Protein AF-0000000075540218 (afdb_homodimer)

Radius of gyration: 28.13 Å; Cα contacts (8 Å, |Δi|>4): 1608; chains: 2; bounding box: 75×84×63 Å

InterPro domains:
  IPR000183 Ornithine/DAP/Arg decarboxylase [PR01179] (11-29)
  IPR000183 Ornithine/DAP/Arg decarboxylase [PR01179] (31-43)
  IPR000183 Ornithine/DAP/Arg decarboxylase [PR01179] (133-146)
  IPR000183 Ornithine/DAP/Arg decarboxylase [PR01179] (216-235)
  IPR000183 Ornithine/DAP/Arg decarboxylase [PR01179] (329-342)
  IPR002433 Ornithine decarboxylase [PR01182] (9-36)
  IPR002433 Ornithine decarboxylase [PR01182] (53-77)
  IPR002433 Ornithine decarboxylase [PR01182] (83-105)
  IPR002433 Ornithine decarboxylase [PR01182] (260-273)
  IPR002433 Ornithine decarboxylase [PR01182] (296-306)
  IPR002433 Ornithine decarboxylase [PR01182] (316-329)
  IPR002433 Ornithine decarboxylase [PTHR11482] (2-351)
  IPR009006 Alanine racemase/group IV decarboxylase, C-terminal [G3DSA:2.40.37.10] (225-353)
  IPR009006 Alanine racemase/group IV decarboxylase, C-terminal [SSF50621] (193-355)
  IPR022644 Orn/DAP/Arg decarboxylase 2, N-terminal [PF02784] (2-225)
  IPR022653 Orn/DAP/Arg decarboxylase 2, pyridoxal-phosphate binding site [PS00878] (11-29)
  IPR029066 PLP-binding barrel [G3DSA:3.20.20.10] (2-224)
  IPR029066 PLP-binding barrel [SSF51419] (4-227)

Structure (mmCIF, N/CA/C/O backbone):
data_AF-0000000075540218-model_v1
#
loop_
_entity.id
_entity.type
_entity.pdbx_description
1 polymer 'Ornithine decarboxylase-like isoform X3'
#
loop_
_atom_site.group_PDB
_atom_site.id
_atom_site.type_symbol
_atom_site.label_atom_id
_atom_site.label_alt_id
_atom_site.label_comp_id
_atom_site.label_asym_id
_atom_site.label_entity_id
_atom_site.label_seq_id
_atom_site.pdbx_PDB_ins_code
_atom_site.Cartn_x
_atom_site.Cartn_y
_atom_site.Cartn_z
_atom_site.occupancy
_atom_site.B_iso_or_equiv
_atom_site.auth_seq_id
_atom_site.auth_comp_id
_atom_site.auth_asym_id
_atom_site.auth_atom_id
_atom_site.pdbx_PDB_model_num
ATOM 1 N N . MET A 1 1 ? 21.609 -19.453 -16.047 1 77.31 1 MET A N 1
ATOM 2 C CA . MET A 1 1 ? 21.828 -20.391 -17.141 1 77.31 1 MET A CA 1
ATOM 3 C C . MET A 1 1 ? 22.984 -21.344 -16.828 1 77.31 1 MET A C 1
ATOM 5 O O . MET A 1 1 ? 22.922 -22.531 -17.141 1 77.31 1 MET A O 1
ATOM 9 N N . LYS A 1 2 ? 23.953 -20.781 -16.156 1 86.94 2 LYS A N 1
ATOM 10 C CA . LYS A 1 2 ? 25.094 -21.625 -15.797 1 86.94 2 LYS A CA 1
ATOM 11 C C . LYS A 1 2 ? 24.734 -22.594 -14.68 1 86.94 2 LYS A C 1
ATOM 13 O O . LYS A 1 2 ? 25.031 -23.797 -14.773 1 86.94 2 LYS A O 1
ATOM 18 N N . GLU A 1 3 ? 24 -22.094 -13.688 1 93 3 GLU A N 1
ATOM 19 C CA . GLU A 1 3 ? 23.719 -22.891 -12.492 1 93 3 GLU A CA 1
ATOM 20 C C . GLU A 1 3 ? 22.562 -23.844 -12.727 1 93 3 GLU A C 1
ATOM 22 O O . GLU A 1 3 ? 22.484 -24.906 -12.109 1 93 3 GLU A O 1
ATOM 27 N N . LEU A 1 4 ? 21.672 -23.422 -13.609 1 94.94 4 LEU A N 1
ATOM 28 C CA . LEU A 1 4 ? 20.516 -24.234 -13.922 1 94.94 4 LEU A CA 1
ATOM 29 C C . LEU A 1 4 ? 20.328 -24.375 -15.43 1 94.94 4 LEU A C 1
ATOM 31 O O . LEU A 1 4 ? 19.359 -23.859 -15.992 1 94.94 4 LEU A O 1
ATOM 35 N N . PRO A 1 5 ? 21.109 -25.156 -16.062 1 93.38 5 PRO A N 1
ATOM 36 C CA . PRO A 1 5 ? 21.125 -25.188 -17.516 1 93.38 5 PRO A CA 1
ATOM 37 C C . PRO A 1 5 ? 19.859 -25.812 -18.109 1 93.38 5 PRO A C 1
ATOM 39 O O . PRO A 1 5 ? 19.516 -25.547 -19.266 1 93.38 5 PRO A O 1
ATOM 42 N N . ARG A 1 6 ? 19.141 -26.547 -17.312 1 94.75 6 ARG A N 1
ATOM 43 C CA . ARG A 1 6 ? 17.953 -27.234 -17.812 1 94.75 6 ARG A CA 1
ATOM 44 C C . ARG A 1 6 ? 16.719 -26.375 -17.625 1 94.75 6 ARG A C 1
ATOM 46 O O . ARG A 1 6 ? 15.625 -26.75 -18.062 1 94.75 6 ARG A O 1
ATOM 53 N N . VAL A 1 7 ? 16.891 -25.281 -16.969 1 96.56 7 VAL A N 1
ATOM 54 C CA . VAL A 1 7 ? 15.727 -24.516 -16.531 1 96.56 7 VAL A CA 1
ATOM 55 C C . VAL A 1 7 ? 15.625 -23.219 -17.344 1 96.56 7 VAL A C 1
ATOM 57 O O . VAL A 1 7 ? 16.562 -22.422 -17.359 1 96.56 7 VAL A O 1
ATOM 60 N N . LYS A 1 8 ? 14.555 -23.031 -18.031 1 96.69 8 LYS A N 1
ATOM 61 C CA . LYS A 1 8 ? 14.297 -21.781 -18.719 1 96.69 8 LYS A CA 1
ATOM 62 C C . LYS A 1 8 ? 13.578 -20.781 -17.812 1 96.69 8 LYS A C 1
ATOM 64 O O . LYS A 1 8 ? 12.539 -21.109 -17.219 1 96.69 8 LYS A O 1
ATOM 69 N N . PRO A 1 9 ? 14.047 -19.562 -17.688 1 97.62 9 PRO A N 1
ATOM 70 C CA . PRO A 1 9 ? 13.391 -18.594 -16.812 1 97.62 9 PRO A CA 1
ATOM 71 C C . PRO A 1 9 ? 12.172 -17.938 -17.453 1 97.62 9 PRO A C 1
ATOM 73 O O . PRO A 1 9 ? 12.211 -17.594 -18.641 1 97.62 9 PRO A O 1
ATOM 76 N N . PHE A 1 10 ? 11.164 -17.844 -16.766 1 98.56 10 PHE A N 1
ATOM 77 C CA . PHE A 1 10 ? 9.992 -17.016 -17.016 1 98.56 10 PHE A CA 1
ATOM 78 C C . PHE A 1 10 ? 9.867 -15.922 -15.953 1 98.56 10 PHE A C 1
ATOM 80 O O . PHE A 1 10 ? 9.422 -16.203 -14.836 1 98.56 10 PHE A O 1
ATOM 87 N N . TYR A 1 11 ? 10.117 -14.727 -16.312 1 98.25 11 TYR A N 1
ATOM 88 C CA . TYR A 1 11 ? 10.195 -13.617 -15.367 1 98.25 11 TYR A CA 1
ATOM 89 C C . TYR A 1 11 ? 8.812 -13.258 -14.828 1 98.25 11 TYR A C 1
ATOM 91 O O . TYR A 1 11 ? 7.863 -13.102 -15.602 1 98.25 11 TYR A O 1
ATOM 99 N N . ALA A 1 12 ? 8.742 -13.18 -13.477 1 97.62 12 ALA A N 1
ATOM 100 C CA . ALA A 1 12 ? 7.504 -12.742 -12.836 1 97.62 12 ALA A CA 1
ATOM 101 C C . ALA A 1 12 ? 7.301 -11.234 -13.016 1 97.62 12 ALA A C 1
ATOM 103 O O . ALA A 1 12 ? 7.891 -10.438 -12.289 1 97.62 12 ALA A O 1
ATOM 104 N N . VAL A 1 13 ? 6.332 -10.844 -13.797 1 98.12 13 VAL A N 1
ATOM 105 C CA . VAL A 1 13 ? 6.148 -9.461 -14.219 1 98.12 13 VAL A CA 1
ATOM 106 C C . VAL A 1 13 ? 5.809 -8.594 -13.008 1 98.12 13 VAL A C 1
ATOM 108 O O . VAL A 1 13 ? 6.223 -7.434 -12.922 1 98.12 13 VAL A O 1
ATOM 111 N N . LYS A 1 14 ? 5.113 -9.164 -12.062 1 96.19 14 LYS A N 1
ATOM 112 C CA . LYS A 1 14 ? 4.633 -8.414 -10.906 1 96.19 14 LYS A CA 1
ATOM 113 C C . LYS A 1 14 ? 5.797 -7.883 -10.07 1 96.19 14 LYS A C 1
ATOM 115 O O . LYS A 1 14 ? 5.633 -6.938 -9.305 1 96.19 14 LYS A O 1
ATOM 120 N N . CYS A 1 15 ? 6.953 -8.5 -10.172 1 96.81 15 CYS A N 1
ATOM 121 C CA . CYS A 1 15 ? 8.109 -8.133 -9.359 1 96.81 15 CYS A CA 1
ATOM 122 C C . CYS A 1 15 ? 8.594 -6.727 -9.695 1 96.81 15 CYS A C 1
ATOM 124 O O . CYS A 1 15 ? 8.852 -5.926 -8.805 1 96.81 15 CYS A O 1
ATOM 126 N N . ASN A 1 16 ? 8.711 -6.418 -10.852 1 97.69 16 ASN A N 1
ATOM 127 C CA . ASN A 1 16 ? 9.078 -5.141 -11.445 1 97.69 16 ASN A CA 1
ATOM 128 C C . ASN A 1 16 ? 8.641 -5.055 -12.906 1 97.69 16 ASN A C 1
ATOM 130 O O . ASN A 1 16 ? 9.227 -5.707 -13.773 1 97.69 16 ASN A O 1
ATOM 134 N N . SER A 1 17 ? 7.672 -4.262 -13.211 1 97.12 17 SER A N 1
ATOM 135 C CA . SER A 1 17 ? 7.055 -4.234 -14.539 1 97.12 17 SER A CA 1
ATOM 136 C C . SER A 1 17 ? 7.512 -3.016 -15.328 1 97.12 17 SER A C 1
ATOM 138 O O . SER A 1 17 ? 6.824 -2.576 -16.25 1 97.12 17 SER A O 1
ATOM 140 N N . THR A 1 18 ? 8.633 -2.414 -14.867 1 95.69 18 THR A N 1
ATOM 141 C CA . THR A 1 18 ? 9.18 -1.307 -15.641 1 95.69 18 THR A CA 1
ATOM 142 C C . THR A 1 18 ? 9.453 -1.737 -17.078 1 95.69 18 THR A C 1
ATOM 144 O O . THR A 1 18 ? 9.984 -2.826 -17.312 1 95.69 18 THR A O 1
ATOM 147 N N . ASN A 1 19 ? 9.148 -0.861 -17.969 1 95.56 19 ASN A N 1
ATOM 148 C CA . ASN A 1 19 ? 9.25 -1.179 -19.375 1 95.56 19 ASN A CA 1
ATOM 149 C C . ASN A 1 19 ? 10.664 -1.607 -19.766 1 95.56 19 ASN A C 1
ATOM 151 O O . ASN A 1 19 ? 10.844 -2.574 -20.5 1 95.56 19 ASN A O 1
ATOM 155 N N . GLU A 1 20 ? 11.648 -0.915 -19.297 1 95.5 20 GLU A N 1
ATOM 156 C CA . GLU A 1 20 ? 13.047 -1.181 -19.641 1 95.5 20 GLU A CA 1
ATOM 157 C C . GLU A 1 20 ? 13.477 -2.562 -19.156 1 95.5 20 GLU A C 1
ATOM 159 O O . GLU A 1 20 ? 14.234 -3.258 -19.828 1 95.5 20 GLU A O 1
ATOM 164 N N . VAL A 1 21 ? 12.984 -2.955 -18.016 1 96.81 21 VAL A N 1
ATOM 165 C CA . VAL A 1 21 ? 13.289 -4.273 -17.469 1 96.81 21 VAL A CA 1
ATOM 166 C C . VAL A 1 21 ? 12.68 -5.355 -18.359 1 96.81 21 VAL A C 1
ATOM 168 O O . VAL A 1 21 ? 13.375 -6.281 -18.781 1 96.81 21 VAL A O 1
ATOM 171 N N . LEU A 1 22 ? 11.406 -5.227 -18.703 1 97.75 22 LEU A N 1
ATOM 172 C CA . LEU A 1 22 ? 10.695 -6.234 -19.469 1 97.75 22 LEU A CA 1
ATOM 173 C C . LEU A 1 22 ? 11.281 -6.348 -20.875 1 97.75 22 LEU A C 1
ATOM 175 O O . LEU A 1 22 ? 11.484 -7.457 -21.375 1 97.75 22 LEU A O 1
ATOM 179 N N . GLN A 1 23 ? 11.578 -5.203 -21.438 1 96.75 23 GLN A N 1
ATOM 180 C CA . GLN A 1 23 ? 12.148 -5.203 -22.781 1 96.75 23 GLN A CA 1
ATOM 181 C C . GLN A 1 23 ? 13.516 -5.887 -22.797 1 96.75 23 GLN A C 1
ATOM 183 O O . GLN A 1 23 ? 13.82 -6.652 -23.719 1 96.75 23 GLN A O 1
ATOM 188 N N . MET A 1 24 ? 14.305 -5.574 -21.828 1 95.62 24 MET A N 1
ATOM 189 C CA . MET A 1 24 ? 15.625 -6.188 -21.75 1 95.62 24 MET A CA 1
ATOM 190 C C . MET A 1 24 ? 15.516 -7.703 -21.609 1 95.62 24 MET A C 1
ATOM 192 O O . MET A 1 24 ? 16.188 -8.445 -22.328 1 95.62 24 MET A O 1
ATOM 196 N N . LEU A 1 25 ? 14.703 -8.141 -20.766 1 96.94 25 LEU A N 1
ATOM 197 C CA . LEU A 1 25 ? 14.547 -9.578 -20.531 1 96.94 25 LEU A CA 1
ATOM 198 C C . LEU A 1 25 ? 13.945 -10.266 -21.75 1 96.94 25 LEU A C 1
ATOM 200 O O . LEU A 1 25 ? 14.352 -11.375 -22.094 1 96.94 25 LEU A O 1
ATOM 204 N N . ALA A 1 26 ? 13.008 -9.586 -22.375 1 97.25 26 ALA A N 1
ATOM 205 C CA . ALA A 1 26 ? 12.43 -10.125 -23.609 1 97.25 26 ALA A CA 1
ATOM 206 C C . ALA A 1 26 ? 13.5 -10.297 -24.688 1 97.25 26 ALA A C 1
ATOM 208 O O . ALA A 1 26 ? 13.555 -11.328 -25.359 1 97.25 26 ALA A O 1
ATOM 209 N N . THR A 1 27 ? 14.344 -9.328 -24.797 1 95.94 27 THR A N 1
ATOM 210 C CA . THR A 1 27 ? 15.406 -9.352 -25.797 1 95.94 27 THR A CA 1
ATOM 211 C C . THR A 1 27 ? 16.391 -10.492 -25.516 1 95.94 27 THR A C 1
ATOM 213 O O . THR A 1 27 ? 16.938 -11.078 -26.453 1 95.94 27 THR A O 1
ATOM 216 N N . LEU A 1 28 ? 16.5 -10.828 -24.297 1 94.81 28 LEU A N 1
ATOM 217 C CA . LEU A 1 28 ? 17.438 -11.875 -23.891 1 94.81 28 LEU A CA 1
ATOM 218 C C . LEU A 1 28 ? 16.781 -13.25 -24 1 94.81 28 LEU A C 1
ATOM 220 O O . LEU A 1 28 ? 17.406 -14.258 -23.656 1 94.81 28 LEU A O 1
ATOM 224 N N . GLY A 1 29 ? 15.508 -13.297 -24.344 1 94.69 29 GLY A N 1
ATOM 225 C CA . GLY A 1 29 ? 14.852 -14.562 -24.625 1 94.69 29 GLY A CA 1
ATOM 226 C C . GLY A 1 29 ? 14.148 -15.156 -23.422 1 94.69 29 GLY A C 1
ATOM 227 O O . GLY A 1 29 ? 13.773 -16.328 -23.422 1 94.69 29 GLY A O 1
ATOM 228 N N . THR A 1 30 ? 13.977 -14.367 -22.406 1 96.75 30 THR A N 1
ATOM 229 C CA . THR A 1 30 ? 13.273 -14.789 -21.203 1 96.75 30 THR A CA 1
ATOM 230 C C . THR A 1 30 ? 11.773 -14.914 -21.484 1 96.75 30 THR A C 1
ATOM 232 O O . THR A 1 30 ? 11.211 -14.133 -22.25 1 96.75 30 THR A O 1
ATOM 235 N N . GLY A 1 31 ? 11.117 -15.977 -20.984 1 98.25 31 GLY A N 1
ATOM 236 C CA . GLY A 1 31 ? 9.664 -15.992 -20.922 1 98.25 31 GLY A CA 1
ATOM 237 C C . GLY A 1 31 ? 9.102 -15.148 -19.797 1 98.25 31 GLY A C 1
ATOM 238 O O . GLY A 1 31 ? 9.852 -14.555 -19.016 1 98.25 31 GLY A O 1
ATOM 239 N N . PHE A 1 32 ? 7.754 -15.117 -19.781 1 98.81 32 PHE A N 1
ATOM 240 C CA . PHE A 1 32 ? 7.164 -14.234 -18.781 1 98.81 32 PHE A CA 1
ATOM 241 C C . PHE A 1 32 ? 6.035 -14.938 -18.031 1 98.81 32 PHE A C 1
ATOM 243 O O . PHE A 1 32 ? 5.227 -15.641 -18.641 1 98.81 32 PHE A O 1
ATOM 250 N N . ASP A 1 33 ? 6.117 -14.844 -16.766 1 98.25 33 ASP A N 1
ATOM 251 C CA . ASP A 1 33 ? 5.055 -15.234 -15.844 1 98.25 33 ASP A CA 1
ATOM 252 C C . ASP A 1 33 ? 4.137 -14.047 -15.539 1 98.25 33 ASP A C 1
ATOM 254 O O . ASP A 1 33 ? 4.566 -13.062 -14.938 1 98.25 33 ASP A O 1
ATOM 258 N N . CYS A 1 34 ? 2.85 -14.148 -15.953 1 98.62 34 CYS A N 1
ATOM 259 C CA . CYS A 1 34 ? 1.894 -13.055 -15.828 1 98.62 34 CYS A CA 1
ATOM 260 C C . CYS A 1 34 ? 0.737 -13.453 -14.914 1 98.62 34 CYS A C 1
ATOM 262 O O . CYS A 1 34 ? 0.285 -14.594 -14.938 1 98.62 34 CYS A O 1
ATOM 264 N N . ALA A 1 35 ? 0.252 -12.461 -14.203 1 97.38 35 ALA A N 1
ATOM 265 C CA . ALA A 1 35 ? -0.771 -12.758 -13.203 1 97.38 35 ALA A CA 1
ATOM 266 C C . ALA A 1 35 ? -2.137 -12.242 -13.648 1 97.38 35 ALA A C 1
ATOM 268 O O . ALA A 1 35 ? -3.164 -12.609 -13.07 1 97.38 35 ALA A O 1
ATOM 269 N N . SER A 1 36 ? -2.205 -11.438 -14.68 1 98.12 36 SER A N 1
ATOM 270 C CA . SER A 1 36 ? -3.445 -10.766 -15.055 1 98.12 36 SER A CA 1
ATOM 271 C C . SER A 1 36 ? -3.461 -10.414 -16.531 1 98.12 36 SER A C 1
ATOM 273 O O . SER A 1 36 ? -2.439 -10.523 -17.219 1 98.12 36 SER A O 1
ATOM 275 N N . MET A 1 37 ? -4.656 -10.039 -16.969 1 98.38 37 MET A N 1
ATOM 276 C CA . MET A 1 37 ? -4.805 -9.523 -18.328 1 98.38 37 MET A CA 1
ATOM 277 C C . MET A 1 37 ? -3.877 -8.336 -18.578 1 98.38 37 MET A C 1
ATOM 279 O O . MET A 1 37 ? -3.266 -8.227 -19.641 1 98.38 37 MET A O 1
ATOM 283 N N . GLY A 1 38 ? -3.787 -7.465 -17.594 1 97.94 38 GLY A N 1
ATOM 284 C CA . GLY A 1 38 ? -2.918 -6.309 -17.719 1 97.94 38 GLY A CA 1
ATOM 285 C C . GLY A 1 38 ? -1.467 -6.676 -17.969 1 97.94 38 GLY A C 1
ATOM 286 O O . GLY A 1 38 ? -0.818 -6.105 -18.844 1 97.94 38 GLY A O 1
ATOM 287 N N . GLU A 1 39 ? -0.966 -7.578 -17.266 1 98.38 39 GLU A N 1
ATOM 288 C CA . GLU A 1 39 ? 0.42 -8.008 -17.422 1 98.38 39 GLU A CA 1
ATOM 289 C C . GLU A 1 39 ? 0.623 -8.727 -18.766 1 98.38 39 GLU A C 1
ATOM 291 O O . GLU A 1 39 ? 1.634 -8.516 -19.438 1 98.38 39 GLU A O 1
ATOM 296 N N . ILE A 1 40 ? -0.351 -9.586 -19.109 1 98.75 40 ILE A N 1
ATOM 297 C CA . ILE A 1 40 ? -0.275 -10.289 -20.391 1 98.75 40 ILE A CA 1
ATOM 298 C C . ILE A 1 40 ? -0.211 -9.273 -21.516 1 98.75 40 ILE A C 1
ATOM 300 O O . ILE A 1 40 ? 0.635 -9.383 -22.406 1 98.75 40 ILE A O 1
ATOM 304 N N . ASP A 1 41 ? -1.069 -8.32 -21.406 1 98.44 41 ASP A N 1
ATOM 305 C CA . ASP A 1 41 ? -1.128 -7.289 -22.453 1 98.44 41 ASP A CA 1
ATOM 306 C C . ASP A 1 41 ? 0.198 -6.539 -22.547 1 98.44 41 ASP A C 1
ATOM 308 O O . ASP A 1 41 ? 0.688 -6.281 -23.656 1 98.44 41 ASP A O 1
ATOM 312 N N . MET A 1 42 ? 0.771 -6.203 -21.438 1 97.25 42 MET A N 1
ATOM 313 C CA . MET A 1 42 ? 2.047 -5.5 -21.391 1 97.25 42 MET A CA 1
ATOM 314 C C . MET A 1 42 ? 3.135 -6.293 -22.109 1 97.25 42 MET A C 1
ATOM 316 O O . MET A 1 42 ? 3.896 -5.734 -22.906 1 97.25 42 MET A O 1
ATOM 320 N N . VAL A 1 43 ? 3.189 -7.543 -21.859 1 98.31 43 VAL A N 1
ATOM 321 C CA . VAL A 1 43 ? 4.23 -8.414 -22.391 1 98.31 43 VAL A CA 1
ATOM 322 C C . VAL A 1 43 ? 3.996 -8.641 -23.875 1 98.31 43 VAL A C 1
ATOM 324 O O . VAL A 1 43 ? 4.934 -8.586 -24.672 1 98.31 43 VAL A O 1
ATOM 327 N N . LEU A 1 44 ? 2.75 -8.891 -24.281 1 98.38 44 LEU A N 1
ATOM 328 C CA . LEU A 1 44 ? 2.418 -9.109 -25.688 1 98.38 44 LEU A CA 1
ATOM 329 C C . LEU A 1 44 ? 2.775 -7.887 -26.516 1 98.38 44 LEU A C 1
ATOM 331 O O . LEU A 1 44 ? 3.277 -8.023 -27.641 1 98.38 44 LEU A O 1
ATOM 335 N N . ARG A 1 45 ? 2.557 -6.734 -25.984 1 96.5 45 ARG A N 1
ATOM 336 C CA . ARG A 1 45 ? 2.816 -5.492 -26.719 1 96.5 45 ARG A CA 1
ATOM 337 C C . ARG A 1 45 ? 4.305 -5.32 -26.984 1 96.5 45 ARG A C 1
ATOM 339 O O . ARG A 1 45 ? 4.691 -4.57 -27.891 1 96.5 45 ARG A O 1
ATOM 346 N N . MET A 1 46 ? 5.113 -6.016 -26.312 1 96.12 46 MET A N 1
ATOM 347 C CA . MET A 1 46 ? 6.559 -5.941 -26.5 1 96.12 46 MET A CA 1
ATOM 348 C C . MET A 1 46 ? 7.016 -6.918 -27.578 1 96.12 46 MET A C 1
ATOM 350 O O . MET A 1 46 ? 8.203 -6.988 -27.906 1 96.12 46 MET A O 1
ATOM 354 N N . GLY A 1 47 ? 6.086 -7.723 -28.078 1 96.62 47 GLY A N 1
ATOM 355 C CA . GLY A 1 47 ? 6.398 -8.656 -29.156 1 96.62 47 GLY A CA 1
ATOM 356 C C . GLY A 1 47 ? 6.746 -10.047 -28.656 1 96.62 47 GLY A C 1
ATOM 357 O O . GLY A 1 47 ? 7.199 -10.891 -29.438 1 96.62 47 GLY A O 1
ATOM 358 N N . VAL A 1 48 ? 6.586 -10.297 -27.438 1 98.12 48 VAL A N 1
ATOM 359 C CA . VAL A 1 48 ? 6.859 -11.617 -26.891 1 98.12 48 VAL A CA 1
ATOM 360 C C . VAL A 1 48 ? 5.84 -12.625 -27.422 1 98.12 48 VAL A C 1
ATOM 362 O O . VAL A 1 48 ? 4.633 -12.359 -27.391 1 98.12 48 VAL A O 1
ATOM 365 N N . PRO A 1 49 ? 6.32 -13.742 -27.938 1 98.38 49 PRO A N 1
ATOM 366 C CA . PRO A 1 49 ? 5.367 -14.766 -28.391 1 98.38 49 PRO A CA 1
ATOM 367 C C . PRO A 1 49 ? 4.477 -15.273 -27.25 1 98.38 49 PRO A C 1
ATOM 369 O O . PRO A 1 49 ? 4.941 -15.438 -26.125 1 98.38 49 PRO A O 1
ATOM 372 N N . ALA A 1 50 ? 3.18 -15.531 -27.562 1 98.56 50 ALA A N 1
ATOM 373 C CA . ALA A 1 50 ? 2.221 -16.031 -26.578 1 98.56 50 ALA A CA 1
ATOM 374 C C . ALA A 1 50 ? 2.715 -17.328 -25.938 1 98.56 50 ALA A C 1
ATOM 376 O O . ALA A 1 50 ? 2.453 -17.578 -24.766 1 98.56 50 ALA A O 1
ATOM 377 N N . ALA A 1 51 ? 3.467 -18.094 -26.672 1 98.12 51 ALA A N 1
ATOM 378 C CA . ALA A 1 51 ? 3.971 -19.375 -26.188 1 98.12 51 ALA A CA 1
ATOM 379 C C . ALA A 1 51 ? 4.977 -19.188 -25.062 1 98.12 51 ALA A C 1
ATOM 381 O O . ALA A 1 51 ? 5.262 -20.125 -24.312 1 98.12 51 ALA A O 1
ATOM 382 N N . ASP A 1 52 ? 5.539 -17.984 -24.969 1 98.5 52 ASP A N 1
ATOM 383 C CA . ASP A 1 52 ? 6.527 -17.688 -23.938 1 98.5 52 ASP A CA 1
ATOM 384 C C . ASP A 1 52 ? 5.887 -16.969 -22.75 1 98.5 52 ASP A C 1
ATOM 386 O O . ASP A 1 52 ? 6.578 -16.312 -21.969 1 98.5 52 ASP A O 1
ATOM 390 N N . ILE A 1 53 ? 4.586 -17.078 -22.656 1 98.81 53 ILE A N 1
ATOM 391 C CA . ILE A 1 53 ? 3.846 -16.484 -21.547 1 98.81 53 ILE A CA 1
ATOM 392 C C . ILE A 1 53 ? 3.096 -17.578 -20.781 1 98.81 53 ILE A C 1
ATOM 394 O O . ILE A 1 53 ? 2.447 -18.438 -21.391 1 98.81 53 ILE A O 1
ATOM 398 N N . VAL A 1 54 ? 3.26 -17.594 -19.516 1 98.88 54 VAL A N 1
ATOM 399 C CA . VAL A 1 54 ? 2.447 -18.422 -18.625 1 98.88 54 VAL A CA 1
ATOM 400 C C . VAL A 1 54 ? 1.511 -17.531 -17.812 1 98.88 54 VAL A C 1
ATOM 402 O O . VAL A 1 54 ? 1.958 -16.594 -17.141 1 98.88 54 VAL A O 1
ATOM 405 N N . TYR A 1 55 ? 0.191 -17.703 -17.969 1 98.75 55 TYR A N 1
ATOM 406 C CA . TYR A 1 55 ? -0.772 -17.078 -17.062 1 98.75 55 TYR A CA 1
ATOM 407 C C . TYR A 1 55 ? -0.816 -17.797 -15.719 1 98.75 55 TYR A C 1
ATOM 409 O O . TYR A 1 55 ? -1.587 -18.734 -15.539 1 98.75 55 TYR A O 1
ATOM 417 N N . ALA A 1 56 ? -0.125 -17.25 -14.773 1 97.69 56 ALA A N 1
ATOM 418 C CA . ALA A 1 56 ? 0.316 -18.047 -13.625 1 97.69 56 ALA A CA 1
ATOM 419 C C . ALA A 1 56 ? -0.619 -17.859 -12.438 1 97.69 56 ALA A C 1
ATOM 421 O O . ALA A 1 56 ? -0.454 -18.5 -11.398 1 97.69 56 ALA A O 1
ATOM 422 N N . ASN A 1 57 ? -1.603 -16.938 -12.516 1 97.88 57 ASN A N 1
ATOM 423 C CA . ASN A 1 57 ? -2.59 -16.828 -11.445 1 97.88 57 ASN A CA 1
ATOM 424 C C . ASN A 1 57 ? -3.502 -18.047 -11.391 1 97.88 57 ASN A C 1
ATOM 426 O O . ASN A 1 57 ? -4.199 -18.359 -12.359 1 97.88 57 ASN A O 1
ATOM 430 N N . PRO A 1 58 ? -3.559 -18.75 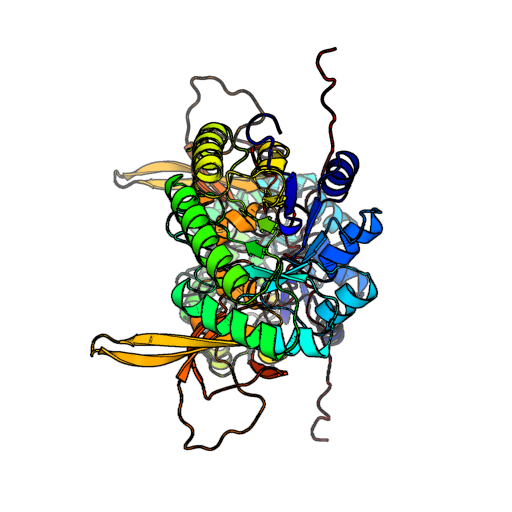-10.266 1 97.62 58 PRO A N 1
ATOM 431 C CA . PRO A 1 58 ? -4.363 -19.984 -10.219 1 97.62 58 PRO A CA 1
ATOM 432 C C . PRO A 1 58 ? -5.863 -19.703 -10.289 1 97.62 58 PRO A C 1
ATOM 434 O O . PRO A 1 58 ? -6.641 -20.594 -10.648 1 97.62 58 PRO A O 1
ATOM 437 N N . CYS A 1 59 ? -6.277 -18.516 -9.875 1 97.56 59 CYS A N 1
ATOM 438 C CA . CYS A 1 59 ? -7.68 -18.109 -9.914 1 97.56 59 CYS A CA 1
ATOM 439 C C . CYS A 1 59 ? -7.867 -16.875 -10.781 1 97.56 59 CYS A C 1
ATOM 441 O O . CYS A 1 59 ? -7.281 -15.828 -10.516 1 97.56 59 CYS A O 1
ATOM 443 N N . LYS A 1 60 ? -8.703 -17.016 -11.812 1 98.06 60 LYS A N 1
ATOM 444 C CA . LYS A 1 60 ? -8.719 -16 -12.867 1 98.06 60 LYS A CA 1
ATOM 445 C C . LYS A 1 60 ? -10.125 -15.445 -13.07 1 98.06 60 LYS A C 1
ATOM 447 O O . LYS A 1 60 ? -11.109 -16.156 -12.906 1 98.06 60 LYS A O 1
ATOM 452 N N . GLN A 1 61 ? -10.125 -14.18 -13.383 1 97.38 61 GLN A N 1
ATOM 453 C CA . GLN A 1 61 ? -11.375 -13.594 -13.859 1 97.38 61 GLN A CA 1
ATOM 454 C C . GLN A 1 61 ? -11.727 -14.109 -15.25 1 97.38 61 GLN A C 1
ATOM 456 O O . GLN A 1 61 ? -10.844 -14.258 -16.109 1 97.38 61 GLN A O 1
ATOM 461 N N . VAL A 1 62 ? -13 -14.289 -15.484 1 97.88 62 VAL A N 1
ATOM 462 C CA . VAL A 1 62 ? -13.469 -14.797 -16.766 1 97.88 62 VAL A CA 1
ATOM 463 C C . VAL A 1 62 ? -13 -13.875 -17.891 1 97.88 62 VAL A C 1
ATOM 465 O O . VAL A 1 62 ? -12.562 -14.336 -18.938 1 97.88 62 VAL A O 1
ATOM 468 N N . SER A 1 63 ? -13.078 -12.586 -17.672 1 97.5 63 SER A N 1
ATOM 469 C CA . SER A 1 63 ? -12.648 -11.633 -18.688 1 97.5 63 SER A CA 1
ATOM 470 C C . SER A 1 63 ? -11.172 -11.812 -19.031 1 97.5 63 SER A C 1
ATOM 472 O O . SER A 1 63 ? -10.781 -11.672 -20.188 1 97.5 63 SER A O 1
ATOM 474 N N . HIS A 1 64 ? -10.375 -12.125 -18.031 1 98.31 64 HIS A N 1
ATOM 475 C CA . HIS A 1 64 ? -8.945 -12.344 -18.25 1 98.31 64 HIS A CA 1
ATOM 476 C C . HIS A 1 64 ? -8.703 -13.633 -19.031 1 98.31 64 HIS A C 1
ATOM 478 O O . HIS A 1 64 ? -7.82 -13.695 -19.891 1 98.31 64 HIS A O 1
ATOM 484 N N . ILE A 1 65 ? -9.492 -14.656 -18.734 1 98.62 65 ILE A N 1
ATOM 485 C CA . ILE A 1 65 ? -9.398 -15.93 -19.453 1 98.62 65 ILE A CA 1
ATOM 486 C C . ILE A 1 65 ? -9.75 -15.719 -20.922 1 98.62 65 ILE A C 1
ATOM 488 O O . ILE A 1 65 ? -9.023 -16.188 -21.812 1 98.62 65 ILE A O 1
ATOM 492 N N . LYS A 1 66 ? -10.789 -14.984 -21.156 1 98.75 66 LYS A N 1
ATOM 493 C CA . LYS A 1 66 ? -11.203 -14.703 -22.531 1 98.75 66 LYS A CA 1
ATOM 494 C C . LYS A 1 66 ? -10.125 -13.938 -23.281 1 98.75 66 LYS A C 1
ATOM 496 O O . LYS A 1 66 ? -9.883 -14.203 -24.469 1 98.75 66 LYS A O 1
ATOM 501 N N . TYR A 1 67 ? -9.523 -13.023 -22.625 1 98.75 67 TYR A N 1
ATOM 502 C CA . TYR A 1 67 ? -8.445 -12.25 -23.234 1 98.75 67 TYR A CA 1
ATOM 503 C C . TYR A 1 67 ? -7.27 -13.148 -23.594 1 98.75 67 TYR A C 1
ATOM 505 O O . TYR A 1 67 ? -6.723 -13.055 -24.688 1 98.75 67 TYR A O 1
ATOM 513 N N . ALA A 1 68 ? -6.859 -13.969 -22.641 1 98.81 68 ALA A N 1
ATOM 514 C CA . ALA A 1 68 ? -5.77 -14.914 -22.891 1 98.81 68 ALA A CA 1
ATOM 515 C C . ALA A 1 68 ? -6.086 -15.797 -24.094 1 98.81 68 ALA A C 1
ATOM 517 O O . ALA A 1 68 ? -5.242 -15.984 -24.969 1 98.81 68 ALA A O 1
ATOM 518 N N . ALA A 1 69 ? -7.293 -16.297 -24.141 1 98.81 69 ALA A N 1
ATOM 519 C CA . ALA A 1 69 ? -7.734 -17.156 -25.25 1 98.81 69 ALA A CA 1
ATOM 520 C C . ALA A 1 69 ? -7.656 -16.406 -26.578 1 98.81 69 ALA A C 1
ATOM 522 O O . ALA A 1 69 ? -7.129 -16.922 -27.562 1 98.81 69 ALA A O 1
ATOM 523 N N . ALA A 1 70 ? -8.117 -15.195 -26.547 1 98.75 70 ALA A N 1
ATOM 524 C CA . ALA A 1 70 ? -8.172 -14.383 -27.766 1 98.75 70 ALA A CA 1
ATOM 525 C C . ALA A 1 70 ? -6.77 -14.055 -28.266 1 98.75 70 ALA A C 1
ATOM 527 O O . ALA A 1 70 ? -6.582 -13.781 -29.453 1 98.75 70 ALA A O 1
ATOM 528 N N . HIS A 1 71 ? -5.77 -14.141 -27.438 1 98.62 71 HIS A N 1
ATOM 529 C CA . HIS A 1 71 ? -4.422 -13.734 -27.812 1 98.62 71 HIS A CA 1
ATOM 530 C C . HIS A 1 71 ? -3.471 -14.922 -27.844 1 98.62 71 HIS A C 1
ATOM 532 O O . HIS A 1 71 ? -2.252 -14.75 -27.906 1 98.62 71 HIS A O 1
ATOM 538 N N . GLY A 1 72 ? -3.984 -16.078 -27.641 1 98.5 72 GLY A N 1
ATOM 539 C CA . GLY A 1 72 ? -3.221 -17.297 -27.859 1 98.5 72 GLY A CA 1
ATOM 540 C C . GLY A 1 72 ? -2.352 -17.672 -26.672 1 98.5 72 GLY A C 1
ATOM 541 O O . GLY A 1 72 ? -1.396 -18.438 -26.812 1 98.5 72 GLY A O 1
ATOM 542 N N . VAL A 1 73 ? -2.588 -17.078 -25.578 1 98.81 73 VAL A N 1
ATOM 543 C CA . VAL A 1 73 ? -1.894 -17.5 -24.359 1 98.81 73 VAL A CA 1
ATOM 544 C C . VAL A 1 73 ? -2.547 -18.75 -23.797 1 98.81 73 VAL A C 1
ATOM 546 O O . VAL A 1 73 ? -3.611 -18.688 -23.172 1 98.81 73 VAL A O 1
ATOM 549 N N . CYS A 1 74 ? -1.86 -19.891 -23.906 1 98.81 74 CYS A N 1
ATOM 550 C CA . CYS A 1 74 ? -2.51 -21.156 -23.625 1 98.81 74 CYS A CA 1
ATOM 551 C C . CYS A 1 74 ? -2.049 -21.719 -22.281 1 98.81 74 CYS A C 1
ATOM 553 O O . CYS A 1 74 ? -2.828 -22.359 -21.562 1 98.81 74 CYS A O 1
ATOM 555 N N . LYS A 1 75 ? -0.803 -21.547 -21.938 1 98.81 75 LYS A N 1
ATOM 556 C CA . LYS A 1 75 ? -0.293 -22.078 -20.672 1 98.81 75 LYS A CA 1
ATOM 557 C C . LYS A 1 75 ? -0.866 -21.312 -19.484 1 98.81 75 LYS A C 1
ATOM 559 O O . LYS A 1 75 ? -0.646 -20.109 -19.344 1 98.81 75 LYS A O 1
ATOM 564 N N . MET A 1 76 ? -1.587 -22.016 -18.625 1 98.56 76 MET A N 1
ATOM 565 C CA . MET A 1 76 ? -2.217 -21.391 -17.469 1 98.56 76 MET A CA 1
ATOM 566 C C . MET A 1 76 ? -2.182 -22.328 -16.266 1 98.56 76 MET A C 1
ATOM 568 O O . MET A 1 76 ? -2.305 -23.547 -16.406 1 98.56 76 MET A O 1
ATOM 572 N N . THR A 1 77 ? -2.15 -21.766 -15.094 1 98.75 77 THR A N 1
ATOM 573 C CA . THR A 1 77 ? -2.129 -22.578 -13.891 1 98.75 77 THR A CA 1
ATOM 574 C C . THR A 1 77 ? -3.529 -22.703 -13.297 1 98.75 77 THR A C 1
ATOM 576 O O . THR A 1 77 ? -4.422 -21.922 -13.625 1 98.75 77 THR A O 1
ATOM 579 N N . PHE A 1 78 ? -3.748 -23.719 -12.477 1 98.56 78 PHE A N 1
ATOM 580 C CA . PHE A 1 78 ? -4.961 -23.906 -11.688 1 98.56 78 PHE A CA 1
ATOM 581 C C . PHE A 1 78 ? -4.664 -24.703 -10.43 1 98.56 78 PHE A C 1
ATOM 583 O O . PHE A 1 78 ? -3.619 -25.344 -10.32 1 98.56 78 PHE A O 1
ATOM 590 N N . ASP A 1 79 ? -5.578 -24.609 -9.43 1 98.06 79 ASP A N 1
ATOM 591 C CA . ASP A 1 79 ? -5.363 -25.391 -8.211 1 98.06 79 ASP A CA 1
ATOM 592 C C . ASP A 1 79 ? -6.688 -25.828 -7.602 1 98.06 79 ASP A C 1
ATOM 594 O O . ASP A 1 79 ? -6.727 -26.297 -6.457 1 98.06 79 ASP A O 1
ATOM 598 N N . CYS A 1 80 ? -7.805 -25.594 -8.352 1 97.06 80 CYS A N 1
ATOM 599 C CA . CYS A 1 80 ? -9.102 -26 -7.812 1 97.06 80 CYS A CA 1
ATOM 600 C C . CYS A 1 80 ? -10.078 -26.328 -8.938 1 97.06 80 CYS A C 1
ATOM 602 O O . CYS A 1 80 ? -9.82 -26.016 -10.102 1 97.06 80 CYS A O 1
ATOM 604 N N . GLU A 1 81 ? -11.086 -26.953 -8.57 1 96.88 81 GLU A N 1
ATOM 605 C CA . GLU A 1 81 ? -12.078 -27.438 -9.523 1 96.88 81 GLU A CA 1
ATOM 606 C C . GLU A 1 81 ? -12.797 -26.281 -10.211 1 96.88 81 GLU A C 1
ATOM 608 O O . GLU A 1 81 ? -13.086 -26.344 -11.406 1 96.88 81 GLU A O 1
ATOM 613 N N . ALA A 1 82 ? -13.055 -25.219 -9.508 1 96.94 82 ALA A N 1
ATOM 614 C CA . ALA A 1 82 ? -13.781 -24.078 -10.047 1 96.94 82 ALA A CA 1
ATOM 615 C C . ALA A 1 82 ? -13.086 -23.516 -11.281 1 96.94 82 ALA A C 1
ATOM 617 O O . ALA A 1 82 ? -13.734 -23.078 -12.234 1 96.94 82 ALA A O 1
ATOM 618 N N . GLU A 1 83 ? -11.812 -23.531 -11.273 1 97.88 83 GLU A N 1
ATOM 619 C CA . GLU A 1 83 ? -11.047 -22.984 -12.391 1 97.88 83 GLU A CA 1
ATOM 620 C C . GLU A 1 83 ? -11.18 -23.875 -13.625 1 97.88 83 GLU A C 1
ATOM 622 O O . GLU A 1 83 ? -11.164 -23.375 -14.758 1 97.88 83 GLU A O 1
ATOM 627 N N . LEU A 1 84 ? -11.312 -25.156 -13.398 1 98.06 84 LEU A N 1
ATOM 628 C CA . LEU A 1 84 ? -11.469 -26.078 -14.516 1 98.06 84 LEU A CA 1
ATOM 629 C C . LEU A 1 84 ? -12.773 -25.828 -15.258 1 98.06 84 LEU A C 1
ATOM 631 O O . LEU A 1 84 ? -12.797 -25.828 -16.484 1 98.06 84 LEU A O 1
ATOM 635 N N . PHE A 1 85 ? -13.797 -25.547 -14.539 1 97.25 85 PHE A N 1
ATOM 636 C CA . PHE A 1 85 ? -15.078 -25.281 -15.18 1 97.25 85 PHE A CA 1
ATOM 637 C C . PHE A 1 85 ? -15.023 -23.969 -15.961 1 97.25 85 PHE A C 1
ATOM 639 O O . PHE A 1 85 ? -15.586 -23.875 -17.062 1 97.25 85 PHE A O 1
ATOM 646 N N . LYS A 1 86 ? -14.367 -23 -15.484 1 97.31 86 LYS A N 1
ATOM 647 C CA . LYS A 1 86 ? -14.211 -21.734 -16.203 1 97.31 86 LYS A CA 1
ATOM 648 C C . LYS A 1 86 ? -13.43 -21.938 -17.5 1 97.31 86 LYS A C 1
ATOM 650 O O . LYS A 1 86 ? -13.82 -21.422 -18.547 1 97.31 86 LYS A O 1
ATOM 655 N N . ILE A 1 87 ? -12.391 -22.703 -17.375 1 97.69 87 ILE A N 1
ATOM 656 C CA . ILE A 1 87 ? -11.531 -22.922 -18.531 1 97.69 87 ILE A CA 1
ATOM 657 C C . ILE A 1 87 ? -12.281 -23.703 -19.594 1 97.69 87 ILE A C 1
ATOM 659 O O . ILE A 1 87 ? -12.18 -23.406 -20.781 1 97.69 87 ILE A O 1
ATOM 663 N N . ALA A 1 88 ? -12.984 -24.75 -19.156 1 98.06 88 ALA A N 1
ATOM 664 C CA . ALA A 1 88 ? -13.781 -25.531 -20.094 1 98.06 88 ALA A CA 1
ATOM 665 C C . ALA A 1 88 ? -14.742 -24.656 -20.891 1 98.06 88 ALA A C 1
ATOM 667 O O . ALA A 1 88 ? -14.961 -24.875 -22.078 1 98.06 88 ALA A O 1
ATOM 668 N N . ALA A 1 89 ? -15.211 -23.656 -20.219 1 97.94 89 ALA A N 1
ATOM 669 C CA . ALA A 1 89 ? -16.25 -22.812 -20.812 1 97.94 89 ALA A CA 1
ATOM 670 C C . ALA A 1 89 ? -15.625 -21.734 -21.703 1 97.94 89 ALA A C 1
ATOM 672 O O . ALA A 1 89 ? -16.203 -21.359 -22.719 1 97.94 89 ALA A O 1
ATOM 673 N N . PHE A 1 90 ? -14.383 -21.234 -21.375 1 98.31 90 PHE A N 1
ATOM 674 C CA . PHE A 1 90 ? -14 -19.969 -21.984 1 98.31 90 PHE A CA 1
ATOM 675 C C . PHE A 1 90 ? -12.648 -20.094 -22.672 1 98.31 90 PHE A C 1
ATOM 677 O O . PHE A 1 90 ? -12.234 -19.188 -23.406 1 98.31 90 PHE A O 1
ATOM 684 N N . HIS A 1 91 ? -11.922 -21.172 -22.531 1 98.5 91 HIS A N 1
ATOM 685 C CA . HIS A 1 91 ? -10.617 -21.375 -23.156 1 98.5 91 HIS A CA 1
ATOM 686 C C . HIS A 1 91 ? -10.328 -22.859 -23.375 1 98.5 91 HIS A C 1
ATOM 688 O O . HIS A 1 91 ? -9.375 -23.391 -22.797 1 98.5 91 HIS A O 1
ATOM 694 N N . PRO A 1 92 ? -10.984 -23.516 -24.25 1 96.06 92 PRO A N 1
ATOM 695 C CA . PRO A 1 92 ? -10.859 -24.969 -24.453 1 96.06 92 PRO A CA 1
ATOM 696 C C . PRO A 1 92 ? -9.477 -25.375 -24.953 1 96.06 92 PRO A C 1
ATOM 698 O O . PRO A 1 92 ? -9.109 -26.547 -24.875 1 96.06 92 PRO A O 1
ATOM 701 N N . LYS A 1 93 ? -8.695 -24.391 -25.453 1 97.81 93 LYS A N 1
ATOM 702 C CA . LYS A 1 93 ? -7.367 -24.703 -25.984 1 97.81 93 LYS A CA 1
ATOM 703 C C . LYS A 1 93 ? -6.297 -24.547 -24.906 1 97.81 93 LYS A C 1
ATOM 705 O O . LYS A 1 93 ? -5.105 -24.734 -25.172 1 97.81 93 LYS A O 1
ATOM 710 N N . ALA A 1 94 ? -6.691 -24.219 -23.734 1 98.5 94 ALA A N 1
ATOM 711 C CA . ALA A 1 94 ? -5.746 -23.984 -22.656 1 98.5 94 ALA A CA 1
ATOM 712 C C . ALA A 1 94 ? -4.926 -25.234 -22.344 1 98.5 94 ALA A C 1
ATOM 714 O O . ALA A 1 94 ? -5.426 -26.344 -22.453 1 98.5 94 ALA A O 1
ATOM 715 N N . GLU A 1 95 ? -3.682 -25.047 -22.094 1 98.75 95 GLU A N 1
ATOM 716 C CA . GLU A 1 95 ? -2.768 -26.047 -21.547 1 98.75 95 GLU A CA 1
ATOM 717 C C . GLU A 1 95 ? -2.512 -25.812 -20.062 1 98.75 95 GLU A C 1
ATOM 719 O O . GLU A 1 95 ? -1.663 -24.984 -19.688 1 98.75 95 GLU A O 1
ATOM 724 N N . MET A 1 96 ? -3.168 -26.609 -19.297 1 98.81 96 MET A N 1
ATOM 725 C CA . MET A 1 96 ? -3.264 -26.297 -17.891 1 98.81 96 MET A CA 1
ATOM 726 C C . MET A 1 96 ? -2.102 -26.906 -17.109 1 98.81 96 MET A C 1
ATOM 728 O O . MET A 1 96 ? -1.66 -28.016 -17.406 1 98.81 96 MET A O 1
ATOM 732 N N . ILE A 1 97 ? -1.616 -26.141 -16.156 1 98.94 97 ILE A N 1
ATOM 733 C CA . ILE A 1 97 ? -0.531 -26.531 -15.266 1 98.94 97 ILE A CA 1
ATOM 734 C C . ILE A 1 97 ? -1.042 -26.578 -13.828 1 98.94 97 ILE A C 1
ATOM 736 O O . ILE A 1 97 ? -1.482 -25.562 -13.281 1 98.94 97 ILE A O 1
ATOM 740 N N . LEU A 1 98 ? -0.979 -27.734 -13.156 1 98.88 98 LEU A N 1
ATOM 741 C CA . LEU A 1 98 ? -1.517 -27.906 -11.812 1 98.88 98 LEU A CA 1
ATOM 742 C C . LEU A 1 98 ? -0.558 -27.344 -10.766 1 98.88 98 LEU A C 1
ATOM 744 O O . LEU A 1 98 ? 0.55 -27.859 -10.594 1 98.88 98 LEU A O 1
ATOM 748 N N . ARG A 1 99 ? -0.989 -26.312 -10.102 1 98.62 99 ARG A N 1
ATOM 749 C CA . ARG A 1 99 ? -0.21 -25.719 -9.023 1 98.62 99 ARG A CA 1
ATOM 750 C C . ARG A 1 99 ? -0.411 -26.484 -7.719 1 98.62 99 ARG A C 1
ATOM 752 O O . ARG A 1 99 ? -1.541 -26.641 -7.25 1 98.62 99 ARG A O 1
ATOM 759 N N . ILE A 1 100 ? 0.669 -26.922 -7.117 1 98.19 100 ILE A N 1
ATOM 760 C CA . ILE A 1 100 ? 0.553 -27.656 -5.863 1 98.19 100 ILE A CA 1
ATOM 761 C C . ILE A 1 100 ? 1.102 -26.828 -4.715 1 98.19 100 ILE A C 1
ATOM 763 O O . ILE A 1 100 ? 1.94 -25.938 -4.926 1 98.19 100 ILE A O 1
ATOM 767 N N . ALA A 1 101 ? 0.617 -27.047 -3.545 1 95.38 101 ALA A N 1
ATOM 768 C CA . ALA A 1 101 ? 1.099 -26.375 -2.338 1 95.38 101 ALA A CA 1
ATOM 769 C C . ALA A 1 101 ? 2.414 -26.984 -1.863 1 95.38 101 ALA A C 1
ATOM 771 O O . ALA A 1 101 ? 2.654 -28.188 -2.047 1 95.38 101 ALA A O 1
ATOM 772 N N . THR A 1 102 ? 3.242 -26.172 -1.376 1 93.5 102 THR A N 1
ATOM 773 C CA . THR A 1 102 ? 4.508 -26.609 -0.802 1 93.5 102 THR A CA 1
ATOM 774 C C . THR A 1 102 ? 4.707 -26.016 0.59 1 93.5 102 THR A C 1
ATOM 776 O O . THR A 1 102 ? 3.9 -25.188 1.041 1 93.5 102 THR A O 1
ATOM 779 N N . ASP A 1 103 ? 5.664 -26.516 1.234 1 87.94 103 ASP A N 1
ATOM 780 C CA . ASP A 1 103 ? 6.062 -25.922 2.508 1 87.94 103 ASP A CA 1
ATOM 781 C C . ASP A 1 103 ? 6.859 -24.641 2.287 1 87.94 103 ASP A C 1
ATOM 783 O O . ASP A 1 103 ? 8.039 -24.688 1.923 1 87.94 103 ASP A O 1
ATOM 787 N N . ASP A 1 104 ? 6.18 -23.562 2.568 1 85.94 104 ASP A N 1
ATOM 788 C CA . ASP A 1 104 ? 6.836 -22.281 2.35 1 85.94 104 ASP A CA 1
ATOM 789 C C . ASP A 1 104 ? 6.738 -21.391 3.59 1 85.94 104 ASP A C 1
ATOM 791 O O . ASP A 1 104 ? 6.816 -20.156 3.492 1 85.94 104 ASP A O 1
ATOM 795 N N . ARG A 1 105 ? 6.672 -21.938 4.777 1 79.88 105 ARG A N 1
ATOM 796 C CA . ARG A 1 105 ? 6.438 -21.188 6.016 1 79.88 105 ARG A CA 1
ATOM 797 C C . ARG A 1 105 ? 7.629 -20.312 6.367 1 79.88 105 ARG A C 1
ATOM 799 O O . ARG A 1 105 ? 7.48 -19.297 7.059 1 79.88 105 ARG A O 1
ATOM 806 N N . ASP A 1 106 ? 8.695 -20.641 5.801 1 81.56 106 ASP A N 1
ATOM 807 C CA . ASP A 1 106 ? 9.906 -19.922 6.184 1 81.56 106 ASP A CA 1
ATOM 808 C C . ASP A 1 106 ? 10.195 -18.781 5.219 1 81.56 106 ASP A C 1
ATOM 810 O O . ASP A 1 106 ? 11.156 -18.031 5.406 1 81.56 106 ASP A O 1
ATOM 814 N N . ALA A 1 107 ? 9.406 -18.688 4.258 1 82.56 107 ALA A N 1
ATOM 815 C CA . ALA A 1 107 ? 9.602 -17.625 3.277 1 82.56 107 ALA A CA 1
ATOM 816 C C . ALA A 1 107 ? 9.07 -16.297 3.797 1 82.56 107 ALA A C 1
ATOM 818 O O . ALA A 1 107 ? 8.234 -16.266 4.703 1 82.56 107 ALA A O 1
ATOM 819 N N . TRP A 1 108 ? 9.555 -15.148 3.277 1 78.12 108 TRP A N 1
ATOM 820 C CA . TRP A 1 108 ? 9.031 -13.828 3.586 1 78.12 108 TRP A CA 1
ATOM 821 C C . TRP A 1 108 ? 7.547 -13.727 3.238 1 78.12 108 TRP A C 1
ATOM 823 O O . TRP A 1 108 ? 6.762 -13.148 3.99 1 78.12 108 TRP A O 1
ATOM 833 N N . CYS A 1 109 ? 7.223 -14.281 2.123 1 79.81 109 CYS A N 1
ATOM 834 C CA . CYS A 1 109 ? 5.855 -14.328 1.619 1 79.81 109 CYS A CA 1
ATOM 835 C C . CYS A 1 109 ? 5.461 -15.75 1.238 1 79.81 109 CYS A C 1
ATOM 837 O O . CYS A 1 109 ? 5.84 -16.234 0.172 1 79.81 109 CYS A O 1
ATOM 839 N N . ALA A 1 110 ? 4.668 -16.344 2.117 1 79.31 110 ALA A N 1
ATOM 840 C CA . ALA A 1 110 ? 4.188 -17.703 1.896 1 79.31 110 ALA A CA 1
ATOM 841 C C . ALA A 1 110 ? 2.971 -17.703 0.972 1 79.31 110 ALA A C 1
ATOM 843 O O . ALA A 1 110 ? 1.959 -17.062 1.262 1 79.31 110 ALA A O 1
ATOM 844 N N . LEU A 1 111 ? 3.08 -18.453 -0.038 1 82.38 111 LEU A N 1
ATOM 845 C CA . LEU A 1 111 ? 2.055 -18.391 -1.073 1 82.38 111 LEU A CA 1
ATOM 846 C C . LEU A 1 111 ? 1.098 -19.578 -0.962 1 82.38 111 LEU A C 1
ATOM 848 O O . LEU A 1 111 ? -0.014 -19.531 -1.494 1 82.38 111 LEU A O 1
ATOM 852 N N . SER A 1 112 ? 1.499 -20.578 -0.257 1 87 112 SER A N 1
ATOM 853 C CA . SER A 1 112 ? 0.723 -21.812 -0.233 1 87 112 SER A CA 1
ATOM 854 C C . SER A 1 112 ? -0.486 -21.688 0.688 1 87 112 SER A C 1
ATOM 856 O O . SER A 1 112 ? -1.387 -22.531 0.656 1 87 112 SER A O 1
ATOM 858 N N . SER A 1 113 ? -0.548 -20.656 1.434 1 85.94 113 SER A N 1
ATOM 859 C CA . SER A 1 113 ? -1.725 -20.406 2.264 1 85.94 113 SER A CA 1
ATOM 860 C C . SER A 1 113 ? -2.914 -19.969 1.423 1 85.94 113 SER A C 1
ATOM 862 O O . SER A 1 113 ? -4.062 -20.078 1.852 1 85.94 113 SER A O 1
ATOM 864 N N . LYS A 1 114 ? -2.65 -19.484 0.299 1 90.12 114 LYS A N 1
ATOM 865 C CA . LYS A 1 114 ? -3.693 -18.953 -0.576 1 90.12 114 LYS A CA 1
ATOM 866 C C . LYS A 1 114 ? -3.896 -19.859 -1.791 1 90.12 114 LYS A C 1
ATOM 868 O O . LYS A 1 114 ? -5.027 -20.062 -2.234 1 90.12 114 LYS A O 1
ATOM 873 N N . TYR A 1 115 ? -2.705 -20.391 -2.262 1 94.81 115 TYR A N 1
ATOM 874 C CA . TYR A 1 115 ? -2.783 -21.125 -3.523 1 94.81 115 TYR A CA 1
ATOM 875 C C . TYR A 1 115 ? -2.104 -22.484 -3.412 1 94.81 115 TYR A C 1
ATOM 877 O O . TYR A 1 115 ? -1.236 -22.688 -2.561 1 94.81 115 TYR A O 1
ATOM 885 N N . GLY A 1 116 ? -2.508 -23.359 -4.344 1 96.38 116 GLY A N 1
ATOM 886 C CA . GLY A 1 116 ? -1.891 -24.672 -4.453 1 96.38 116 GLY A CA 1
ATOM 887 C C . GLY A 1 116 ? -2.762 -25.797 -3.914 1 96.38 116 GLY A C 1
ATOM 888 O O . GLY A 1 116 ? -3.289 -25.703 -2.805 1 96.38 116 GLY A O 1
ATOM 889 N N . ALA A 1 117 ? -2.898 -26.828 -4.629 1 96.69 117 ALA A N 1
ATOM 890 C CA . ALA A 1 117 ? -3.605 -28.031 -4.207 1 96.69 117 ALA A CA 1
ATOM 891 C C . ALA A 1 117 ? -2.689 -28.969 -3.408 1 96.69 117 ALA A C 1
ATOM 893 O O . ALA A 1 117 ? -1.503 -29.094 -3.719 1 96.69 117 ALA A O 1
ATOM 894 N N . LEU A 1 118 ? -3.246 -29.578 -2.443 1 94.75 118 LEU A N 1
ATOM 895 C CA . LEU A 1 118 ? -2.502 -30.641 -1.778 1 94.75 118 LEU A CA 1
ATOM 896 C C . LEU A 1 118 ? -2.326 -31.844 -2.701 1 94.75 118 LEU A C 1
ATOM 898 O O . LEU A 1 118 ? -3.189 -32.125 -3.537 1 94.75 118 LEU A O 1
ATOM 902 N N . VAL A 1 119 ? -1.221 -32.5 -2.48 1 96.81 119 VAL A N 1
ATOM 903 C CA . VAL A 1 119 ? -0.914 -33.656 -3.336 1 96.81 119 VAL A CA 1
ATOM 904 C C . VAL A 1 119 ? -2.074 -34.656 -3.312 1 96.81 119 VAL A C 1
ATOM 906 O O . VAL A 1 119 ? -2.439 -35.219 -4.348 1 96.81 119 VAL A O 1
ATOM 909 N N . GLU A 1 120 ? -2.764 -34.781 -2.182 1 94.81 120 GLU A N 1
ATOM 910 C CA . GLU A 1 120 ? -3.85 -35.75 -2.006 1 94.81 120 GLU A CA 1
ATOM 911 C C . GLU A 1 120 ? -5.078 -35.344 -2.82 1 94.81 120 GLU A C 1
ATOM 913 O O . GLU A 1 120 ? -5.945 -36.188 -3.088 1 94.81 120 GLU A O 1
ATOM 918 N N . GLN A 1 121 ? -5.137 -34.094 -3.217 1 95.44 121 GLN A N 1
ATOM 919 C CA . GLN A 1 121 ? -6.285 -33.594 -3.959 1 95.44 121 GLN A CA 1
ATOM 920 C C . GLN A 1 121 ? -6.047 -33.688 -5.465 1 95.44 121 GLN A C 1
ATOM 922 O O . GLN A 1 121 ? -6.984 -33.531 -6.254 1 95.44 121 GLN A O 1
ATOM 927 N N . CYS A 1 122 ? -4.895 -33.938 -5.875 1 98.25 122 CYS A N 1
ATOM 928 C CA . CYS A 1 122 ? -4.477 -33.75 -7.258 1 98.25 122 CYS A CA 1
ATOM 929 C C . CYS A 1 122 ? -5.125 -34.781 -8.172 1 98.25 122 CYS A C 1
ATOM 931 O O . CYS A 1 122 ? -5.5 -34.469 -9.305 1 98.25 122 CYS A O 1
ATOM 933 N N . GLU A 1 123 ? -5.238 -36 -7.684 1 98.56 123 GLU A N 1
ATOM 934 C CA . GLU A 1 123 ? -5.852 -37.031 -8.523 1 98.56 123 GLU A CA 1
ATOM 935 C C . GLU A 1 123 ? -7.285 -36.656 -8.891 1 98.56 123 GLU A C 1
ATOM 937 O O . GLU A 1 123 ? -7.684 -36.75 -10.055 1 98.56 123 GLU A O 1
ATOM 942 N N . ASP A 1 124 ? -8.031 -36.219 -7.906 1 97.88 124 ASP A N 1
ATOM 943 C CA . ASP A 1 124 ? -9.422 -35.844 -8.148 1 97.88 124 ASP A CA 1
ATOM 944 C C . ASP A 1 124 ? -9.5 -34.656 -9.117 1 97.88 124 ASP A C 1
ATOM 946 O O . ASP A 1 124 ? -10.367 -34.625 -9.984 1 97.88 124 ASP A O 1
ATOM 950 N N . LEU A 1 125 ? -8.633 -33.719 -8.961 1 98.38 125 LEU A N 1
ATOM 951 C CA . LEU A 1 125 ? -8.602 -32.562 -9.859 1 98.38 125 LEU A CA 1
ATOM 952 C C . LEU A 1 125 ? -8.289 -33 -11.289 1 98.38 125 LEU A C 1
ATOM 954 O O . LEU A 1 125 ? -8.906 -32.531 -12.234 1 98.38 125 LEU A O 1
ATOM 958 N N . LEU A 1 126 ? -7.352 -33.906 -11.422 1 98.81 126 LEU A N 1
ATOM 959 C CA . LEU A 1 126 ? -6.961 -34.375 -12.742 1 98.81 126 LEU A CA 1
ATOM 960 C C . LEU A 1 126 ? -8.086 -35.156 -13.391 1 98.81 126 LEU A C 1
ATOM 962 O O . LEU A 1 126 ? -8.305 -35.062 -14.594 1 98.81 126 LEU A O 1
ATOM 966 N N . LYS A 1 127 ? -8.805 -35.938 -12.594 1 98.81 127 LYS A N 1
ATOM 967 C CA . LYS A 1 127 ? -9.961 -36.656 -13.109 1 98.81 127 LYS A CA 1
ATOM 968 C C . LYS A 1 127 ? -11.047 -35.719 -13.586 1 98.81 127 LYS A C 1
ATOM 970 O O . LYS A 1 127 ? -11.648 -35.906 -14.633 1 98.81 127 LYS A O 1
ATOM 975 N N . THR A 1 128 ? -11.227 -34.688 -12.781 1 98.5 128 THR A N 1
ATOM 976 C CA . THR A 1 128 ? -12.195 -33.688 -13.18 1 98.5 128 THR A CA 1
ATOM 977 C C . THR A 1 128 ? -11.789 -33.031 -14.492 1 98.5 128 THR A C 1
ATOM 979 O O . THR A 1 128 ? -12.625 -32.812 -15.383 1 98.5 128 THR A O 1
ATOM 982 N N . ALA A 1 129 ? -10.555 -32.688 -14.617 1 98.69 129 ALA A N 1
ATOM 983 C CA . ALA A 1 129 ? -10.047 -32.094 -15.852 1 98.69 129 ALA A CA 1
ATOM 984 C C . ALA A 1 129 ? -10.281 -33.031 -17.047 1 98.69 129 ALA A C 1
ATOM 986 O O . ALA A 1 129 ? -10.68 -32.562 -18.125 1 98.69 129 ALA A O 1
ATOM 987 N N . LYS A 1 130 ? -10.016 -34.281 -16.828 1 98.44 130 LYS A N 1
ATOM 988 C CA . LYS A 1 130 ? -10.195 -35.25 -17.875 1 98.44 130 LYS A CA 1
ATOM 989 C C . LYS A 1 130 ? -11.656 -35.344 -18.312 1 98.44 130 LYS A C 1
ATOM 991 O O . LYS A 1 130 ? -11.945 -35.344 -19.516 1 98.44 130 LYS A O 1
ATOM 996 N N . ASN A 1 131 ? -12.531 -35.312 -17.359 1 98.12 131 ASN A N 1
ATOM 997 C CA . ASN A 1 131 ? -13.961 -35.375 -17.641 1 98.12 131 ASN A CA 1
ATOM 998 C C . ASN A 1 131 ? -14.414 -34.125 -18.422 1 98.12 131 ASN A C 1
ATOM 1000 O O . ASN A 1 131 ? -15.367 -34.219 -19.203 1 98.12 131 ASN A O 1
ATOM 1004 N N . LEU A 1 132 ? -13.734 -33.062 -18.266 1 98.19 132 LEU A N 1
ATOM 1005 C CA . LEU A 1 132 ? -14.094 -31.797 -18.922 1 98.19 132 LEU A CA 1
ATOM 1006 C C . LEU A 1 132 ? -13.312 -31.625 -20.203 1 98.19 132 LEU A C 1
ATOM 1008 O O . LEU A 1 132 ? -13.406 -30.578 -20.859 1 98.19 132 LEU A O 1
ATOM 1012 N N . ASN A 1 133 ? -12.453 -32.562 -20.562 1 97.88 133 ASN A N 1
ATOM 1013 C CA . ASN A 1 133 ? -11.633 -32.562 -21.766 1 97.88 133 ASN A CA 1
ATOM 1014 C C . ASN A 1 133 ? -10.617 -31.406 -21.75 1 97.88 133 ASN A C 1
ATOM 1016 O O . ASN A 1 133 ? -10.43 -30.734 -22.766 1 97.88 133 ASN A O 1
ATOM 1020 N N . ILE A 1 134 ? -10.102 -31.141 -20.609 1 98.31 134 ILE A N 1
ATOM 1021 C CA . ILE A 1 134 ? -9.078 -30.125 -20.438 1 98.31 134 ILE A CA 1
ATOM 1022 C C . ILE A 1 134 ? -7.691 -30.766 -20.469 1 98.31 134 ILE A C 1
ATOM 1024 O O . ILE A 1 134 ? -7.461 -31.797 -19.828 1 98.31 134 ILE A O 1
ATOM 1028 N N . GLN A 1 135 ? -6.832 -30.188 -21.234 1 98.5 135 GLN A N 1
ATOM 1029 C CA . GLN A 1 135 ? -5.457 -30.672 -21.297 1 98.5 135 GLN A CA 1
ATOM 1030 C C . GLN A 1 135 ? -4.648 -30.188 -20.094 1 98.5 135 GLN A C 1
ATOM 1032 O O . GLN A 1 135 ? -4.57 -28.969 -19.844 1 98.5 135 GLN A O 1
ATOM 1037 N N . VAL A 1 136 ? -4.113 -31.125 -19.375 1 98.81 136 VAL A N 1
ATOM 1038 C CA . VAL A 1 136 ? -3.154 -30.797 -18.312 1 98.81 136 VAL A CA 1
ATOM 1039 C C . VAL A 1 136 ? -1.756 -31.25 -18.734 1 98.81 136 VAL A C 1
ATOM 1041 O O . VAL A 1 136 ? -1.54 -32.438 -19.047 1 98.81 136 VAL A O 1
ATOM 1044 N N . ILE A 1 137 ? -0.834 -30.25 -18.703 1 98.75 137 ILE A N 1
ATOM 1045 C CA . ILE A 1 137 ? 0.433 -30.562 -19.344 1 98.75 137 ILE A CA 1
ATOM 1046 C C . ILE A 1 137 ? 1.546 -30.625 -18.297 1 98.75 137 ILE A C 1
ATOM 1048 O O . ILE A 1 137 ? 2.676 -31.016 -18.609 1 98.75 137 ILE A O 1
ATOM 1052 N N . GLY A 1 138 ? 1.202 -30.234 -17.078 1 98.69 138 GLY A N 1
ATOM 1053 C CA . GLY A 1 138 ? 2.303 -30.25 -16.141 1 98.69 138 GLY A CA 1
ATOM 1054 C C . GLY A 1 138 ? 1.896 -29.797 -14.742 1 98.69 138 GLY A C 1
ATOM 1055 O O . GLY A 1 138 ? 0.714 -29.844 -14.398 1 98.69 138 GLY A O 1
ATOM 1056 N N . VAL A 1 139 ? 3.02 -29.547 -13.898 1 98.81 139 VAL A N 1
ATOM 1057 C CA . VAL A 1 139 ? 2.887 -29.188 -12.484 1 98.81 139 VAL A CA 1
ATOM 1058 C C . VAL A 1 139 ? 3.74 -27.969 -12.18 1 98.81 139 VAL A C 1
ATOM 1060 O O . VAL A 1 139 ? 4.82 -27.797 -12.75 1 98.81 139 VAL A O 1
ATOM 1063 N N . SER A 1 140 ? 3.162 -27.125 -11.391 1 98.69 140 SER A N 1
ATOM 1064 C CA . SER A 1 140 ? 3.914 -25.984 -10.914 1 98.69 140 SER A CA 1
ATOM 1065 C C . SER A 1 140 ? 3.889 -25.891 -9.391 1 98.69 140 SER A C 1
ATOM 1067 O O . SER A 1 140 ? 2.986 -26.438 -8.75 1 98.69 140 SER A O 1
ATOM 1069 N N . PHE A 1 141 ? 4.914 -25.266 -8.812 1 97.75 141 PHE A N 1
ATOM 1070 C CA . PHE A 1 141 ? 4.934 -24.906 -7.398 1 97.75 141 PHE A CA 1
ATOM 1071 C C . PHE A 1 141 ? 5.73 -23.625 -7.176 1 97.75 141 PHE A C 1
ATOM 1073 O O . PHE A 1 141 ? 6.391 -23.141 -8.094 1 97.75 141 PHE A O 1
ATOM 1080 N N . HIS A 1 142 ? 5.59 -23.078 -6.027 1 95.81 142 HIS A N 1
ATOM 1081 C CA . HIS A 1 142 ? 6.355 -21.906 -5.625 1 95.81 142 HIS A CA 1
ATOM 1082 C C . HIS A 1 142 ? 6.676 -21.938 -4.137 1 95.81 142 HIS A C 1
ATOM 1084 O O . HIS A 1 142 ? 5.785 -22.125 -3.307 1 95.81 142 HIS A O 1
ATOM 1090 N N . THR A 1 143 ? 7.879 -21.719 -3.838 1 93 143 THR A N 1
ATOM 1091 C CA . THR A 1 143 ? 8.32 -21.891 -2.457 1 93 143 THR A CA 1
ATOM 1092 C C . THR A 1 143 ? 8.234 -20.578 -1.689 1 93 143 THR A C 1
ATOM 1094 O O . THR A 1 143 ? 8.742 -20.484 -0.571 1 93 143 THR A O 1
ATOM 1097 N N . GLY A 1 144 ? 7.641 -19.609 -2.279 1 90.75 144 GLY A N 1
ATOM 1098 C CA . GLY A 1 144 ? 7.484 -18.312 -1.62 1 90.75 144 GLY A CA 1
ATOM 1099 C C . GLY A 1 144 ? 8.617 -17.344 -1.922 1 90.75 144 GLY A C 1
ATOM 1100 O O . GLY A 1 144 ? 9.727 -17.766 -2.266 1 90.75 144 GLY A O 1
ATOM 1101 N N . SER A 1 145 ? 8.344 -16.094 -1.754 1 88.38 145 SER A N 1
ATOM 1102 C CA . SER A 1 145 ? 9.375 -15.078 -1.946 1 88.38 145 SER A CA 1
ATOM 1103 C C . SER A 1 145 ? 10.383 -15.086 -0.801 1 88.38 145 SER A C 1
ATOM 1105 O O . SER A 1 145 ? 9.992 -15.117 0.37 1 88.38 145 SER A O 1
ATOM 1107 N N . GLY A 1 146 ? 11.625 -15.102 -1.153 1 87.62 146 GLY A N 1
ATOM 1108 C CA . GLY A 1 146 ? 12.664 -15.117 -0.133 1 87.62 146 GLY A CA 1
ATOM 1109 C C . GLY A 1 146 ? 12.711 -16.422 0.644 1 87.62 146 GLY A C 1
ATOM 1110 O O . GLY A 1 146 ? 12.695 -16.422 1.877 1 87.62 146 GLY A O 1
ATOM 1111 N N . CYS A 1 147 ? 12.688 -17.469 -0.073 1 89.56 147 CYS A N 1
ATOM 1112 C CA . CYS A 1 147 ? 12.758 -18.797 0.534 1 89.56 147 CYS A CA 1
ATOM 1113 C C . CYS A 1 147 ? 14.047 -18.953 1.333 1 89.56 147 CYS A C 1
ATOM 1115 O O . CYS A 1 147 ? 15.133 -18.656 0.837 1 89.56 147 CYS A O 1
ATOM 1117 N N . LYS A 1 148 ? 13.914 -19.484 2.561 1 89.12 148 LYS A N 1
ATOM 1118 C CA . LYS A 1 148 ? 15.078 -19.594 3.43 1 89.12 148 LYS A CA 1
ATOM 1119 C C . LYS A 1 148 ? 15.5 -21.047 3.621 1 89.12 148 LYS A C 1
ATOM 1121 O O . LYS A 1 148 ? 16.406 -21.344 4.402 1 89.12 148 LYS A O 1
ATOM 1126 N N . ASN A 1 149 ? 14.836 -21.953 2.848 1 90.94 149 ASN A N 1
ATOM 1127 C CA . ASN A 1 149 ? 15.086 -23.375 3.023 1 90.94 149 ASN A CA 1
ATOM 1128 C C . ASN A 1 149 ? 15.18 -24.094 1.684 1 90.94 149 ASN A C 1
ATOM 1130 O O . ASN A 1 149 ? 14.18 -24.234 0.978 1 90.94 149 ASN A O 1
ATOM 1134 N N . THR A 1 150 ? 16.391 -24.688 1.433 1 91.12 150 THR A N 1
ATOM 1135 C CA . THR A 1 150 ? 16.594 -25.375 0.167 1 91.12 150 THR A CA 1
ATOM 1136 C C . THR A 1 150 ? 15.781 -26.672 0.127 1 91.12 150 THR A C 1
ATOM 1138 O O . THR A 1 150 ? 15.406 -27.141 -0.948 1 91.12 150 THR A O 1
ATOM 1141 N N . HIS A 1 151 ? 15.484 -27.188 1.281 1 91.81 151 HIS A N 1
ATOM 1142 C CA . HIS A 1 151 ? 14.75 -28.453 1.365 1 91.81 151 HIS A CA 1
ATOM 1143 C C . HIS A 1 151 ? 13.344 -28.312 0.801 1 91.81 151 HIS A C 1
ATOM 1145 O O . HIS A 1 151 ? 12.773 -29.281 0.302 1 91.81 151 HIS A O 1
ATOM 1151 N N . SER A 1 152 ? 12.812 -27.172 0.888 1 93.19 152 SER A N 1
ATOM 1152 C CA . SER A 1 152 ? 11.484 -26.922 0.344 1 93.19 152 SER A CA 1
ATOM 1153 C C . SER A 1 152 ? 11.43 -27.219 -1.151 1 93.19 152 SER A C 1
ATOM 1155 O O . SER A 1 152 ? 10.43 -27.734 -1.653 1 93.19 152 SER A O 1
ATOM 1157 N N . PHE A 1 153 ? 12.516 -26.953 -1.824 1 94.81 153 PHE A N 1
ATOM 1158 C CA . PHE A 1 153 ? 12.578 -27.234 -3.256 1 94.81 153 PHE A CA 1
ATOM 1159 C C . PHE A 1 153 ? 12.648 -28.734 -3.518 1 94.81 153 PHE A C 1
ATOM 1161 O O . PHE A 1 153 ? 11.977 -29.25 -4.418 1 94.81 153 PHE A O 1
ATOM 1168 N N . CYS A 1 154 ? 13.461 -29.375 -2.74 1 95.88 154 CYS A N 1
ATOM 1169 C CA . CYS A 1 154 ? 13.609 -30.812 -2.902 1 95.88 154 CYS A CA 1
ATOM 1170 C C . CYS A 1 154 ? 12.266 -31.516 -2.73 1 95.88 154 CYS A C 1
ATOM 1172 O O . CYS A 1 154 ? 11.859 -32.312 -3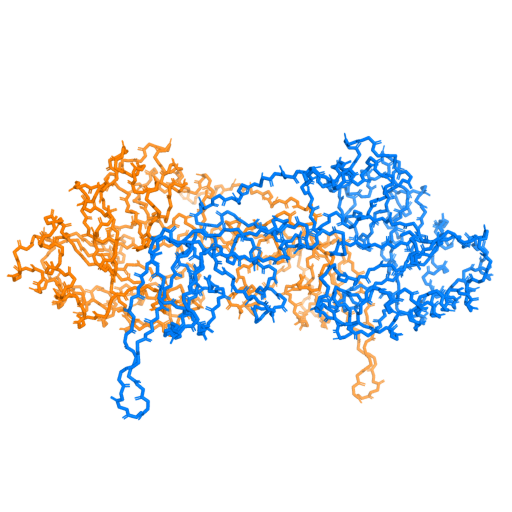.592 1 95.88 154 CYS A O 1
ATOM 1174 N N . LYS A 1 155 ? 11.664 -31.188 -1.661 1 96.75 155 LYS A N 1
ATOM 1175 C CA . LYS A 1 155 ? 10.383 -31.812 -1.364 1 96.75 155 LYS A CA 1
ATOM 1176 C C . LYS A 1 155 ? 9.344 -31.484 -2.43 1 96.75 155 LYS A C 1
ATOM 1178 O O . LYS A 1 155 ? 8.547 -32.344 -2.824 1 96.75 155 LYS A O 1
ATOM 1183 N N . ALA A 1 156 ? 9.328 -30.297 -2.885 1 97.44 156 ALA A N 1
ATOM 1184 C CA . ALA A 1 156 ? 8.359 -29.844 -3.885 1 97.44 156 ALA A CA 1
ATOM 1185 C C . ALA A 1 156 ? 8.578 -30.562 -5.215 1 97.44 156 ALA A C 1
ATOM 1187 O O . ALA A 1 156 ? 7.617 -30.953 -5.887 1 97.44 156 ALA A O 1
ATOM 1188 N N . ILE A 1 157 ? 9.812 -30.75 -5.602 1 98.12 157 ILE A N 1
ATOM 1189 C CA . ILE A 1 157 ? 10.133 -31.453 -6.84 1 98.12 157 ILE A CA 1
ATOM 1190 C C . ILE A 1 157 ? 9.727 -32.938 -6.727 1 98.12 157 ILE A C 1
ATOM 1192 O O . ILE A 1 157 ? 9.164 -33.5 -7.664 1 98.12 157 ILE A O 1
ATOM 1196 N N . GLU A 1 158 ? 9.984 -33.469 -5.578 1 98.38 158 GLU A N 1
ATOM 1197 C CA . GLU A 1 158 ? 9.539 -34.812 -5.312 1 98.38 158 GLU A CA 1
ATOM 1198 C C . GLU A 1 158 ? 8.023 -34.938 -5.426 1 98.38 158 GLU A C 1
ATOM 1200 O O . GLU A 1 158 ? 7.516 -35.875 -6.07 1 98.38 158 GLU A O 1
ATOM 1205 N N . ASP A 1 159 ? 7.34 -34.062 -4.781 1 98.44 159 ASP A N 1
ATOM 1206 C CA . ASP A 1 159 ? 5.883 -34.062 -4.824 1 98.44 159 ASP A CA 1
ATOM 1207 C C . ASP A 1 159 ? 5.371 -33.875 -6.25 1 98.44 159 ASP A C 1
ATOM 1209 O O . ASP A 1 159 ? 4.391 -34.5 -6.652 1 98.44 159 ASP A O 1
ATOM 1213 N N . ALA A 1 160 ? 6.023 -33 -6.969 1 98.62 160 ALA A N 1
ATOM 1214 C CA . ALA A 1 160 ? 5.648 -32.781 -8.359 1 98.62 160 ALA A CA 1
ATOM 1215 C C . ALA A 1 160 ? 5.773 -34.062 -9.164 1 98.62 160 ALA A C 1
ATOM 1217 O O . ALA A 1 160 ? 4.93 -34.375 -10.016 1 98.62 160 ALA A O 1
ATOM 1218 N N . ARG A 1 161 ? 6.812 -34.812 -8.906 1 98.31 161 ARG A N 1
ATOM 1219 C CA . ARG A 1 161 ? 7.004 -36.094 -9.594 1 98.31 161 ARG A CA 1
ATOM 1220 C C . ARG A 1 161 ? 5.84 -37.031 -9.336 1 98.31 161 ARG A C 1
ATOM 1222 O O . ARG A 1 161 ? 5.348 -37.688 -10.258 1 98.31 161 ARG A O 1
ATOM 1229 N N . LYS A 1 162 ? 5.418 -37.094 -8.102 1 98.56 162 LYS A N 1
ATOM 1230 C CA . LYS A 1 162 ? 4.266 -37.906 -7.762 1 98.56 162 LYS A CA 1
ATOM 1231 C C . LYS A 1 162 ? 3.039 -37.5 -8.578 1 98.56 162 LYS A C 1
ATOM 1233 O O . LYS A 1 162 ? 2.328 -38.375 -9.102 1 98.56 162 LYS A O 1
ATOM 1238 N N . VAL A 1 163 ? 2.824 -36.25 -8.711 1 98.75 163 VAL A N 1
ATOM 1239 C CA . VAL A 1 163 ? 1.665 -35.75 -9.445 1 98.75 163 VAL A CA 1
ATOM 1240 C C . VAL A 1 163 ? 1.826 -36.062 -10.938 1 98.75 163 VAL A C 1
ATOM 1242 O O . VAL A 1 163 ? 0.851 -36.375 -11.617 1 98.75 163 VAL A O 1
ATOM 1245 N N . PHE A 1 164 ? 3.055 -35.938 -11.469 1 98.44 164 PHE A N 1
ATOM 1246 C CA . PHE A 1 164 ? 3.328 -36.312 -12.852 1 98.44 164 PHE A CA 1
ATOM 1247 C C . PHE A 1 164 ? 2.906 -37.75 -13.109 1 98.44 164 PHE A C 1
ATOM 1249 O O . PHE A 1 164 ? 2.27 -38.062 -14.125 1 98.44 164 PHE A O 1
ATOM 1256 N N . GLU A 1 165 ? 3.219 -38.594 -12.188 1 98.19 165 GLU A N 1
ATOM 1257 C CA . GLU A 1 165 ? 2.896 -40.031 -12.344 1 98.19 165 GLU A CA 1
ATOM 1258 C C . GLU A 1 165 ? 1.388 -40.25 -12.344 1 98.19 165 GLU A C 1
ATOM 1260 O O . GLU A 1 165 ? 0.875 -41.062 -13.125 1 98.19 165 GLU A O 1
ATOM 1265 N N . ILE A 1 166 ? 0.715 -39.562 -11.477 1 98.56 166 ILE A N 1
ATOM 1266 C CA . ILE A 1 166 ? -0.742 -39.625 -11.461 1 98.56 166 ILE A CA 1
ATOM 1267 C C . ILE A 1 166 ? -1.3 -39.188 -12.805 1 98.56 166 ILE A C 1
ATOM 1269 O O . ILE A 1 166 ? -2.182 -39.844 -13.367 1 98.56 166 ILE A O 1
ATOM 1273 N N . GLY A 1 167 ? -0.786 -38.094 -13.305 1 98.62 167 GLY A N 1
ATOM 1274 C CA . GLY A 1 167 ? -1.224 -37.562 -14.594 1 98.62 167 GLY A CA 1
ATOM 1275 C C . GLY A 1 167 ? -0.99 -38.531 -15.734 1 98.62 167 GLY A C 1
ATOM 1276 O O . GLY A 1 167 ? -1.877 -38.75 -16.562 1 98.62 167 GLY A O 1
ATOM 1277 N N . LYS A 1 168 ? 0.166 -39.156 -15.742 1 97.75 168 LYS A N 1
ATOM 1278 C CA . LYS A 1 168 ? 0.496 -40.125 -16.781 1 97.75 168 LYS A CA 1
ATOM 1279 C C . LYS A 1 168 ? -0.44 -41.312 -16.734 1 97.75 168 LYS A C 1
ATOM 1281 O O . LYS A 1 168 ? -0.906 -41.812 -17.766 1 97.75 168 LYS A O 1
ATOM 1286 N N . LYS A 1 169 ? -0.682 -41.75 -15.57 1 98.19 169 LYS A N 1
ATOM 1287 C CA . LYS A 1 169 ? -1.584 -42.875 -15.383 1 98.19 169 LYS A CA 1
ATOM 1288 C C . LYS A 1 169 ? -2.982 -42.562 -15.906 1 98.19 169 LYS A C 1
ATOM 1290 O O . LYS A 1 169 ? -3.682 -43.438 -16.406 1 98.19 169 LYS A O 1
ATOM 1295 N N . LEU A 1 170 ? -3.336 -41.312 -15.805 1 98.25 170 LEU A N 1
ATOM 1296 C CA . LEU A 1 170 ? -4.656 -40.906 -16.25 1 98.25 170 LEU A CA 1
ATOM 1297 C C . LEU A 1 170 ? -4.656 -40.594 -17.75 1 98.25 170 LEU A C 1
ATOM 1299 O O . LEU A 1 170 ? -5.695 -40.281 -18.312 1 98.25 170 LEU A O 1
ATOM 1303 N N . GLY A 1 171 ? -3.477 -40.656 -18.406 1 98 171 GLY A N 1
ATOM 1304 C CA . GLY A 1 171 ? -3.395 -40.531 -19.859 1 98 171 GLY A CA 1
ATOM 1305 C C . GLY A 1 171 ? -2.914 -39.188 -20.328 1 98 171 GLY A C 1
ATOM 1306 O O . GLY A 1 171 ? -2.873 -38.906 -21.531 1 98 171 GLY A O 1
ATOM 1307 N N . TYR A 1 172 ? -2.566 -38.344 -19.453 1 98.19 172 TYR A N 1
ATOM 1308 C CA . TYR A 1 172 ? -2.061 -37.031 -19.859 1 98.19 172 TYR A CA 1
ATOM 1309 C C . TYR A 1 172 ? -0.616 -37.125 -20.328 1 98.19 172 TYR A C 1
ATOM 1311 O O . TYR A 1 172 ? 0.158 -37.938 -19.828 1 98.19 172 TYR A O 1
ATOM 1319 N N . GLN A 1 173 ? -0.278 -36.312 -21.281 1 97.25 173 GLN A N 1
ATOM 1320 C CA . GLN A 1 173 ? 1.118 -36.094 -21.641 1 97.25 173 GLN A CA 1
ATOM 1321 C C . GLN A 1 173 ? 1.742 -35 -20.781 1 97.25 173 GLN A C 1
ATOM 1323 O O . GLN A 1 173 ? 1.8 -33.844 -21.188 1 97.25 173 GLN A O 1
ATOM 1328 N N . MET A 1 174 ? 2.182 -35.375 -19.656 1 97.88 174 MET A N 1
ATOM 1329 C CA . MET A 1 174 ? 2.814 -34.438 -18.75 1 97.88 174 MET A CA 1
ATOM 1330 C C . MET A 1 174 ? 4.199 -34.031 -19.25 1 97.88 174 MET A C 1
ATOM 1332 O O . MET A 1 174 ? 5.09 -34.875 -19.359 1 97.88 174 MET A O 1
ATOM 1336 N N . ARG A 1 175 ? 4.402 -32.719 -19.5 1 97.94 175 ARG A N 1
ATOM 1337 C CA . ARG A 1 175 ? 5.637 -32.375 -20.188 1 97.94 175 ARG A CA 1
ATOM 1338 C C . ARG A 1 175 ? 6.195 -31.062 -19.656 1 97.94 175 ARG A C 1
ATOM 1340 O O . ARG A 1 175 ? 7.172 -30.531 -20.188 1 97.94 175 ARG A O 1
ATOM 1347 N N . LEU A 1 176 ? 5.637 -30.469 -18.641 1 98.56 176 LEU A N 1
ATOM 1348 C CA . LEU A 1 176 ? 6.105 -29.172 -18.156 1 98.56 176 LEU A CA 1
ATOM 1349 C C . LEU A 1 176 ? 6.184 -29.156 -16.641 1 98.56 176 LEU A C 1
ATOM 1351 O O . LEU A 1 176 ? 5.215 -29.516 -15.953 1 98.56 176 LEU A O 1
ATOM 1355 N N . LEU A 1 177 ? 7.355 -28.828 -16.094 1 98.69 177 LEU A N 1
ATOM 1356 C CA . LEU A 1 177 ? 7.559 -28.578 -14.672 1 98.69 177 LEU A CA 1
ATOM 1357 C C . LEU A 1 177 ? 7.98 -27.141 -14.422 1 98.69 177 LEU A C 1
ATOM 1359 O O . LEU A 1 177 ? 9.008 -26.688 -14.938 1 98.69 177 LEU A O 1
ATOM 1363 N N . ASP A 1 178 ? 7.168 -26.422 -13.75 1 98.69 178 ASP A N 1
ATOM 1364 C CA . ASP A 1 178 ? 7.504 -25.078 -13.312 1 98.69 178 ASP A CA 1
ATOM 1365 C C . ASP A 1 178 ? 7.965 -25.078 -11.852 1 98.69 178 ASP A C 1
ATOM 1367 O O . ASP A 1 178 ? 7.156 -25.25 -10.945 1 98.69 178 ASP A O 1
ATOM 1371 N N . ILE A 1 179 ? 9.203 -24.719 -11.641 1 97.69 179 ILE A N 1
ATOM 1372 C CA . ILE A 1 179 ? 9.758 -24.891 -10.297 1 97.69 179 ILE A CA 1
ATOM 1373 C C . ILE A 1 179 ? 9.648 -23.562 -9.531 1 97.69 179 ILE A C 1
ATOM 1375 O O . ILE A 1 179 ? 10.32 -23.375 -8.508 1 97.69 179 ILE A O 1
ATOM 1379 N N . GLY A 1 180 ? 8.906 -22.656 -10.062 1 95.88 180 GLY A N 1
ATOM 1380 C CA . GLY A 1 180 ? 8.602 -21.438 -9.344 1 95.88 180 GLY A CA 1
ATOM 1381 C C . GLY A 1 180 ? 9.82 -20.562 -9.117 1 95.88 180 GLY A C 1
ATOM 1382 O O . GLY A 1 180 ? 10.641 -20.391 -10.023 1 95.88 180 GLY A O 1
ATOM 1383 N N . GLY A 1 181 ? 9.758 -19.844 -7.992 1 92.88 181 GLY A N 1
ATOM 1384 C CA . GLY A 1 181 ? 10.82 -18.922 -7.609 1 92.88 181 GLY A CA 1
ATOM 1385 C C . GLY A 1 181 ? 11.117 -18.953 -6.125 1 92.88 181 GLY A C 1
ATOM 1386 O O . GLY A 1 181 ? 11.047 -20 -5.488 1 92.88 181 GLY A O 1
ATOM 1387 N N . GLY A 1 182 ? 11.633 -17.766 -5.727 1 88.81 182 GLY A N 1
ATOM 1388 C CA . GLY A 1 182 ? 11.969 -17.641 -4.316 1 88.81 182 GLY A CA 1
ATOM 1389 C C . GLY A 1 182 ? 13.43 -17.297 -4.086 1 88.81 182 GLY A C 1
ATOM 1390 O O . GLY A 1 182 ? 13.852 -17.078 -2.947 1 88.81 182 GLY A O 1
ATOM 1391 N N . PHE A 1 183 ? 14.07 -17.047 -5.164 1 90.12 183 PHE A N 1
ATOM 1392 C CA . PHE A 1 183 ? 15.492 -16.703 -5.125 1 90.12 183 PHE A CA 1
ATOM 1393 C C . PHE A 1 183 ? 15.68 -15.203 -4.887 1 90.12 183 PHE A C 1
ATOM 1395 O O . PHE A 1 183 ? 14.867 -14.391 -5.336 1 90.12 183 PHE A O 1
ATOM 1402 N N . SER A 1 184 ? 16.734 -14.977 -4.133 1 90.12 184 SER A N 1
ATOM 1403 C CA . SER A 1 184 ? 17.094 -13.57 -3.986 1 90.12 184 SER A CA 1
ATOM 1404 C C . SER A 1 184 ? 18.281 -13.219 -4.879 1 90.12 184 SER A C 1
ATOM 1406 O O . SER A 1 184 ? 19.141 -14.062 -5.148 1 90.12 184 SER A O 1
ATOM 1408 N N . GLY A 1 185 ? 18.25 -12.016 -5.383 1 88.94 185 GLY A N 1
ATOM 1409 C CA . GLY A 1 185 ? 19.391 -11.516 -6.109 1 88.94 185 GLY A CA 1
ATOM 1410 C C . GLY A 1 185 ? 20.391 -10.797 -5.219 1 88.94 185 GLY A C 1
ATOM 1411 O O . GLY A 1 185 ? 21.422 -10.312 -5.695 1 88.94 185 GLY A O 1
ATOM 1412 N N . ASN A 1 186 ? 20.016 -10.719 -3.982 1 89.56 186 ASN A N 1
ATOM 1413 C CA . ASN A 1 186 ? 20.922 -10.117 -3 1 89.56 186 ASN A CA 1
ATOM 1414 C C . ASN A 1 186 ? 22.031 -11.086 -2.594 1 89.56 186 ASN A C 1
ATOM 1416 O O . ASN A 1 186 ? 21.75 -12.164 -2.07 1 89.56 186 ASN A O 1
ATOM 1420 N N . SER A 1 187 ? 23.25 -10.656 -2.727 1 86.81 187 SER A N 1
ATOM 1421 C CA . SER A 1 187 ? 24.406 -11.523 -2.473 1 86.81 187 SER A CA 1
ATOM 1422 C C . SER A 1 187 ? 24.516 -11.859 -0.991 1 86.81 187 SER A C 1
ATOM 1424 O O . SER A 1 187 ? 25.156 -12.859 -0.626 1 86.81 187 SER A O 1
ATOM 1426 N N . GLU A 1 188 ? 23.875 -11.07 -0.153 1 87.12 188 GLU A N 1
ATOM 1427 C CA . GLU A 1 188 ? 23.953 -11.297 1.286 1 87.12 188 GLU A CA 1
ATOM 1428 C C . GLU A 1 188 ? 22.875 -12.266 1.758 1 87.12 188 GLU A C 1
ATOM 1430 O O . GLU A 1 188 ? 22.922 -12.75 2.889 1 87.12 188 GLU A O 1
ATOM 1435 N N . PHE A 1 189 ? 22.016 -12.492 0.846 1 88.69 189 PHE A N 1
ATOM 1436 C CA . PHE A 1 189 ? 20.906 -13.375 1.195 1 88.69 189 PHE A CA 1
ATOM 1437 C C . PHE A 1 189 ? 21.391 -14.82 1.304 1 88.69 189 PHE A C 1
ATOM 1439 O O . PHE A 1 189 ? 22.234 -15.266 0.52 1 88.69 189 PHE A O 1
ATOM 1446 N N . ARG A 1 190 ? 20.938 -15.57 2.328 1 90.75 190 ARG A N 1
ATOM 1447 C CA . ARG A 1 190 ? 21.188 -17 2.506 1 90.75 190 ARG A CA 1
ATOM 1448 C C . ARG A 1 190 ? 19.875 -17.766 2.596 1 90.75 190 ARG A C 1
ATOM 1450 O O . ARG A 1 190 ? 18.938 -17.344 3.262 1 90.75 190 ARG A O 1
ATOM 1457 N N . PRO A 1 191 ? 19.875 -18.953 1.871 1 92.88 191 PRO A N 1
ATOM 1458 C CA . PRO A 1 191 ? 20.906 -19.562 1.027 1 92.88 191 PRO A CA 1
ATOM 1459 C C . PRO A 1 191 ? 21.156 -18.781 -0.259 1 92.88 191 PRO A C 1
ATOM 1461 O O . PRO A 1 191 ? 20.281 -18.047 -0.724 1 92.88 191 PRO A O 1
ATOM 1464 N N . THR A 1 192 ? 22.406 -18.953 -0.722 1 93.44 192 THR A N 1
ATOM 1465 C CA . THR A 1 192 ? 22.734 -18.297 -1.991 1 93.44 192 THR A CA 1
ATOM 1466 C C . THR A 1 192 ? 22 -18.984 -3.143 1 93.44 192 THR A C 1
ATOM 1468 O O . THR A 1 192 ? 21.453 -20.078 -2.979 1 93.44 192 THR A O 1
ATOM 1471 N N . PHE A 1 193 ? 22.016 -18.312 -4.281 1 93.81 193 PHE A N 1
ATOM 1472 C CA . PHE A 1 193 ? 21.406 -18.906 -5.465 1 93.81 193 PHE A CA 1
ATOM 1473 C C . PHE A 1 193 ? 22.125 -20.203 -5.836 1 93.81 193 PHE A C 1
ATOM 1475 O O . PHE A 1 193 ? 21.484 -21.172 -6.25 1 93.81 193 PHE A O 1
ATOM 1482 N N . GLU A 1 194 ? 23.422 -20.188 -5.664 1 94.75 194 GLU A N 1
ATOM 1483 C CA . GLU A 1 194 ? 24.203 -21.375 -5.992 1 94.75 194 GLU A CA 1
ATOM 1484 C C . GLU A 1 194 ? 23.812 -22.562 -5.117 1 94.75 194 GLU A C 1
ATOM 1486 O O . GLU A 1 194 ? 23.766 -23.703 -5.594 1 94.75 194 GLU A O 1
ATOM 1491 N N . GLU A 1 195 ? 23.547 -22.25 -3.902 1 95 195 GLU A N 1
ATOM 1492 C CA . GLU A 1 195 ? 23.125 -23.312 -2.99 1 95 195 GLU A CA 1
ATOM 1493 C C . GLU A 1 195 ? 21.766 -23.859 -3.389 1 95 195 GLU A C 1
ATOM 1495 O O . GLU A 1 195 ? 21.547 -25.078 -3.375 1 95 195 GLU A O 1
ATOM 1500 N N . PHE A 1 196 ? 20.859 -23.016 -3.773 1 94.81 196 PHE A N 1
ATOM 1501 C CA . PHE A 1 196 ? 19.562 -23.438 -4.281 1 94.81 196 PHE A CA 1
ATOM 1502 C C . PHE A 1 196 ? 19.734 -24.281 -5.547 1 94.81 196 PHE A C 1
ATOM 1504 O O . PHE A 1 196 ? 19.125 -25.344 -5.68 1 94.81 196 PHE A O 1
ATOM 1511 N N . ALA A 1 197 ? 20.562 -23.75 -6.43 1 96.12 197 ALA A N 1
ATOM 1512 C CA . ALA A 1 197 ? 20.766 -24.406 -7.723 1 96.12 197 ALA A CA 1
ATOM 1513 C C . ALA A 1 197 ? 21.312 -25.812 -7.551 1 96.12 197 ALA A C 1
ATOM 1515 O O . ALA A 1 197 ? 20.906 -26.734 -8.273 1 96.12 197 ALA A O 1
ATOM 1516 N N . ASP A 1 198 ? 22.188 -25.953 -6.629 1 96.62 198 ASP A N 1
ATOM 1517 C CA . ASP A 1 198 ? 22.766 -27.266 -6.375 1 96.62 198 ASP A CA 1
ATOM 1518 C C . ASP A 1 198 ? 21.703 -28.266 -5.957 1 96.62 198 ASP A C 1
ATOM 1520 O O . ASP A 1 198 ? 21.625 -29.375 -6.512 1 96.62 198 ASP A O 1
ATOM 1524 N N . VAL A 1 199 ? 20.906 -27.875 -5.055 1 96.19 199 VAL A N 1
ATOM 1525 C CA . VAL A 1 199 ? 19.859 -28.75 -4.543 1 96.19 199 VAL A CA 1
ATOM 1526 C C . VAL A 1 199 ? 18.828 -29.016 -5.645 1 96.19 199 VAL A C 1
ATOM 1528 O O . VAL A 1 199 ? 18.344 -30.141 -5.781 1 96.19 199 VAL A O 1
ATOM 1531 N N . ILE A 1 200 ? 18.516 -28.062 -6.414 1 97 200 ILE A N 1
ATOM 1532 C CA . ILE A 1 200 ? 17.547 -28.188 -7.5 1 97 200 ILE A CA 1
ATOM 1533 C C . ILE A 1 200 ? 18.078 -29.156 -8.555 1 97 200 ILE A C 1
ATOM 1535 O O . ILE A 1 200 ? 17.359 -30.062 -8.992 1 97 200 ILE A O 1
ATOM 1539 N N . ARG A 1 201 ? 19.359 -28.969 -8.906 1 96.75 201 ARG A N 1
ATOM 1540 C CA . ARG A 1 201 ? 19.969 -29.859 -9.891 1 96.75 201 ARG A CA 1
ATOM 1541 C C . ARG A 1 201 ? 19.922 -31.312 -9.414 1 96.75 201 ARG A C 1
ATOM 1543 O O . ARG A 1 201 ? 19.562 -32.219 -10.172 1 96.75 201 ARG A O 1
ATOM 1550 N N . GLN A 1 202 ? 20.25 -31.5 -8.18 1 97.19 202 GLN A N 1
ATOM 1551 C CA . GLN A 1 202 ? 20.25 -32.844 -7.617 1 97.19 202 GLN A CA 1
ATOM 1552 C C . GLN A 1 202 ? 18.844 -33.438 -7.613 1 97.19 202 GLN A C 1
ATOM 1554 O O . GLN A 1 202 ? 18.656 -34.594 -7.977 1 97.19 202 GLN A O 1
ATOM 1559 N N . SER A 1 203 ? 17.922 -32.688 -7.203 1 97.81 203 SER A N 1
ATOM 1560 C CA . SER A 1 203 ? 16.547 -33.125 -7.152 1 97.81 203 SER A CA 1
ATOM 1561 C C . SER A 1 203 ? 16 -33.438 -8.547 1 97.81 203 SER A C 1
ATOM 1563 O O . SER A 1 203 ? 15.305 -34.438 -8.75 1 97.81 203 SER A O 1
ATOM 1565 N N . LEU A 1 204 ? 16.328 -32.562 -9.516 1 97.38 204 LEU A N 1
ATOM 1566 C CA . LEU A 1 204 ? 15.875 -32.781 -10.891 1 97.38 204 LEU A CA 1
ATOM 1567 C C . LEU A 1 204 ? 16.5 -34.031 -11.477 1 97.38 204 LEU A C 1
ATOM 1569 O O . LEU A 1 204 ? 15.844 -34.781 -12.203 1 97.38 204 LEU A O 1
ATOM 1573 N N . ASN A 1 205 ? 17.766 -34.219 -11.164 1 96.81 205 ASN A N 1
ATOM 1574 C CA . ASN A 1 205 ? 18.438 -35.438 -11.625 1 96.81 205 ASN A CA 1
ATOM 1575 C C . ASN A 1 205 ? 17.766 -36.688 -11.062 1 96.81 205 ASN A C 1
ATOM 1577 O O . ASN A 1 205 ? 17.703 -37.719 -11.742 1 96.81 205 ASN A O 1
ATOM 1581 N N . GLN A 1 206 ? 17.328 -36.562 -9.906 1 97.19 206 GLN A N 1
ATOM 1582 C CA . GLN A 1 206 ? 16.734 -37.719 -9.219 1 97.19 206 GLN A CA 1
ATOM 1583 C C . GLN A 1 206 ? 15.305 -37.969 -9.695 1 97.19 206 GLN A C 1
ATOM 1585 O O . GLN A 1 206 ? 14.938 -39.125 -9.992 1 97.19 206 GLN A O 1
ATOM 1590 N N . TYR A 1 207 ? 14.531 -36.938 -9.82 1 97.62 207 TYR A N 1
ATOM 1591 C CA . TYR A 1 207 ? 13.094 -37.125 -9.992 1 97.62 207 TYR A CA 1
ATOM 1592 C C . TYR A 1 207 ? 12.68 -36.875 -11.43 1 97.62 207 TYR A C 1
ATOM 1594 O O . TYR A 1 207 ? 11.609 -37.281 -11.867 1 97.62 207 TYR A O 1
ATOM 1602 N N . PHE A 1 208 ? 13.445 -36.094 -12.133 1 97.44 208 PHE A N 1
ATOM 1603 C CA . PHE A 1 208 ? 13.188 -35.781 -13.531 1 97.44 208 PHE A CA 1
ATOM 1604 C C . PHE A 1 208 ? 14.453 -36 -14.367 1 97.44 208 PHE A C 1
ATOM 1606 O O . PHE A 1 208 ? 14.93 -35.062 -15.016 1 97.44 208 PHE A O 1
ATOM 1613 N N . PRO A 1 209 ? 14.914 -37.156 -14.438 1 93.56 209 PRO A N 1
ATOM 1614 C CA . PRO A 1 209 ? 16.203 -37.406 -15.062 1 93.56 209 PRO A CA 1
ATOM 1615 C C . PRO A 1 209 ? 16.172 -37.281 -16.578 1 93.56 209 PRO A C 1
ATOM 1617 O O . PRO A 1 209 ? 17.203 -37 -17.203 1 93.56 209 PRO A O 1
ATOM 1620 N N . ASN A 1 210 ? 15.07 -37.469 -17.25 1 84.06 210 ASN A N 1
ATOM 1621 C CA . ASN A 1 210 ? 14.977 -37.375 -18.703 1 84.06 210 ASN A CA 1
ATOM 1622 C C . ASN A 1 210 ? 14.797 -35.938 -19.172 1 84.06 210 ASN A C 1
ATOM 1624 O O . ASN A 1 210 ? 13.695 -35.406 -19.109 1 84.06 210 ASN A O 1
ATOM 1628 N N . ASN A 1 211 ? 15.766 -35.469 -19.688 1 76.44 211 ASN A N 1
ATOM 1629 C CA . ASN A 1 211 ? 15.797 -34.062 -20.062 1 76.44 211 ASN A CA 1
ATOM 1630 C C . ASN A 1 211 ? 14.992 -33.781 -21.328 1 76.44 211 ASN A C 1
ATOM 1632 O O . ASN A 1 211 ? 14.578 -32.656 -21.578 1 76.44 211 ASN A O 1
ATOM 1636 N N . LYS A 1 212 ? 14.695 -34.719 -21.984 1 81.25 212 LYS A N 1
ATOM 1637 C CA . LYS A 1 212 ? 14.055 -34.5 -23.281 1 81.25 212 LYS A CA 1
ATOM 1638 C C . LYS A 1 212 ? 12.531 -34.594 -23.156 1 81.25 212 LYS A C 1
ATOM 1640 O O . LYS A 1 212 ? 11.812 -34.062 -24.016 1 81.25 212 LYS A O 1
ATOM 1645 N N . GLU A 1 213 ? 12.039 -34.969 -22.125 1 89.12 213 GLU A N 1
ATOM 1646 C CA . GLU A 1 213 ? 10.602 -35.219 -22.047 1 89.12 213 GLU A CA 1
ATOM 1647 C C . GLU A 1 213 ? 9.875 -34.125 -21.281 1 89.12 213 GLU A C 1
ATOM 1649 O O . GLU A 1 213 ? 8.68 -33.906 -21.484 1 89.12 213 GLU A O 1
ATOM 1654 N N . VAL A 1 214 ? 10.648 -33.531 -20.453 1 96.12 214 VAL A N 1
ATOM 1655 C CA . VAL A 1 214 ? 9.992 -32.562 -19.578 1 96.12 214 VAL A CA 1
ATOM 1656 C C . VAL A 1 214 ? 10.68 -31.203 -19.688 1 96.12 214 VAL A C 1
ATOM 1658 O O . VAL A 1 214 ? 11.891 -31.109 -19.484 1 96.12 214 VAL A O 1
ATOM 1661 N N . GLU A 1 215 ? 9.922 -30.25 -20.172 1 97.06 215 GLU A N 1
ATOM 1662 C CA . GLU A 1 215 ? 10.375 -28.859 -20.109 1 97.06 215 GLU A CA 1
ATOM 1663 C C . GLU A 1 215 ? 10.352 -28.328 -18.688 1 97.06 215 GLU A C 1
ATOM 1665 O O . GLU A 1 215 ? 9.344 -28.438 -17.984 1 97.06 215 GLU A O 1
ATOM 1670 N N . ILE A 1 216 ? 11.477 -27.812 -18.266 1 98 216 ILE A N 1
ATOM 1671 C CA . ILE A 1 216 ? 11.547 -27.266 -16.922 1 98 216 ILE A CA 1
ATOM 1672 C C . ILE A 1 216 ? 11.695 -25.75 -16.984 1 98 216 ILE A C 1
ATOM 1674 O O . ILE A 1 216 ? 12.578 -25.234 -17.672 1 98 216 ILE A O 1
ATOM 1678 N N . ILE A 1 217 ? 10.781 -25.031 -16.312 1 98.12 217 ILE A N 1
ATOM 1679 C CA . ILE A 1 217 ? 10.836 -23.578 -16.266 1 98.12 217 ILE A CA 1
ATOM 1680 C C . ILE A 1 217 ? 10.867 -23.109 -14.805 1 98.12 217 ILE A C 1
ATOM 1682 O O . ILE A 1 217 ? 10.672 -23.906 -13.891 1 98.12 217 ILE A O 1
ATOM 1686 N N . SER A 1 218 ? 11.227 -21.859 -14.547 1 97.62 218 SER A N 1
ATOM 1687 C CA . SER A 1 218 ? 11.203 -21.203 -13.25 1 97.62 218 SER A CA 1
ATOM 1688 C C . SER A 1 218 ? 10.578 -19.812 -13.352 1 97.62 218 SER A C 1
ATOM 1690 O O . SER A 1 218 ? 10.312 -19.328 -14.445 1 97.62 218 SER A O 1
ATOM 1692 N N . GLU A 1 219 ? 10.266 -19.266 -12.18 1 96.06 219 GLU A N 1
ATOM 1693 C CA . GLU A 1 219 ? 9.633 -17.953 -12.141 1 96.06 219 GLU A CA 1
ATOM 1694 C C . GLU A 1 219 ? 10.469 -16.969 -11.32 1 96.06 219 GLU A C 1
ATOM 1696 O O . GLU A 1 219 ? 9.961 -16.344 -10.383 1 96.06 219 GLU A O 1
ATOM 1701 N N . PRO A 1 220 ? 11.703 -16.734 -11.742 1 94.69 220 PRO A N 1
ATOM 1702 C CA . PRO A 1 220 ? 12.523 -15.812 -10.953 1 94.69 220 PRO A CA 1
ATOM 1703 C C . PRO A 1 220 ? 12.102 -14.359 -11.117 1 94.69 220 PRO A C 1
ATOM 1705 O O . PRO A 1 220 ? 12.078 -13.844 -12.242 1 94.69 220 PRO A O 1
ATOM 1708 N N . GLY A 1 221 ? 11.703 -13.672 -10.078 1 95 221 GLY A N 1
ATOM 1709 C CA . GLY A 1 221 ? 11.477 -12.242 -10.047 1 95 221 GLY A CA 1
ATOM 1710 C C . GLY A 1 221 ? 12.586 -11.477 -9.344 1 95 221 GLY A C 1
ATOM 1711 O O . GLY A 1 221 ? 13.5 -10.969 -9.984 1 95 221 GLY A O 1
ATOM 1712 N N . ARG A 1 222 ? 12.633 -11.695 -8.031 1 94.69 222 ARG A N 1
ATOM 1713 C CA . ARG A 1 222 ? 13.602 -11.008 -7.172 1 94.69 222 ARG A CA 1
ATOM 1714 C C . ARG A 1 222 ? 15.023 -11.242 -7.66 1 94.69 222 ARG A C 1
ATOM 1716 O O . ARG A 1 222 ? 15.844 -10.32 -7.648 1 94.69 222 ARG A O 1
ATOM 1723 N N . TYR A 1 223 ? 15.281 -12.422 -8.07 1 94.94 223 TYR A N 1
ATOM 1724 C CA . TYR A 1 223 ? 16.641 -12.781 -8.469 1 94.94 223 TYR A CA 1
ATOM 1725 C C . TYR A 1 223 ? 17.141 -11.859 -9.57 1 94.94 223 TYR A C 1
ATOM 1727 O O . TYR A 1 223 ? 18.297 -11.43 -9.555 1 94.94 223 TYR A O 1
ATOM 1735 N N . TYR A 1 224 ? 16.312 -11.492 -10.484 1 95.69 224 TYR A N 1
ATOM 1736 C CA . TYR A 1 224 ? 16.734 -10.766 -11.68 1 95.69 224 TYR A CA 1
ATOM 1737 C C . TYR A 1 224 ? 16.875 -9.273 -11.391 1 95.69 224 TYR A C 1
ATOM 1739 O O . TYR A 1 224 ? 17.719 -8.602 -11.969 1 95.69 224 TYR A O 1
ATOM 1747 N N . VAL A 1 225 ? 16.047 -8.781 -10.438 1 96.75 225 VAL A N 1
ATOM 1748 C CA . VAL A 1 225 ? 15.945 -7.332 -10.5 1 96.75 225 VAL A CA 1
ATOM 1749 C C . VAL A 1 225 ? 16.312 -6.73 -9.148 1 96.75 225 VAL A C 1
ATOM 1751 O O . VAL A 1 225 ? 16.562 -5.527 -9.039 1 96.75 225 VAL A O 1
ATOM 1754 N N . GLU A 1 226 ? 16.344 -7.461 -8.117 1 95.56 226 GLU A N 1
ATOM 1755 C CA . GLU A 1 226 ? 16.469 -6.934 -6.766 1 95.56 226 GLU A CA 1
ATOM 1756 C C . GLU A 1 226 ? 17.719 -6.051 -6.637 1 95.56 226 GLU A C 1
ATOM 1758 O O . GLU A 1 226 ? 17.609 -4.895 -6.227 1 95.56 226 GLU A O 1
ATOM 1763 N N . SER A 1 227 ? 18.875 -6.527 -7.062 1 94.81 227 SER A N 1
ATOM 1764 C CA . SER A 1 227 ? 20.141 -5.812 -6.883 1 94.81 227 SER A CA 1
ATOM 1765 C C . SER A 1 227 ? 20.375 -4.816 -8.016 1 94.81 227 SER A C 1
ATOM 1767 O O . SER A 1 227 ? 21.312 -4.02 -7.961 1 94.81 227 SER A O 1
ATOM 1769 N N . ALA A 1 228 ? 19.484 -4.797 -8.984 1 95.12 228 ALA A N 1
ATOM 1770 C CA . ALA A 1 228 ? 19.688 -3.969 -10.172 1 95.12 228 ALA A CA 1
ATOM 1771 C C . ALA A 1 228 ? 19.203 -2.541 -9.938 1 95.12 228 ALA A C 1
ATOM 1773 O O . ALA A 1 228 ? 19.484 -1.647 -10.742 1 95.12 228 ALA A O 1
ATOM 1774 N N . PHE A 1 229 ? 18.562 -2.268 -8.867 1 96.06 229 PHE A N 1
ATOM 1775 C CA . PHE A 1 229 ? 18.016 -0.939 -8.609 1 96.06 229 PHE A CA 1
ATOM 1776 C C . PHE A 1 229 ? 18.484 -0.412 -7.258 1 96.06 229 PHE A C 1
ATOM 1778 O O . PHE A 1 229 ? 18.562 -1.166 -6.285 1 96.06 229 PHE A O 1
ATOM 1785 N N . THR A 1 230 ? 18.797 0.82 -7.246 1 95.69 230 THR A N 1
ATOM 1786 C CA . THR A 1 230 ? 19.125 1.597 -6.059 1 95.69 230 THR A CA 1
ATOM 1787 C C . THR A 1 230 ? 18.25 2.84 -5.961 1 95.69 230 THR A C 1
ATOM 1789 O O . THR A 1 230 ? 17.984 3.496 -6.969 1 95.69 230 THR A O 1
ATOM 1792 N N . VAL A 1 231 ? 17.766 3.059 -4.738 1 96.44 231 VAL A N 1
ATOM 1793 C CA . VAL A 1 231 ? 16.953 4.242 -4.516 1 96.44 231 VAL A CA 1
ATOM 1794 C C . VAL A 1 231 ? 17.734 5.277 -3.717 1 96.44 231 VAL A C 1
ATOM 1796 O O . VAL A 1 231 ? 18.359 4.945 -2.709 1 96.44 231 VAL A O 1
ATOM 1799 N N . ALA A 1 232 ? 17.766 6.461 -4.234 1 96.69 232 ALA A N 1
ATOM 1800 C CA . ALA A 1 232 ? 18.344 7.605 -3.527 1 96.69 232 ALA A CA 1
ATOM 1801 C C . ALA A 1 232 ? 17.25 8.586 -3.104 1 96.69 232 ALA A C 1
ATOM 1803 O O . ALA A 1 232 ? 16.453 9.039 -3.93 1 96.69 232 ALA A O 1
ATOM 1804 N N . LEU A 1 233 ? 17.25 8.859 -1.82 1 96.94 233 LEU A N 1
ATOM 1805 C CA . LEU A 1 233 ? 16.25 9.773 -1.274 1 96.94 233 LEU A CA 1
ATOM 1806 C C . LEU A 1 233 ? 16.922 11.023 -0.706 1 96.94 233 LEU A C 1
ATOM 1808 O O . LEU A 1 233 ? 17.984 10.938 -0.088 1 96.94 233 LEU A O 1
ATOM 1812 N N . ASN A 1 234 ? 16.281 12.062 -0.938 1 96.5 234 ASN A N 1
ATOM 1813 C CA . ASN A 1 234 ? 16.75 13.344 -0.407 1 96.5 234 ASN A CA 1
ATOM 1814 C C . ASN A 1 234 ? 16.062 13.672 0.921 1 96.5 234 ASN A C 1
ATOM 1816 O O . ASN A 1 234 ? 14.867 13.453 1.082 1 96.5 234 ASN A O 1
ATOM 1820 N N . ILE A 1 235 ? 16.891 14.172 1.913 1 97.44 235 ILE A N 1
ATOM 1821 C CA . ILE A 1 235 ? 16.312 14.656 3.164 1 97.44 235 ILE A CA 1
ATOM 1822 C C . ILE A 1 235 ? 15.656 16.016 2.941 1 97.44 235 ILE A C 1
ATOM 1824 O O . ILE A 1 235 ? 16.328 16.984 2.564 1 97.44 235 ILE A O 1
ATOM 1828 N N . ILE A 1 236 ? 14.375 16.094 3.229 1 97.88 236 ILE A N 1
ATOM 1829 C CA . ILE A 1 236 ? 13.641 17.328 2.977 1 97.88 236 ILE A CA 1
ATOM 1830 C C . ILE A 1 236 ? 13.586 18.156 4.254 1 97.88 236 ILE A C 1
ATOM 1832 O O . ILE A 1 236 ? 13.5 19.391 4.195 1 97.88 236 ILE A O 1
ATOM 1836 N N . THR A 1 237 ? 13.594 17.469 5.402 1 98.25 237 THR A N 1
ATOM 1837 C CA . THR A 1 237 ? 13.539 18.172 6.676 1 98.25 237 THR A CA 1
ATOM 1838 C C . THR A 1 237 ? 14.258 17.391 7.766 1 98.25 237 THR A C 1
ATOM 1840 O O . THR A 1 237 ? 14.133 16.172 7.852 1 98.25 237 THR A O 1
ATOM 1843 N N . LYS A 1 238 ? 15.023 18.078 8.562 1 97.25 238 LYS A N 1
ATOM 1844 C CA . LYS A 1 238 ? 15.672 17.562 9.758 1 97.25 238 LYS A CA 1
ATOM 1845 C C . LYS A 1 238 ? 15.008 18.094 11.023 1 97.25 238 LYS A C 1
ATOM 1847 O O . LYS A 1 238 ? 14.797 19.297 11.156 1 97.25 238 LYS A O 1
ATOM 1852 N N . LYS A 1 239 ? 14.625 17.219 11.922 1 95.56 239 LYS A N 1
ATOM 1853 C CA . LYS A 1 239 ? 14.109 17.609 13.234 1 95.56 239 LYS A CA 1
ATOM 1854 C C . LYS A 1 239 ? 14.984 17.047 14.352 1 95.56 239 LYS A C 1
ATOM 1856 O O . LYS A 1 239 ? 15.375 15.875 14.328 1 95.56 239 LYS A O 1
ATOM 1861 N N . GLU A 1 240 ? 15.266 17.891 15.234 1 91.62 240 GLU A N 1
ATOM 1862 C CA . GLU A 1 240 ? 15.984 17.469 16.438 1 91.62 240 GLU A CA 1
ATOM 1863 C C . GLU A 1 240 ? 15.039 17.297 17.609 1 91.62 240 GLU A C 1
ATOM 1865 O O . GLU A 1 240 ? 14.18 18.156 17.859 1 91.62 240 GLU A O 1
ATOM 1870 N N . VAL A 1 241 ? 15.141 16.078 18.172 1 81.69 241 VAL A N 1
ATOM 1871 C CA . VAL A 1 241 ? 14.305 15.789 19.328 1 81.69 241 VAL A CA 1
ATOM 1872 C C . VAL A 1 241 ? 15.195 15.414 20.516 1 81.69 241 VAL A C 1
ATOM 1874 O O . VAL A 1 241 ? 16.203 14.719 20.359 1 81.69 241 VAL A O 1
ATOM 1877 N N . TYR A 1 242 ? 14.844 15.961 21.641 1 82.38 242 TYR A N 1
ATOM 1878 C CA . TYR A 1 242 ? 15.578 15.617 22.859 1 82.38 242 TYR A CA 1
ATOM 1879 C C . TYR A 1 242 ? 14.75 14.688 23.734 1 82.38 242 TYR A C 1
ATOM 1881 O O . TYR A 1 242 ? 13.609 15 24.078 1 82.38 242 TYR A O 1
ATOM 1889 N N . GLU A 1 243 ? 15.148 13.492 23.812 1 78 243 GLU A N 1
ATOM 1890 C CA . GLU A 1 243 ? 14.453 12.516 24.656 1 78 243 GLU A CA 1
ATOM 1891 C C . GLU A 1 243 ? 15.148 12.344 26 1 78 243 GLU A C 1
ATOM 1893 O O . GLU A 1 243 ? 16.375 12.281 26.062 1 78 243 GLU A O 1
ATOM 1898 N N . LYS A 1 244 ? 14.32 12.508 27 1 75.5 244 LYS A N 1
ATOM 1899 C CA . LYS A 1 244 ? 14.875 12.281 28.328 1 75.5 244 LYS A CA 1
ATOM 1900 C C . LYS A 1 244 ? 15.078 10.797 28.594 1 75.5 244 LYS A C 1
ATOM 1902 O O . LYS A 1 244 ? 14.148 10 28.469 1 75.5 244 LYS A O 1
ATOM 1907 N N . GLY A 1 245 ? 16.281 10.375 28.719 1 65.44 245 GLY A N 1
ATOM 1908 C CA . GLY A 1 245 ? 16.594 8.984 29.031 1 65.44 245 GLY A CA 1
ATOM 1909 C C . GLY A 1 245 ? 16.25 8.594 30.453 1 65.44 245 GLY A C 1
ATOM 1910 O O . GLY A 1 245 ? 15.938 9.461 31.281 1 65.44 245 GLY A O 1
ATOM 1911 N N . ALA A 1 246 ? 16.25 7.242 30.672 1 68.38 246 ALA A N 1
ATOM 1912 C CA . ALA A 1 246 ? 15.992 6.676 32 1 68.38 246 ALA A CA 1
ATOM 1913 C C . ALA A 1 246 ? 16.984 7.215 33.031 1 68.38 246 ALA A C 1
ATOM 1915 O O . ALA A 1 246 ? 16.656 7.328 34.219 1 68.38 246 ALA A O 1
ATOM 1916 N N . ASP A 1 247 ? 18.047 7.617 32.688 1 72.06 247 ASP A N 1
ATOM 1917 C CA . ASP A 1 247 ? 19.109 8.062 33.562 1 72.06 247 ASP A CA 1
ATOM 1918 C C . ASP A 1 247 ? 19.016 9.562 33.844 1 72.06 247 ASP A C 1
ATOM 1920 O O . ASP A 1 247 ? 19.859 10.125 34.531 1 72.06 247 ASP A O 1
ATOM 1924 N N . GLY A 1 248 ? 18.062 10.125 33.25 1 73 248 GLY A N 1
ATOM 1925 C CA . GLY A 1 248 ? 17.859 11.555 33.469 1 73 248 GLY A CA 1
ATOM 1926 C C . GLY A 1 248 ? 18.594 12.406 32.438 1 73 248 GLY A C 1
ATOM 1927 O O . GLY A 1 248 ? 18.375 13.617 32.375 1 73 248 GLY A O 1
ATOM 1928 N N . ASN A 1 249 ? 19.453 11.719 31.672 1 75.12 249 ASN A N 1
ATOM 1929 C CA . ASN A 1 249 ? 20.188 12.461 30.656 1 75.12 249 ASN A CA 1
ATOM 1930 C C . ASN A 1 249 ? 19.391 12.57 29.359 1 75.12 249 ASN A C 1
ATOM 1932 O O . ASN A 1 249 ? 18.625 11.672 29.031 1 75.12 249 ASN A O 1
ATOM 1936 N N . SER A 1 250 ? 19.516 13.797 28.734 1 81.25 250 SER A N 1
ATOM 1937 C CA . SER A 1 250 ? 18.844 14.039 27.453 1 81.25 250 SER A CA 1
ATOM 1938 C C . SER A 1 250 ? 19.656 13.492 26.297 1 81.25 250 SER A C 1
ATOM 1940 O O . SER A 1 250 ? 20.859 13.719 26.203 1 81.25 250 SER A O 1
ATOM 1942 N N . ARG A 1 251 ? 19.078 12.555 25.656 1 85.19 251 ARG A N 1
ATOM 1943 C CA . ARG A 1 251 ? 19.703 12.016 24.453 1 85.19 251 ARG A CA 1
ATOM 1944 C C . ARG A 1 251 ? 19.203 12.727 23.203 1 85.19 251 ARG A C 1
ATOM 1946 O O . ARG A 1 251 ? 18 12.938 23.047 1 85.19 251 ARG A O 1
ATOM 1953 N N . ARG A 1 252 ? 20.25 13.148 22.453 1 90.75 252 ARG A N 1
ATOM 1954 C CA . ARG A 1 252 ? 19.969 13.805 21.188 1 90.75 252 ARG A CA 1
ATOM 1955 C C . ARG A 1 252 ? 19.531 12.789 20.125 1 90.75 252 ARG A C 1
ATOM 1957 O O . ARG A 1 252 ? 20.219 11.789 19.922 1 90.75 252 ARG A O 1
ATOM 1964 N N . LYS A 1 253 ? 18.297 13.008 19.625 1 94.12 253 LYS A N 1
ATOM 1965 C CA . LYS A 1 253 ? 17.75 12.172 18.547 1 94.12 253 LYS A CA 1
ATOM 1966 C C . LYS A 1 253 ? 17.344 13.016 17.344 1 94.12 253 LYS A C 1
ATOM 1968 O O . LYS A 1 253 ? 17.062 14.211 17.484 1 94.12 253 LYS A O 1
ATOM 1973 N N . PHE A 1 254 ? 17.375 12.32 16.188 1 95.44 254 PHE A N 1
ATOM 1974 C CA . PHE A 1 254 ? 16.984 13.055 14.984 1 95.44 254 PHE A CA 1
ATOM 1975 C C . PHE A 1 254 ? 15.867 12.328 14.25 1 95.44 254 PHE A C 1
ATOM 1977 O O . PHE A 1 254 ? 15.766 11.102 14.312 1 95.44 254 PHE A O 1
ATOM 1984 N N . SER A 1 255 ? 15.008 13.133 13.68 1 96.25 255 SER A N 1
ATOM 1985 C CA . SER A 1 255 ? 14.031 12.672 12.695 1 96.25 255 SER A CA 1
ATOM 1986 C C . SER A 1 255 ? 14.266 13.328 11.336 1 96.25 255 SER A C 1
ATOM 1988 O O . SER A 1 255 ? 14.352 14.555 11.242 1 96.25 255 SER A O 1
ATOM 1990 N N . TYR A 1 256 ? 14.406 12.516 10.367 1 97.31 256 TYR A N 1
ATOM 1991 C CA . TYR A 1 256 ? 14.586 13 9 1 97.31 256 TYR A CA 1
ATOM 1992 C C . TYR A 1 256 ? 13.383 12.648 8.133 1 97.31 256 TYR A C 1
ATOM 1994 O O . TYR A 1 256 ? 12.961 11.484 8.094 1 97.31 256 TYR A O 1
ATOM 2002 N N . ILE A 1 257 ? 12.812 13.648 7.5 1 98.19 257 ILE A N 1
ATOM 2003 C CA . ILE A 1 257 ? 11.766 13.43 6.512 1 98.19 257 ILE A CA 1
ATOM 2004 C C . ILE A 1 257 ? 12.383 13.336 5.117 1 98.19 257 ILE A C 1
ATOM 2006 O O . ILE A 1 257 ? 13.117 14.234 4.695 1 98.19 257 ILE A O 1
ATOM 2010 N N . LEU A 1 258 ? 12.07 12.234 4.449 1 97.94 258 LEU A N 1
ATOM 2011 C CA . LEU A 1 258 ? 12.594 11.984 3.111 1 97.94 258 LEU A CA 1
ATOM 2012 C C . LEU A 1 258 ? 11.531 12.266 2.053 1 97.94 258 LEU A C 1
ATOM 2014 O O . LEU A 1 258 ? 10.359 12.469 2.383 1 97.94 258 LEU A O 1
ATOM 2018 N N . ASN A 1 259 ? 11.953 12.289 0.764 1 97.88 259 ASN A N 1
ATOM 2019 C CA . ASN A 1 259 ? 11.023 12.648 -0.301 1 97.88 259 ASN A CA 1
ATOM 2020 C C . ASN A 1 259 ? 10.328 11.414 -0.877 1 97.88 259 ASN A C 1
ATOM 2022 O O . ASN A 1 259 ? 9.656 11.5 -1.908 1 97.88 259 ASN A O 1
ATOM 2026 N N . ASP A 1 260 ? 10.492 10.234 -0.314 1 97.44 260 ASP A N 1
ATOM 2027 C CA . ASP A 1 260 ? 9.75 9.008 -0.588 1 97.44 260 ASP A CA 1
ATOM 2028 C C . ASP A 1 260 ? 9.688 8.117 0.649 1 97.44 260 ASP A C 1
ATOM 2030 O O . ASP A 1 260 ? 10.406 8.344 1.624 1 97.44 260 ASP A O 1
ATOM 2034 N N . GLY A 1 261 ? 8.727 7.184 0.663 1 97.06 261 GLY A N 1
ATOM 2035 C CA . GLY A 1 261 ? 8.555 6.367 1.855 1 97.06 261 GLY A CA 1
ATOM 2036 C C . GLY A 1 261 ? 7.707 5.133 1.619 1 97.06 261 GLY A C 1
ATOM 2037 O O . GLY A 1 261 ? 7.758 4.539 0.542 1 97.06 261 GLY A O 1
ATOM 2038 N N . VAL A 1 262 ? 6.969 4.75 2.631 1 96.38 262 VAL A N 1
ATOM 2039 C CA . VAL A 1 262 ? 6.199 3.512 2.66 1 96.38 262 VAL A CA 1
ATOM 2040 C C . VAL A 1 262 ? 5.18 3.508 1.521 1 96.38 262 VAL A C 1
ATOM 2042 O O . VAL A 1 262 ? 5.035 2.508 0.813 1 96.38 262 VAL A O 1
ATOM 2045 N N . TYR A 1 263 ? 4.523 4.598 1.247 1 95.94 263 TYR A N 1
ATOM 2046 C CA . TYR A 1 263 ? 3.463 4.66 0.248 1 95.94 263 TYR A CA 1
ATOM 2047 C C . TYR A 1 263 ? 4.043 4.762 -1.158 1 95.94 263 TYR A C 1
ATOM 2049 O O . TYR A 1 263 ? 3.318 4.621 -2.146 1 95.94 263 TYR A O 1
ATOM 2057 N N . GLY A 1 264 ? 5.32 5.016 -1.221 1 95.19 264 GLY A N 1
ATOM 2058 C CA . GLY A 1 264 ? 6.023 5 -2.494 1 95.19 264 GLY A CA 1
ATOM 2059 C C . GLY A 1 264 ? 6.762 3.703 -2.754 1 95.19 264 GLY A C 1
ATOM 2060 O O . GLY A 1 264 ? 6.148 2.635 -2.818 1 95.19 264 GLY A O 1
ATOM 2061 N N . THR A 1 265 ? 8.117 3.768 -2.594 1 95.69 265 THR A N 1
ATOM 2062 C CA . THR A 1 265 ? 8.961 2.68 -3.062 1 95.69 265 THR A CA 1
ATOM 2063 C C . THR A 1 265 ? 9.109 1.608 -1.986 1 95.69 265 THR A C 1
ATOM 2065 O O . THR A 1 265 ? 9.656 0.533 -2.244 1 95.69 265 THR A O 1
ATOM 2068 N N . PHE A 1 266 ? 8.531 1.774 -0.787 1 96.75 266 PHE A N 1
ATOM 2069 C CA . PHE A 1 266 ? 8.898 0.89 0.312 1 96.75 266 PHE A CA 1
ATOM 2070 C C . PHE A 1 266 ? 7.68 0.144 0.842 1 96.75 266 PHE A C 1
ATOM 2072 O O . PHE A 1 266 ? 7.719 -0.417 1.938 1 96.75 266 PHE A O 1
ATOM 2079 N N . LEU A 1 267 ? 6.594 0.132 0.123 1 95.88 267 LEU A N 1
ATOM 2080 C CA . LEU A 1 267 ? 5.332 -0.436 0.588 1 95.88 267 LEU A CA 1
ATOM 2081 C C . LEU A 1 267 ? 5.496 -1.911 0.937 1 95.88 267 LEU A C 1
ATOM 2083 O O . LEU A 1 267 ? 4.969 -2.375 1.951 1 95.88 267 LEU A O 1
ATOM 2087 N N . ASP A 1 268 ? 6.223 -2.59 0.14 1 93.56 268 ASP A N 1
ATOM 2088 C CA . ASP A 1 268 ? 6.391 -4.027 0.335 1 93.56 268 ASP A CA 1
ATOM 2089 C C . ASP A 1 268 ? 7.012 -4.328 1.697 1 93.56 268 ASP A C 1
ATOM 2091 O O . ASP A 1 268 ? 6.617 -5.281 2.369 1 93.56 268 ASP A O 1
ATOM 2095 N N . PHE A 1 269 ? 8.023 -3.539 2.094 1 92.69 269 PHE A N 1
ATOM 2096 C CA . PHE A 1 269 ? 8.719 -3.76 3.359 1 92.69 269 PHE A CA 1
ATOM 2097 C C . PHE A 1 269 ? 7.742 -3.654 4.531 1 92.69 269 PHE A C 1
ATOM 2099 O O . PHE A 1 269 ? 7.898 -4.348 5.535 1 92.69 269 PHE A O 1
ATOM 2106 N N . TYR A 1 270 ? 6.785 -2.811 4.375 1 92.81 270 TYR A N 1
ATOM 2107 C CA . TYR A 1 270 ? 5.766 -2.676 5.41 1 92.81 270 TYR A CA 1
ATOM 2108 C C . TYR A 1 270 ? 4.805 -3.859 5.387 1 92.81 270 TYR A C 1
ATOM 2110 O O . TYR A 1 270 ? 4.504 -4.438 6.434 1 92.81 270 TYR A O 1
ATOM 2118 N N . LEU A 1 271 ? 4.395 -4.27 4.23 1 91.62 271 LEU A N 1
ATOM 2119 C CA . LEU A 1 271 ? 3.344 -5.27 4.086 1 91.62 271 LEU A CA 1
ATOM 2120 C C . LEU A 1 271 ? 3.836 -6.645 4.531 1 91.62 271 LEU A C 1
ATOM 2122 O O . LEU A 1 271 ? 3.088 -7.406 5.145 1 91.62 271 LEU A O 1
ATOM 2126 N N . VAL A 1 272 ? 5.105 -6.898 4.207 1 85.31 272 VAL A N 1
ATOM 2127 C CA . VAL A 1 272 ? 5.617 -8.219 4.555 1 85.31 272 VAL A CA 1
ATOM 2128 C C . VAL A 1 272 ? 6.363 -8.156 5.883 1 85.31 272 VAL A C 1
ATOM 2130 O O . VAL A 1 272 ? 7.047 -9.109 6.266 1 85.31 272 VAL A O 1
ATOM 2133 N N . LYS A 1 273 ? 6.316 -7 6.605 1 80.69 273 LYS A N 1
ATOM 2134 C CA . LYS A 1 273 ? 6.867 -6.781 7.941 1 80.69 273 LYS A CA 1
ATOM 2135 C C . LYS A 1 273 ? 8.375 -7.016 7.961 1 80.69 273 LYS A C 1
ATOM 2137 O O . LYS A 1 273 ? 8.883 -7.719 8.836 1 80.69 273 LYS A O 1
ATOM 2142 N N . GLU A 1 274 ? 9.055 -6.516 6.961 1 80.38 274 GLU A N 1
ATOM 2143 C CA . GLU A 1 274 ? 10.5 -6.68 6.859 1 80.38 274 GLU A CA 1
ATOM 2144 C C . GLU A 1 274 ? 11.203 -5.332 6.816 1 80.38 274 GLU A C 1
ATOM 2146 O O . GLU A 1 274 ? 12.234 -5.184 6.145 1 80.38 274 GLU A O 1
ATOM 2151 N N . LYS A 1 275 ? 10.719 -4.387 7.453 1 79.62 275 LYS A N 1
ATOM 2152 C CA . LYS A 1 275 ? 11.336 -3.061 7.469 1 79.62 275 LYS A CA 1
ATOM 2153 C C . LYS A 1 275 ? 12.719 -3.104 8.109 1 79.62 275 LYS A C 1
ATOM 2155 O O . LYS A 1 275 ? 13.578 -2.275 7.797 1 79.62 275 LYS A O 1
ATOM 2160 N N . GLN A 1 276 ? 12.891 -4.012 8.953 1 79 276 GLN A N 1
ATOM 2161 C CA . GLN A 1 276 ? 14.164 -4.121 9.664 1 79 276 GLN A CA 1
ATOM 2162 C C . GLN A 1 276 ? 15.305 -4.422 8.703 1 79 276 GLN A C 1
ATOM 2164 O O . GLN A 1 276 ? 16.484 -4.258 9.055 1 79 276 GLN A O 1
ATOM 2169 N N . LYS A 1 277 ? 14.969 -4.762 7.52 1 79.88 277 LYS A N 1
ATOM 2170 C CA . LYS A 1 277 ? 15.984 -5.094 6.52 1 79.88 277 LYS A CA 1
ATOM 2171 C C . LYS A 1 277 ? 16.5 -3.836 5.832 1 79.88 277 LYS A C 1
ATOM 2173 O O . LYS A 1 277 ? 17.531 -3.879 5.145 1 79.88 277 LYS A O 1
ATOM 2178 N N . LEU A 1 278 ? 15.797 -2.762 6.008 1 88.88 278 LEU A N 1
ATOM 2179 C CA . LEU A 1 278 ? 16.234 -1.516 5.391 1 88.88 278 LEU A CA 1
ATOM 2180 C C . LEU A 1 278 ? 17.469 -0.965 6.094 1 88.88 278 LEU A C 1
ATOM 2182 O O . LEU A 1 278 ? 17.438 -0.686 7.293 1 88.88 278 LEU A O 1
ATOM 2186 N N . LYS A 1 279 ? 18.547 -0.878 5.359 1 88.69 279 LYS A N 1
ATOM 2187 C CA . LYS A 1 279 ? 19.812 -0.329 5.855 1 88.69 279 LYS A CA 1
ATOM 2188 C C . LYS A 1 279 ? 20.25 0.877 5.027 1 88.69 279 LYS A C 1
ATOM 2190 O O . LYS A 1 279 ? 20.859 0.721 3.973 1 88.69 279 LYS A O 1
ATOM 2195 N N . PRO A 1 280 ? 19.984 2 5.578 1 92 280 PRO A N 1
ATOM 2196 C CA . PRO A 1 280 ? 20.359 3.201 4.824 1 92 280 PRO A CA 1
ATOM 2197 C C . PRO A 1 280 ? 21.875 3.369 4.703 1 92 280 PRO A C 1
ATOM 2199 O O . PRO A 1 280 ? 22.609 3.105 5.66 1 92 280 PRO A O 1
ATOM 2202 N N . LEU A 1 281 ? 22.266 3.676 3.51 1 91.75 281 LEU A N 1
ATOM 2203 C CA . LEU A 1 281 ? 23.625 4.105 3.232 1 91.75 281 LEU A CA 1
ATOM 2204 C C . LEU A 1 281 ? 23.688 5.609 2.98 1 91.75 281 LEU A C 1
ATOM 2206 O O . LEU A 1 281 ? 22.688 6.211 2.568 1 91.75 281 LEU A O 1
ATOM 2210 N N . LEU A 1 282 ? 24.828 6.09 3.348 1 88.88 282 LEU A N 1
ATOM 2211 C CA . LEU A 1 282 ? 24.938 7.535 3.176 1 88.88 282 LEU A CA 1
ATOM 2212 C C . LEU A 1 282 ? 25.719 7.867 1.905 1 88.88 282 LEU A C 1
ATOM 2214 O O . LEU A 1 282 ? 26.688 7.188 1.568 1 88.88 282 LEU A O 1
ATOM 2218 N N . GLY A 1 283 ? 25.219 8.836 1.202 1 76.31 283 GLY A N 1
ATOM 2219 C CA . GLY A 1 283 ? 25.828 9.273 -0.044 1 76.31 283 GLY A CA 1
ATOM 2220 C C . GLY A 1 283 ? 27.172 9.938 0.154 1 76.31 283 GLY A C 1
ATOM 2221 O O . GLY A 1 283 ? 27.969 10.039 -0.785 1 76.31 283 GLY A O 1
ATOM 2222 N N . LYS A 1 284 ? 27.359 10.445 1.291 1 77.31 284 LYS A N 1
ATOM 2223 C CA . LYS A 1 284 ? 28.609 11.133 1.539 1 77.31 284 LYS A CA 1
ATOM 2224 C C . LYS A 1 284 ? 29.438 10.414 2.602 1 77.31 284 LYS A C 1
ATOM 2226 O O . LYS A 1 284 ? 28.891 9.625 3.383 1 77.31 284 LYS A O 1
ATOM 2231 N N . ASP A 1 285 ? 30.766 10.617 2.418 1 76.62 285 ASP A N 1
ATOM 2232 C CA . ASP A 1 285 ? 31.688 9.992 3.365 1 76.62 285 ASP A CA 1
ATOM 2233 C C . ASP A 1 285 ? 31.734 10.773 4.676 1 76.62 285 ASP A C 1
ATOM 2235 O O . ASP A 1 285 ? 31.703 12.008 4.676 1 76.62 285 ASP A O 1
ATOM 2239 N N . PHE A 1 286 ? 31.531 10.039 5.703 1 72.44 286 PHE A N 1
ATOM 2240 C CA . PHE A 1 286 ? 31.703 10.633 7.023 1 72.44 286 PHE A CA 1
ATOM 2241 C C . PHE A 1 286 ? 32.969 10.094 7.703 1 72.44 286 PHE A C 1
ATOM 2243 O O . PHE A 1 286 ? 33.406 8.977 7.414 1 72.44 286 PHE A O 1
ATOM 2250 N N . ALA A 1 287 ? 33.531 11.031 8.516 1 66.94 287 ALA A N 1
ATOM 2251 C CA . ALA A 1 287 ? 34.688 10.609 9.266 1 66.94 287 ALA A CA 1
ATOM 2252 C C . ALA A 1 287 ? 34.375 9.414 10.164 1 66.94 287 ALA A C 1
ATOM 2254 O O . ALA A 1 287 ? 33.281 9.289 10.672 1 66.94 287 ALA A O 1
ATOM 2255 N N . THR A 1 288 ? 35.281 8.453 10.164 1 65.12 288 THR A N 1
ATOM 2256 C CA . THR A 1 288 ? 35.188 7.238 10.961 1 65.12 288 THR A CA 1
ATOM 2257 C C . THR A 1 288 ? 34.844 7.574 12.406 1 65.12 288 THR A C 1
AT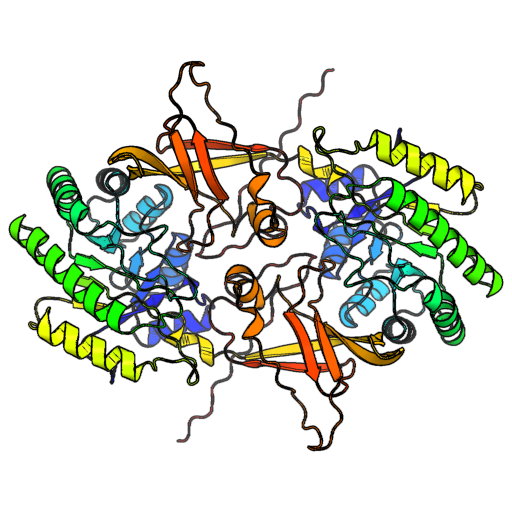OM 2259 O O . THR A 1 288 ? 34.094 6.836 13.062 1 65.12 288 THR A O 1
ATOM 2262 N N . GLU A 1 289 ? 35.219 8.688 12.922 1 74.31 289 GLU A N 1
ATOM 2263 C CA . GLU A 1 289 ? 35.062 8.992 14.336 1 74.31 289 GLU A CA 1
ATOM 2264 C C . GLU A 1 289 ? 33.844 9.891 14.57 1 74.31 289 GLU A C 1
ATOM 2266 O O . GLU A 1 289 ? 33.75 10.523 15.617 1 74.31 289 GLU A O 1
ATOM 2271 N N . GLN A 1 290 ? 32.938 9.641 13.734 1 82 290 GLN A N 1
ATOM 2272 C CA . GLN A 1 290 ? 31.797 10.531 13.891 1 82 290 GLN A CA 1
ATOM 2273 C C . GLN A 1 290 ? 30.812 9.992 14.922 1 82 290 GLN A C 1
ATOM 2275 O O . GLN A 1 290 ? 30.547 8.781 14.961 1 82 290 GLN A O 1
ATOM 2280 N N . GLU A 1 291 ? 30.344 10.875 15.664 1 91.31 291 GLU A N 1
ATOM 2281 C CA . GLU A 1 291 ? 29.297 10.539 16.625 1 91.31 291 GLU A CA 1
ATOM 2282 C C . GLU A 1 291 ? 28.016 10.102 15.914 1 91.31 291 GLU A C 1
ATOM 2284 O O . GLU A 1 291 ? 27.625 10.695 14.906 1 91.31 291 GLU A O 1
ATOM 2289 N N . LEU A 1 292 ? 27.453 9.031 16.438 1 93.62 292 LEU A N 1
ATOM 2290 C CA . LEU A 1 292 ? 26.219 8.516 15.883 1 93.62 292 LEU A CA 1
ATOM 2291 C C . LEU A 1 292 ? 25.047 8.828 16.812 1 93.62 292 LEU A C 1
ATOM 2293 O O . LEU A 1 292 ? 25.188 8.82 18.031 1 93.62 292 LEU A O 1
ATOM 2297 N N . PHE A 1 293 ? 23.938 9.078 16.188 1 94.38 293 PHE A N 1
ATOM 2298 C CA . PHE A 1 293 ? 22.719 9.43 16.922 1 94.38 293 PHE A CA 1
ATOM 2299 C C . PHE A 1 293 ? 21.562 8.523 16.516 1 94.38 293 PHE A C 1
ATOM 2301 O O . PHE A 1 293 ? 21.438 8.18 15.336 1 94.38 293 PHE A O 1
ATOM 2308 N N . PRO A 1 294 ? 20.719 8.125 17.531 1 94.56 294 PRO A N 1
ATOM 2309 C CA . PRO A 1 294 ? 19.484 7.449 17.125 1 94.56 294 PRO A CA 1
ATOM 2310 C C . PRO A 1 294 ? 18.625 8.305 16.203 1 94.56 294 PRO A C 1
ATOM 2312 O O . PRO A 1 294 ? 18.359 9.477 16.5 1 94.56 294 PRO A O 1
ATOM 2315 N N . SER A 1 295 ? 18.25 7.742 15.07 1 95.25 295 SER A N 1
ATOM 2316 C CA . SER A 1 295 ? 17.562 8.516 14.047 1 95.25 295 SER A CA 1
ATOM 2317 C C . SER A 1 295 ? 16.375 7.734 13.477 1 95.25 295 SER A C 1
ATOM 2319 O O . SER A 1 295 ? 16.469 6.52 13.281 1 95.25 295 SER A O 1
ATOM 2321 N N . ASN A 1 296 ? 15.273 8.477 13.312 1 95.69 296 ASN A N 1
ATOM 2322 C CA . ASN A 1 296 ? 14.125 7.957 12.578 1 95.69 296 ASN A CA 1
ATOM 2323 C C . ASN A 1 296 ? 14.078 8.508 11.156 1 95.69 296 ASN A C 1
ATOM 2325 O O . ASN A 1 296 ? 14.344 9.688 10.93 1 95.69 296 ASN A O 1
ATOM 2329 N N . LEU A 1 297 ? 13.844 7.68 10.18 1 97 297 LEU A N 1
ATOM 2330 C CA . LEU A 1 297 ? 13.617 8.094 8.805 1 97 297 LEU A CA 1
ATOM 2331 C C . LEU A 1 297 ? 12.141 7.953 8.43 1 97 297 LEU A C 1
ATOM 2333 O O . LEU A 1 297 ? 11.555 6.879 8.578 1 97 297 LEU A O 1
ATOM 2337 N N . TRP A 1 298 ? 11.586 9.086 7.984 1 97.25 298 TRP A N 1
ATOM 2338 C CA . TRP A 1 298 ? 10.172 9.148 7.621 1 97.25 298 TRP A CA 1
ATOM 2339 C C . TRP A 1 298 ? 10.008 9.469 6.141 1 97.25 298 TRP A C 1
ATOM 2341 O O . TRP A 1 298 ? 10.812 10.211 5.566 1 97.25 298 TRP A O 1
ATOM 2351 N N . GLY A 1 299 ? 8.898 8.883 5.547 1 97.56 299 GLY A N 1
ATOM 2352 C CA . GLY A 1 299 ? 8.492 9.352 4.23 1 97.56 299 GLY A CA 1
ATOM 2353 C C . GLY A 1 299 ? 7.781 10.688 4.266 1 97.56 299 GLY A C 1
ATOM 2354 O O . GLY A 1 299 ? 7.602 11.273 5.336 1 97.56 299 GLY A O 1
ATOM 2355 N N . PRO A 1 300 ? 7.344 11.156 3.137 1 97.69 300 PRO A N 1
ATOM 2356 C CA . PRO A 1 300 ? 6.887 12.539 3.014 1 97.69 300 PRO A CA 1
ATOM 2357 C C . PRO A 1 300 ? 5.402 12.703 3.334 1 97.69 300 PRO A C 1
ATOM 2359 O O . PRO A 1 300 ? 4.91 13.828 3.447 1 97.69 300 PRO A O 1
ATOM 2362 N N . THR A 1 301 ? 4.652 11.594 3.484 1 96.75 301 THR A N 1
ATOM 2363 C CA . THR A 1 301 ? 3.207 11.719 3.645 1 96.75 301 THR A CA 1
ATOM 2364 C C . THR A 1 301 ? 2.857 12.219 5.043 1 96.75 301 THR A C 1
ATOM 2366 O O . THR A 1 301 ? 3.736 12.344 5.898 1 96.75 301 THR A O 1
ATOM 2369 N N . CYS A 1 302 ? 1.572 12.492 5.301 1 93.56 302 CYS A N 1
ATOM 2370 C CA . CYS A 1 302 ? 1.135 13.094 6.555 1 93.56 302 CYS A CA 1
ATOM 2371 C C . CYS A 1 302 ? 0.786 12.023 7.582 1 93.56 302 CYS A C 1
ATOM 2373 O O . CYS A 1 302 ? 0.309 12.336 8.672 1 93.56 302 CYS A O 1
ATOM 2375 N N . THR A 1 303 ? 1.063 10.797 7.207 1 92.12 303 THR A N 1
ATOM 2376 C CA . THR A 1 303 ? 0.677 9.711 8.102 1 92.12 303 THR A CA 1
ATOM 2377 C C . THR A 1 303 ? 1.893 9.172 8.852 1 92.12 303 THR A C 1
ATOM 2379 O O . THR A 1 303 ? 3.01 9.195 8.328 1 92.12 303 THR A O 1
ATOM 2382 N N . ASN A 1 304 ? 1.623 8.648 10.016 1 91.38 304 ASN A N 1
ATOM 2383 C CA . ASN A 1 304 ? 2.701 8.078 10.82 1 91.38 304 ASN A CA 1
ATOM 2384 C C . ASN A 1 304 ? 3.049 6.664 10.367 1 91.38 304 ASN A C 1
ATOM 2386 O O . ASN A 1 304 ? 4.074 6.117 10.773 1 91.38 304 ASN A O 1
ATOM 2390 N N . VAL A 1 305 ? 2.256 6.121 9.492 1 93.25 305 VAL A N 1
ATOM 2391 C CA . VAL A 1 305 ? 2.559 4.816 8.914 1 93.25 305 VAL A CA 1
ATOM 2392 C C . VAL A 1 305 ? 3.818 4.918 8.055 1 93.25 305 VAL A C 1
ATOM 2394 O O . VAL A 1 305 ? 4.508 3.918 7.836 1 93.25 305 VAL A O 1
ATOM 2397 N N . ASP A 1 306 ? 4.129 6.098 7.695 1 96.12 306 ASP A N 1
ATOM 2398 C CA . ASP A 1 306 ? 5.188 6.348 6.719 1 96.12 306 ASP A CA 1
ATOM 2399 C C . ASP A 1 306 ? 6.555 6.402 7.391 1 96.12 306 ASP A C 1
ATOM 2401 O O . ASP A 1 306 ? 7.348 7.312 7.129 1 96.12 306 ASP A O 1
ATOM 2405 N N . LYS A 1 307 ? 6.824 5.555 8.336 1 95.81 307 LYS A N 1
ATOM 2406 C CA . LYS A 1 307 ? 8.133 5.418 8.969 1 95.81 307 LYS A CA 1
ATOM 2407 C C . LYS A 1 307 ? 8.938 4.293 8.328 1 95.81 307 LYS A C 1
ATOM 2409 O O . LYS A 1 307 ? 8.508 3.139 8.328 1 95.81 307 LYS A O 1
ATOM 2414 N N . LEU A 1 308 ? 10.078 4.625 7.828 1 95.94 308 LEU A N 1
ATOM 2415 C CA . LEU A 1 308 ? 10.922 3.639 7.168 1 95.94 308 LEU A CA 1
ATOM 2416 C C . LEU A 1 308 ? 11.812 2.916 8.18 1 95.94 308 LEU A C 1
ATOM 2418 O O . LEU A 1 308 ? 11.922 1.688 8.141 1 95.94 308 LEU A O 1
ATOM 2422 N N . VAL A 1 309 ? 12.469 3.727 8.93 1 93.75 309 VAL A N 1
ATOM 2423 C CA . VAL A 1 309 ? 13.43 3.189 9.883 1 93.75 309 VAL A CA 1
ATOM 2424 C C . VAL A 1 309 ? 13.195 3.816 11.258 1 93.75 309 VAL A C 1
ATOM 2426 O O . VAL A 1 309 ? 12.898 5.008 11.359 1 93.75 309 VAL A O 1
ATOM 2429 N N . ASN A 1 310 ? 13.305 2.965 12.258 1 92.44 310 ASN A N 1
ATOM 2430 C CA . ASN A 1 310 ? 13.133 3.402 13.641 1 92.44 310 ASN A CA 1
ATOM 2431 C C . ASN A 1 310 ? 14.43 3.277 14.438 1 92.44 310 ASN A C 1
ATOM 2433 O O . ASN A 1 310 ? 14.984 2.184 14.555 1 92.44 310 ASN A O 1
ATOM 2437 N N . GLU A 1 311 ? 14.961 4.367 14.922 1 91.62 311 GLU A N 1
ATOM 2438 C CA . GLU A 1 311 ? 16.109 4.453 15.82 1 91.62 311 GLU A CA 1
ATOM 2439 C C . GLU A 1 311 ? 17.328 3.785 15.219 1 91.62 311 GLU A C 1
ATOM 2441 O O . GLU A 1 311 ? 17.969 2.939 15.852 1 91.62 311 GLU A O 1
ATOM 2446 N N . PHE A 1 312 ? 17.609 4.102 14.062 1 92.88 312 PHE A N 1
ATOM 2447 C CA . PHE A 1 312 ? 18.859 3.705 13.398 1 92.88 312 PHE A CA 1
ATOM 2448 C C . PHE A 1 312 ? 19.969 4.699 13.703 1 92.88 312 PHE A C 1
ATOM 2450 O O . PHE A 1 312 ? 19.75 5.914 13.672 1 92.88 312 PHE A O 1
ATOM 2457 N N . TYR A 1 313 ? 21.109 4.207 14.031 1 93.38 313 TYR A N 1
ATOM 2458 C CA . TYR A 1 313 ? 22.188 5.105 14.406 1 93.38 313 TYR A CA 1
ATOM 2459 C C . TYR A 1 313 ? 22.891 5.656 13.18 1 93.38 313 TYR A C 1
ATOM 2461 O O . TYR A 1 313 ? 23.484 4.902 12.406 1 93.38 313 TYR A O 1
ATOM 2469 N N . LEU A 1 314 ? 22.812 6.973 13 1 93.69 314 LEU A N 1
ATOM 2470 C CA . LEU A 1 314 ? 23.406 7.711 11.891 1 93.69 314 LEU A CA 1
ATOM 2471 C C . LEU A 1 314 ? 24.156 8.938 12.383 1 93.69 314 LEU A C 1
ATOM 2473 O O . LEU A 1 314 ? 23.875 9.445 13.477 1 93.69 314 LEU A O 1
ATOM 2477 N N . PRO A 1 315 ? 25.203 9.312 11.562 1 94.06 315 PRO A N 1
ATOM 2478 C CA . PRO A 1 315 ? 25.703 10.648 11.859 1 94.06 315 PRO A CA 1
ATOM 2479 C C . PRO A 1 315 ? 24.656 11.734 11.664 1 94.06 315 PRO A C 1
ATOM 2481 O O . PRO A 1 315 ? 23.578 11.477 11.109 1 94.06 315 PRO A O 1
ATOM 2484 N N . GLU A 1 316 ? 24.953 12.852 12.258 1 94.5 316 GLU A N 1
ATOM 2485 C CA . GLU A 1 316 ? 24.031 13.961 12.023 1 94.5 316 GLU A CA 1
ATOM 2486 C C . GLU A 1 316 ? 24.016 14.352 10.547 1 94.5 316 GLU A C 1
ATOM 2488 O O . GLU A 1 316 ? 25.047 14.672 9.969 1 94.5 316 GLU A O 1
ATOM 2493 N N . LEU A 1 317 ? 22.844 14.266 9.969 1 95.31 317 LEU A N 1
ATOM 2494 C CA . LEU A 1 317 ? 22.641 14.648 8.578 1 95.31 317 LEU A CA 1
ATOM 2495 C C . LEU A 1 317 ? 21.938 16 8.484 1 95.31 317 LEU A C 1
ATOM 2497 O O . LEU A 1 317 ? 21.469 16.531 9.492 1 95.31 317 LEU A O 1
ATOM 2501 N N . GLU A 1 318 ? 21.953 16.516 7.285 1 94.81 318 GLU A N 1
ATOM 2502 C CA . GLU A 1 318 ? 21.328 17.828 7.062 1 94.81 318 GLU A CA 1
ATOM 2503 C C . GLU A 1 318 ? 20.297 17.75 5.945 1 94.81 318 GLU A C 1
ATOM 2505 O O . GLU A 1 318 ? 20.328 16.844 5.113 1 94.81 318 GLU A O 1
ATOM 2510 N N . THR A 1 319 ? 19.359 18.719 5.98 1 95.5 319 THR A N 1
ATOM 2511 C CA . THR A 1 319 ? 18.484 18.891 4.836 1 95.5 319 THR A CA 1
ATOM 2512 C C . THR A 1 319 ? 19.281 18.969 3.537 1 95.5 319 THR A C 1
ATOM 2514 O O . THR A 1 319 ? 20.281 19.672 3.471 1 95.5 319 THR A O 1
ATOM 2517 N N . GLY A 1 320 ? 18.828 18.203 2.525 1 94.62 320 GLY A N 1
ATOM 2518 C CA . GLY A 1 320 ? 19.547 18.188 1.256 1 94.62 320 GLY A CA 1
ATOM 2519 C C . GLY A 1 320 ? 20.469 17 1.097 1 94.62 320 GLY A C 1
ATOM 2520 O O . GLY A 1 320 ? 20.859 16.641 -0.021 1 94.62 320 GLY A O 1
ATOM 2521 N N . ASP A 1 321 ? 20.875 16.375 2.248 1 95.88 321 ASP A N 1
ATOM 2522 C CA . ASP A 1 321 ? 21.672 15.156 2.156 1 95.88 321 ASP A CA 1
ATOM 2523 C C . ASP A 1 321 ? 20.875 14.016 1.531 1 95.88 321 ASP A C 1
ATOM 2525 O O . ASP A 1 321 ? 19.656 14.094 1.424 1 95.88 321 ASP A O 1
ATOM 2529 N N . TRP A 1 322 ? 21.656 13.031 1.13 1 96.25 322 TRP A N 1
ATOM 2530 C CA . TRP A 1 322 ? 21.031 11.898 0.453 1 96.25 322 TRP A CA 1
ATOM 2531 C C . TRP A 1 322 ? 21.219 10.609 1.253 1 96.25 322 TRP A C 1
ATOM 2533 O O . TRP A 1 322 ? 22.281 10.398 1.848 1 96.25 322 TRP A O 1
ATOM 2543 N N . VAL A 1 323 ? 20.188 9.875 1.284 1 96.25 323 VAL A N 1
ATOM 2544 C CA . VAL A 1 323 ? 20.203 8.531 1.853 1 96.25 323 VAL A CA 1
ATOM 2545 C C . VAL A 1 323 ? 19.938 7.504 0.755 1 96.25 323 VAL A C 1
ATOM 2547 O O . VAL A 1 323 ? 19.016 7.656 -0.041 1 96.25 323 VAL A O 1
ATOM 2550 N N . ILE A 1 324 ? 20.734 6.426 0.765 1 96.44 324 ILE A N 1
ATOM 2551 C CA . ILE A 1 324 ? 20.719 5.477 -0.339 1 96.44 324 ILE A CA 1
ATOM 2552 C C . ILE A 1 324 ? 20.281 4.102 0.171 1 96.44 324 ILE A C 1
ATOM 2554 O O . ILE A 1 324 ? 20.719 3.658 1.232 1 96.44 324 ILE A O 1
ATOM 2558 N N . PHE A 1 325 ? 19.406 3.486 -0.548 1 95.69 325 PHE A N 1
ATOM 2559 C CA . PHE A 1 325 ? 18.969 2.125 -0.269 1 95.69 325 PHE A CA 1
ATOM 2560 C C . PHE A 1 325 ? 19.25 1.21 -1.453 1 95.69 325 PHE A C 1
ATOM 2562 O O . PHE A 1 325 ? 18.609 1.326 -2.502 1 95.69 325 PHE A O 1
ATOM 2569 N N . PRO A 1 326 ? 20.125 0.257 -1.276 1 94.5 326 PRO A N 1
ATOM 2570 C CA . PRO A 1 326 ? 20.391 -0.712 -2.344 1 94.5 326 PRO A CA 1
ATOM 2571 C C . PRO A 1 326 ? 19.359 -1.836 -2.383 1 94.5 326 PRO A C 1
ATOM 2573 O O . PRO A 1 326 ? 18.5 -1.928 -1.494 1 94.5 326 PRO A O 1
ATOM 2576 N N . ASN A 1 327 ? 19.328 -2.625 -3.418 1 94.25 327 ASN A N 1
ATOM 2577 C CA . ASN A 1 327 ? 18.5 -3.82 -3.572 1 94.25 327 ASN A CA 1
ATOM 2578 C C . ASN A 1 327 ? 17.016 -3.484 -3.539 1 94.25 327 ASN A C 1
ATOM 2580 O O . ASN A 1 327 ? 16.25 -4.094 -2.785 1 94.25 327 ASN A O 1
ATOM 2584 N N . MET A 1 328 ? 16.688 -2.461 -4.395 1 95.75 328 MET A N 1
ATOM 2585 C CA . MET A 1 328 ? 15.312 -1.95 -4.355 1 95.75 328 MET A CA 1
ATOM 2586 C C . MET A 1 328 ? 14.578 -2.27 -5.652 1 95.75 328 MET A C 1
ATOM 2588 O O . MET A 1 328 ? 13.602 -1.604 -5.996 1 95.75 328 MET A O 1
ATOM 2592 N N . GLY A 1 329 ? 15.016 -3.301 -6.316 1 96.25 329 GLY A N 1
ATOM 2593 C CA . GLY A 1 329 ? 14.414 -3.572 -7.613 1 96.25 329 GLY A CA 1
ATOM 2594 C C . GLY A 1 329 ? 13.164 -4.426 -7.523 1 96.25 329 GLY A C 1
ATOM 2595 O O . GLY A 1 329 ? 12.352 -4.457 -8.453 1 96.25 329 GLY A O 1
ATOM 2596 N N . ALA A 1 330 ? 13 -5.176 -6.449 1 95.94 330 ALA A N 1
ATOM 2597 C CA . ALA A 1 330 ? 11.906 -6.137 -6.34 1 95.94 330 ALA A CA 1
ATOM 2598 C C . ALA A 1 330 ? 10.773 -5.582 -5.484 1 95.94 330 ALA A C 1
ATOM 2600 O O . ALA A 1 330 ? 10.977 -5.227 -4.32 1 95.94 330 ALA A O 1
ATOM 2601 N N . TYR A 1 331 ? 9.531 -5.527 -6.105 1 95.19 331 TYR A N 1
ATOM 2602 C CA . TYR A 1 331 ? 8.297 -5.188 -5.41 1 95.19 331 TYR A CA 1
ATOM 2603 C C . TYR A 1 331 ? 8.391 -3.811 -4.766 1 95.19 331 TYR A C 1
ATOM 2605 O O . TYR A 1 331 ? 7.926 -3.611 -3.639 1 95.19 331 TYR A O 1
ATOM 2613 N N . SER A 1 332 ? 9.109 -2.906 -5.383 1 95.06 332 SER A N 1
ATOM 2614 C CA . SER A 1 332 ? 9.234 -1.524 -4.934 1 95.06 332 SER A CA 1
ATOM 2615 C C . SER A 1 332 ? 8.367 -0.589 -5.766 1 95.06 332 SER A C 1
ATOM 2617 O O . SER A 1 332 ? 7.199 -0.356 -5.434 1 95.06 332 SER A O 1
ATOM 2619 N N . ILE A 1 333 ? 8.844 -0.307 -6.977 1 94.62 333 ILE A N 1
ATOM 2620 C CA . ILE A 1 333 ? 8.125 0.636 -7.828 1 94.62 333 ILE A CA 1
ATOM 2621 C C . ILE A 1 333 ? 6.812 0.01 -8.305 1 94.62 333 ILE A C 1
ATOM 2623 O O . ILE A 1 333 ? 5.824 0.712 -8.516 1 94.62 333 ILE A O 1
ATOM 2627 N N . SER A 1 334 ? 6.762 -1.303 -8.391 1 94.62 334 SER A N 1
ATOM 2628 C CA . SER A 1 334 ? 5.586 -1.996 -8.906 1 94.62 334 SER A CA 1
ATOM 2629 C C . SER A 1 334 ? 4.41 -1.878 -7.938 1 94.62 334 SER A C 1
ATOM 2631 O O . SER A 1 334 ? 3.258 -2.074 -8.32 1 94.62 334 SER A O 1
ATOM 2633 N N . MET A 1 335 ? 4.676 -1.544 -6.711 1 94.62 335 MET A N 1
ATOM 2634 C CA . MET A 1 335 ? 3.631 -1.467 -5.695 1 94.62 335 MET A CA 1
ATOM 2635 C C . MET A 1 335 ? 3.43 -0.028 -5.23 1 94.62 335 MET A C 1
ATOM 2637 O O . MET A 1 335 ? 2.621 0.233 -4.34 1 94.62 335 MET A O 1
ATOM 2641 N N . SER A 1 336 ? 4.109 0.889 -5.785 1 94.69 336 SER A N 1
ATOM 2642 C CA . SER A 1 336 ? 4.105 2.271 -5.316 1 94.69 336 SER A CA 1
ATOM 2643 C C . SER A 1 336 ? 2.752 2.934 -5.566 1 94.69 336 SER A C 1
ATOM 2645 O O . SER A 1 336 ? 2.07 2.621 -6.543 1 94.69 336 SER A O 1
ATOM 2647 N N . THR A 1 337 ? 2.332 3.797 -4.641 1 94.38 337 THR A N 1
ATOM 2648 C CA . THR A 1 337 ? 1.125 4.609 -4.758 1 94.38 337 THR A CA 1
ATOM 2649 C C . THR A 1 337 ? 1.48 6.082 -4.938 1 94.38 337 THR A C 1
ATOM 2651 O O . THR A 1 337 ? 2.654 6.457 -4.875 1 94.38 337 THR A O 1
ATOM 2654 N N . THR A 1 338 ? 0.463 6.879 -5.211 1 93.88 338 THR A N 1
ATOM 2655 C CA . THR A 1 338 ? 0.605 8.328 -5.246 1 93.88 338 THR A CA 1
ATOM 2656 C C . THR A 1 338 ? -0.159 8.977 -4.094 1 93.88 338 THR A C 1
ATOM 2658 O O . THR A 1 338 ? -0.666 10.094 -4.227 1 93.88 338 THR A O 1
ATOM 2661 N N . PHE A 1 339 ? -0.24 8.273 -3.016 1 95.25 339 PHE A N 1
ATOM 2662 C CA . PHE A 1 339 ? -0.95 8.758 -1.838 1 95.25 339 PHE A CA 1
ATOM 2663 C C . PHE A 1 339 ? -0.45 10.141 -1.438 1 95.25 339 PHE A C 1
ATOM 2665 O O . PHE A 1 339 ? 0.748 10.422 -1.516 1 95.25 339 PHE A O 1
ATOM 2672 N N . ASN A 1 340 ? -1.325 11.07 -1.049 1 95.88 340 ASN A N 1
ATOM 2673 C CA . ASN A 1 340 ? -1.068 12.453 -0.66 1 95.88 340 ASN A CA 1
ATOM 2674 C C . ASN A 1 340 ? -0.629 13.305 -1.853 1 95.88 340 ASN A C 1
ATOM 2676 O O . ASN A 1 340 ? -0.144 14.422 -1.68 1 95.88 340 ASN A O 1
ATOM 2680 N N . GLY A 1 341 ? -0.742 12.719 -3.039 1 95.06 341 GLY A N 1
ATOM 2681 C CA . GLY A 1 341 ? -0.42 13.477 -4.238 1 95.06 341 GLY A CA 1
ATOM 2682 C C . GLY A 1 341 ? 1.062 13.477 -4.562 1 95.06 341 GLY A C 1
ATOM 2683 O O . GLY A 1 341 ? 1.528 14.297 -5.355 1 95.06 341 GLY A O 1
ATOM 2684 N N . PHE A 1 342 ? 1.821 12.625 -3.924 1 96.25 342 PHE A N 1
ATOM 2685 C CA . PHE A 1 342 ? 3.242 12.516 -4.23 1 96.25 342 PHE A CA 1
ATOM 2686 C C . PHE A 1 342 ? 3.465 11.633 -5.449 1 96.25 342 PHE A C 1
ATOM 2688 O O . PHE A 1 342 ? 2.826 10.586 -5.59 1 96.25 342 PHE A O 1
ATOM 2695 N N . PRO A 1 343 ? 4.355 12.055 -6.293 1 93.25 343 PRO A N 1
ATOM 2696 C CA . PRO A 1 343 ? 4.574 11.266 -7.508 1 93.25 343 PRO A CA 1
ATOM 2697 C C . PRO A 1 343 ? 5.406 10.008 -7.25 1 93.25 343 PRO A C 1
ATOM 2699 O O . PRO A 1 343 ? 6.125 9.938 -6.25 1 93.25 343 PRO A O 1
ATOM 2702 N N . GLN A 1 344 ? 5.273 9.055 -8.172 1 91.62 344 GLN A N 1
ATOM 2703 C CA . GLN A 1 344 ? 6.191 7.918 -8.164 1 91.62 344 GLN A CA 1
ATOM 2704 C C . GLN A 1 344 ? 7.621 8.359 -8.453 1 91.62 344 GLN A C 1
ATOM 2706 O O . GLN A 1 344 ? 7.836 9.383 -9.102 1 91.62 344 GLN A O 1
ATOM 2711 N N . PRO A 1 345 ? 8.539 7.605 -8.023 1 91.25 345 PRO A N 1
ATOM 2712 C CA . PRO A 1 345 ? 9.938 7.992 -8.25 1 91.25 345 PRO A CA 1
ATOM 2713 C C . PRO A 1 345 ? 10.32 7.957 -9.727 1 91.25 345 PRO A C 1
ATOM 2715 O O . PRO A 1 345 ? 9.812 7.129 -10.484 1 91.25 345 PRO A O 1
ATOM 2718 N N . LYS A 1 346 ? 11.227 8.883 -10.047 1 92.31 346 LYS A N 1
ATOM 2719 C CA . LYS A 1 346 ? 11.844 8.836 -11.367 1 92.31 346 LYS A CA 1
ATOM 2720 C C . LYS A 1 346 ? 12.875 7.715 -11.461 1 92.31 346 LYS A C 1
ATOM 2722 O O . LYS A 1 346 ? 13.641 7.492 -10.516 1 92.31 346 LYS A O 1
ATOM 2727 N N . VAL A 1 347 ? 12.852 6.973 -12.523 1 95.12 347 VAL A N 1
ATOM 2728 C CA . VAL A 1 347 ? 13.805 5.883 -12.719 1 95.12 347 VAL A CA 1
ATOM 2729 C C . VAL A 1 347 ? 14.828 6.277 -13.773 1 95.12 347 VAL A C 1
ATOM 2731 O O . VAL A 1 347 ? 14.469 6.68 -14.883 1 95.12 347 VAL A O 1
ATOM 2734 N N . TYR A 1 348 ? 16.094 6.273 -13.375 1 95.44 348 TYR A N 1
ATOM 2735 C CA . TYR A 1 348 ? 17.203 6.508 -14.289 1 95.44 348 TYR A CA 1
ATOM 2736 C C . TYR A 1 348 ? 17.922 5.207 -14.625 1 95.44 348 TYR A C 1
ATOM 2738 O O . TYR A 1 348 ? 18.297 4.453 -13.719 1 95.44 348 TYR A O 1
ATOM 2746 N N . PHE A 1 349 ? 18.031 4.934 -15.891 1 93.94 349 PHE A N 1
ATOM 2747 C CA . PHE A 1 349 ? 18.703 3.711 -16.312 1 93.94 349 PHE A CA 1
ATOM 2748 C C . PHE A 1 349 ? 20.141 4 -16.734 1 93.94 349 PHE A C 1
ATOM 2750 O O . PHE A 1 349 ? 20.391 4.93 -17.5 1 93.94 349 PHE A O 1
ATOM 2757 N N . VAL A 1 350 ? 21 3.293 -16.109 1 91.5 350 VAL A N 1
ATOM 2758 C CA . VAL A 1 350 ? 22.422 3.467 -16.391 1 91.5 350 VAL A CA 1
ATOM 2759 C C . VAL A 1 350 ? 23.031 2.139 -16.844 1 91.5 350 VAL A C 1
ATOM 2761 O O . VAL A 1 350 ? 22.719 1.084 -16.281 1 91.5 350 VAL A O 1
ATOM 2764 N N . LEU A 1 351 ? 23.703 2.123 -18 1 84 351 LEU A N 1
ATOM 2765 C CA . LEU A 1 351 ? 24.453 0.951 -18.438 1 84 351 LEU A CA 1
ATOM 2766 C C . LEU A 1 351 ? 25.922 1.047 -18.031 1 84 351 LEU A C 1
ATOM 2768 O O . LEU A 1 351 ? 26.578 2.049 -18.312 1 84 351 LEU A O 1
ATOM 2772 N N . SER A 1 352 ? 26.234 0.125 -17.156 1 74 352 SER A N 1
ATOM 2773 C CA . SER A 1 352 ? 27.656 0.121 -16.781 1 74 352 SER A CA 1
ATOM 2774 C C . SER A 1 352 ? 28.531 -0.177 -17.984 1 74 352 SER A C 1
ATOM 2776 O O . SER A 1 352 ? 28.156 -0.958 -18.859 1 74 352 SER A O 1
ATOM 2778 N N . LYS A 1 353 ? 29.484 0.772 -18.359 1 62.62 353 LYS A N 1
ATOM 2779 C CA . LYS A 1 353 ? 30.484 0.465 -19.375 1 62.62 353 LYS A CA 1
ATOM 2780 C C . LYS A 1 353 ? 31.219 -0.835 -19.062 1 62.62 353 LYS A C 1
ATOM 2782 O O . LYS A 1 353 ? 31.688 -1.029 -17.938 1 62.62 353 LYS A O 1
ATOM 2787 N N . GLY A 1 354 ? 30.609 -1.846 -19.328 1 47.47 354 GLY A N 1
ATOM 2788 C CA . GLY A 1 354 ? 31.281 -3.113 -19.125 1 47.47 354 GLY A CA 1
ATOM 2789 C C . GLY A 1 354 ? 32.781 -3.018 -19.266 1 47.47 354 GLY A C 1
ATOM 2790 O O . GLY A 1 354 ? 33.312 -2.08 -19.891 1 47.47 354 GLY A O 1
ATOM 2791 N N . ASP A 1 355 ? 33.562 -3.645 -18.328 1 43.91 355 ASP A N 1
ATOM 2792 C CA . ASP A 1 355 ? 34.969 -3.9 -18.641 1 43.91 355 ASP A CA 1
ATOM 2793 C C . ASP A 1 355 ? 35.125 -4.422 -20.062 1 43.91 355 ASP A C 1
ATOM 2795 O O . ASP A 1 355 ? 34.469 -5.383 -20.453 1 43.91 355 ASP A O 1
ATOM 2799 N N . GLU A 1 356 ? 35.375 -3.555 -21.109 1 34.66 356 GLU A N 1
ATOM 2800 C CA . GLU A 1 356 ? 36.062 -4.199 -22.234 1 34.66 356 GLU A CA 1
ATOM 2801 C C . GLU A 1 356 ? 37.094 -5.199 -21.766 1 34.66 356 GLU A C 1
ATOM 2803 O O . GLU A 1 356 ? 37.875 -4.914 -20.844 1 34.66 356 GLU A O 1
ATOM 2808 N N . MET B 1 1 ? -22.234 22.203 9.5 1 77.06 1 MET B N 1
ATOM 2809 C CA . MET B 1 1 ? -22.578 23.625 9.594 1 77.06 1 MET B CA 1
ATOM 2810 C C . MET B 1 1 ? -23.578 23.859 10.727 1 77.06 1 MET B C 1
ATOM 2812 O O . MET B 1 1 ? -23.469 24.859 11.445 1 77.06 1 MET B O 1
ATOM 2816 N N . LYS B 1 2 ? -24.422 22.891 10.898 1 86.69 2 LYS B N 1
ATOM 2817 C CA . LYS B 1 2 ? -25.391 23.016 11.984 1 86.69 2 LYS B CA 1
ATOM 2818 C C . LYS B 1 2 ? -24.719 22.797 13.344 1 86.69 2 LYS B C 1
ATOM 2820 O O . LYS B 1 2 ? -24.906 23.594 14.266 1 86.69 2 LYS B O 1
ATOM 2825 N N . GLU B 1 3 ? -23.859 21.781 13.406 1 92.94 3 GLU B N 1
ATOM 2826 C CA . GLU B 1 3 ? -23.281 21.391 14.68 1 92.94 3 GLU B CA 1
ATOM 2827 C C . GLU B 1 3 ? -22.094 22.281 15.055 1 92.94 3 GLU B C 1
ATOM 2829 O O . GLU B 1 3 ? -21.812 22.484 16.234 1 92.94 3 GLU B O 1
ATOM 2834 N N . LEU B 1 4 ? -21.453 22.781 14.023 1 94.88 4 LEU B N 1
ATOM 2835 C CA . LEU B 1 4 ? -20.281 23.641 14.234 1 94.88 4 LEU B CA 1
ATOM 2836 C C . LEU B 1 4 ? -20.391 24.906 13.383 1 94.88 4 LEU B C 1
ATOM 2838 O O . LEU B 1 4 ? -19.609 25.094 12.453 1 94.88 4 LEU B O 1
ATOM 2842 N N . PRO B 1 5 ? -21.203 25.797 13.758 1 93.38 5 PRO B N 1
ATOM 2843 C CA . PRO B 1 5 ? -21.5 26.953 12.914 1 93.38 5 PRO B CA 1
ATOM 2844 C C . PRO B 1 5 ? -20.312 27.922 12.797 1 93.38 5 PRO B C 1
ATOM 2846 O O . PRO B 1 5 ? -20.234 28.688 11.828 1 93.38 5 PRO B O 1
ATOM 2849 N N . ARG B 1 6 ? -19.406 27.812 13.711 1 94.75 6 ARG B N 1
ATOM 2850 C CA . ARG B 1 6 ? -18.281 28.75 13.703 1 94.75 6 ARG B CA 1
ATOM 2851 C C . ARG B 1 6 ? -17.109 28.188 12.906 1 94.75 6 ARG B C 1
ATOM 2853 O O . ARG B 1 6 ? -16.094 28.859 12.711 1 94.75 6 ARG B O 1
ATOM 2860 N N . VAL B 1 7 ? -17.25 26.984 12.477 1 96.56 7 VAL B N 1
ATOM 2861 C CA . VAL B 1 7 ? -16.109 26.281 11.914 1 96.56 7 VAL B CA 1
ATOM 2862 C C . VAL B 1 7 ? -16.297 26.094 10.414 1 96.56 7 VAL B C 1
ATOM 2864 O O . VAL B 1 7 ? -17.281 25.516 9.969 1 96.56 7 VAL B O 1
ATOM 2867 N N . LYS B 1 8 ? -15.398 26.609 9.641 1 96.69 8 LYS B N 1
ATOM 2868 C CA . LYS B 1 8 ? -15.406 26.375 8.203 1 96.69 8 LYS B CA 1
ATOM 2869 C C . LYS B 1 8 ? -14.625 25.125 7.84 1 96.69 8 LYS B C 1
ATOM 2871 O O . LYS B 1 8 ? -13.469 24.969 8.25 1 96.69 8 LYS B O 1
ATOM 2876 N N . PRO B 1 9 ? -15.172 24.219 7.059 1 97.62 9 PRO B N 1
ATOM 2877 C CA . PRO B 1 9 ? -14.453 23 6.707 1 97.62 9 PRO B CA 1
ATOM 2878 C C . PRO B 1 9 ? -13.461 23.203 5.566 1 97.62 9 PRO B C 1
ATOM 2880 O O . PRO B 1 9 ? -13.766 23.891 4.594 1 97.62 9 PRO B O 1
ATOM 2883 N N . PHE B 1 10 ? -12.352 22.703 5.711 1 98.56 10 PHE B N 1
ATOM 2884 C CA . PHE B 1 10 ? -11.336 22.484 4.684 1 98.56 10 PHE B CA 1
ATOM 2885 C C . PHE B 1 10 ? -11.102 21 4.457 1 98.56 10 PHE B C 1
ATOM 2887 O O . PHE B 1 10 ? -10.43 20.344 5.254 1 98.56 10 PHE B O 1
ATOM 2894 N N . TYR B 1 11 ? -11.531 20.5 3.365 1 98.25 11 TYR B N 1
ATOM 2895 C CA . TYR B 1 11 ? -11.523 19.062 3.088 1 98.25 11 TYR B CA 1
ATOM 2896 C C . TYR B 1 11 ? -10.102 18.562 2.865 1 98.25 11 TYR B C 1
ATOM 2898 O O . TYR B 1 11 ? -9.344 19.156 2.09 1 98.25 11 TYR B O 1
ATOM 2906 N N . ALA B 1 12 ? -9.766 17.469 3.605 1 97.62 12 ALA B N 1
ATOM 2907 C CA . ALA B 1 12 ? -8.477 16.828 3.4 1 97.62 12 ALA B CA 1
ATOM 2908 C C . ALA B 1 12 ? -8.453 16.031 2.092 1 97.62 12 ALA B C 1
ATOM 2910 O O . ALA B 1 12 ? -8.961 14.914 2.027 1 97.62 12 ALA B O 1
ATOM 2911 N N . VAL B 1 13 ? -7.707 16.484 1.129 1 98.06 13 VAL B N 1
ATOM 2912 C CA . VAL B 1 13 ? -7.746 15.961 -0.231 1 98.06 13 VAL B CA 1
ATOM 2913 C C . VAL B 1 13 ? -7.258 14.516 -0.238 1 98.06 13 VAL B C 1
ATOM 2915 O O . VAL B 1 13 ? -7.758 13.688 -1.001 1 98.06 13 VAL B O 1
ATOM 2918 N N . LYS B 1 14 ? -6.344 14.211 0.633 1 96.12 14 LYS B N 1
ATOM 2919 C CA . LYS B 1 14 ? -5.719 12.891 0.657 1 96.12 14 LYS B CA 1
ATOM 2920 C C . LYS B 1 14 ? -6.742 11.805 0.979 1 96.12 14 LYS B C 1
ATOM 2922 O O . LYS B 1 14 ? -6.52 10.633 0.679 1 96.12 14 LYS B O 1
ATOM 2927 N N . CYS B 1 15 ? -7.82 12.156 1.625 1 96.81 15 CYS B N 1
ATOM 2928 C CA . CYS B 1 15 ? -8.828 11.188 2.059 1 96.81 15 CYS B CA 1
ATOM 2929 C C . CYS B 1 15 ? -9.492 10.523 0.861 1 96.81 15 CYS B C 1
ATOM 2931 O O . CYS B 1 15 ? -9.648 9.305 0.833 1 96.81 15 CYS B O 1
ATOM 2933 N N . ASN B 1 16 ? -9.867 11.219 -0.05 1 97.69 16 ASN B N 1
ATOM 2934 C CA . ASN B 1 16 ? -10.461 10.836 -1.326 1 97.69 16 ASN B CA 1
ATOM 2935 C C . ASN B 1 16 ? -10.336 11.953 -2.359 1 97.69 16 ASN B C 1
ATOM 2937 O O . ASN B 1 16 ? -11.023 12.977 -2.266 1 97.69 16 ASN B O 1
ATOM 2941 N N . SER B 1 17 ? -9.523 11.789 -3.346 1 97.06 17 SER B N 1
ATOM 2942 C CA . SER B 1 17 ? -9.195 12.852 -4.289 1 97.06 17 SER B CA 1
ATOM 2943 C C . SER B 1 17 ? -9.914 12.664 -5.617 1 97.06 17 SER B C 1
ATOM 2945 O O . SER B 1 17 ? -9.469 13.172 -6.648 1 97.06 17 SER B O 1
ATOM 2947 N N . THR B 1 18 ? -10.969 11.82 -5.578 1 95.69 18 THR B N 1
ATOM 2948 C CA . THR B 1 18 ? -11.766 11.672 -6.793 1 95.69 18 THR B CA 1
ATOM 2949 C C . THR B 1 18 ? -12.273 13.031 -7.27 1 95.69 18 THR B C 1
ATOM 2951 O O . THR B 1 18 ? -12.734 13.844 -6.465 1 95.69 18 THR B O 1
ATOM 2954 N N . ASN B 1 19 ? -12.234 13.188 -8.531 1 95.56 19 ASN B N 1
ATOM 2955 C CA . ASN B 1 19 ? -12.586 14.477 -9.125 1 95.56 19 ASN B CA 1
ATOM 2956 C C . ASN B 1 19 ? -14 14.906 -8.742 1 95.56 19 ASN B C 1
ATOM 2958 O O . ASN B 1 19 ? -14.227 16.062 -8.398 1 95.56 19 ASN B O 1
ATOM 2962 N N . GLU B 1 20 ? -14.938 14.023 -8.805 1 95.5 20 GLU B N 1
ATOM 2963 C CA . GLU B 1 20 ? -16.344 14.312 -8.523 1 95.5 20 GLU B CA 1
ATOM 2964 C C . GLU B 1 20 ? -16.531 14.758 -7.078 1 95.5 20 GLU B C 1
ATOM 2966 O O . GLU B 1 20 ? -17.344 15.648 -6.801 1 95.5 20 GLU B O 1
ATOM 2971 N N . VAL B 1 21 ? -15.781 14.172 -6.191 1 96.81 21 VAL B N 1
ATOM 2972 C CA . VAL B 1 21 ? -15.844 14.539 -4.781 1 96.81 21 VAL B CA 1
ATOM 2973 C C . VAL B 1 21 ? -15.32 15.969 -4.594 1 96.81 21 VAL B C 1
ATOM 2975 O O . VAL B 1 21 ? -16 16.812 -3.998 1 96.81 21 VAL B O 1
ATOM 2978 N N . LEU B 1 22 ? -14.164 16.266 -5.152 1 97.75 22 LEU B N 1
ATOM 2979 C CA . LEU B 1 22 ? -13.523 17.578 -4.984 1 97.75 22 LEU B CA 1
ATOM 2980 C C . LEU B 1 22 ? -14.359 18.672 -5.625 1 97.75 22 LEU B C 1
ATOM 2982 O O . LEU B 1 22 ? -14.555 19.734 -5.027 1 97.75 22 LEU B O 1
ATOM 2986 N N . GLN B 1 23 ? -14.875 18.359 -6.781 1 96.81 23 GLN B N 1
ATOM 2987 C CA . GLN B 1 23 ? -15.695 19.344 -7.48 1 96.81 23 GLN B CA 1
ATOM 2988 C C . GLN B 1 23 ? -16.969 19.656 -6.695 1 96.81 23 GLN B C 1
ATOM 2990 O O . GLN B 1 23 ? -17.375 20.812 -6.594 1 96.81 23 GLN B O 1
ATOM 2995 N N . MET B 1 24 ? -17.578 18.641 -6.199 1 95.62 24 MET B N 1
ATOM 2996 C CA . MET B 1 24 ? -18.797 18.828 -5.414 1 95.62 24 MET B CA 1
ATOM 2997 C C . MET B 1 24 ? -18.516 19.688 -4.184 1 95.62 24 MET B C 1
ATOM 2999 O O . MET B 1 24 ? -19.234 20.641 -3.914 1 95.62 24 MET B O 1
ATOM 3003 N N . LEU B 1 25 ? -17.5 19.375 -3.484 1 96.94 25 LEU B N 1
ATOM 3004 C CA . LEU B 1 25 ? -17.172 20.109 -2.268 1 96.94 25 LEU B CA 1
ATOM 3005 C C . LEU B 1 25 ? -16.766 21.547 -2.588 1 96.94 25 LEU B C 1
ATOM 3007 O O . LEU B 1 25 ? -17.125 22.469 -1.858 1 96.94 25 LEU B O 1
ATOM 3011 N N . ALA B 1 26 ? -16.031 21.703 -3.682 1 97.31 26 ALA B N 1
ATOM 3012 C CA . ALA B 1 26 ? -15.664 23.047 -4.125 1 97.31 26 ALA B CA 1
ATOM 3013 C C . ALA B 1 26 ? -16.906 23.875 -4.43 1 97.31 26 ALA B C 1
ATOM 3015 O O . ALA B 1 26 ? -16.984 25.047 -4.031 1 97.31 26 ALA B O 1
ATOM 3016 N N . THR B 1 27 ? -17.844 23.266 -5.078 1 96 27 THR B N 1
ATOM 3017 C CA . THR B 1 27 ? -19.062 23.953 -5.453 1 96 27 THR B CA 1
ATOM 3018 C C . THR B 1 27 ? -19.859 24.359 -4.215 1 96 27 THR B C 1
ATOM 3020 O O . THR B 1 27 ? -20.531 25.406 -4.211 1 96 27 THR B O 1
ATOM 3023 N N . LEU B 1 28 ? -19.703 23.625 -3.191 1 94.81 28 LEU B N 1
ATOM 3024 C CA . LEU B 1 28 ? -20.438 23.891 -1.959 1 94.81 28 LEU B CA 1
ATOM 3025 C C . LEU B 1 28 ? -19.703 24.875 -1.081 1 94.81 28 LEU B C 1
ATOM 3027 O O . LEU B 1 28 ? -20.141 25.203 0.026 1 94.81 28 LEU B O 1
ATOM 3031 N N . GLY B 1 29 ? -18.5 25.297 -1.499 1 94.75 29 GLY B N 1
ATOM 3032 C CA . GLY B 1 29 ? -17.797 26.375 -0.818 1 94.75 29 GLY B CA 1
ATOM 3033 C C . GLY B 1 29 ? -16.812 25.875 0.224 1 94.75 29 GLY B C 1
ATOM 3034 O O . GLY B 1 29 ? -16.344 26.656 1.056 1 94.75 29 GLY B O 1
ATOM 3035 N N . THR B 1 30 ? -16.531 24.625 0.18 1 96.81 30 THR B N 1
ATOM 3036 C CA . THR B 1 30 ? -15.562 24.031 1.095 1 96.81 30 THR B CA 1
ATOM 3037 C C . THR B 1 30 ? -14.148 24.453 0.733 1 96.81 30 THR B C 1
ATOM 3039 O O . THR B 1 30 ? -13.812 24.594 -0.446 1 96.81 30 THR B O 1
ATOM 3042 N N . GLY B 1 31 ? -13.312 24.797 1.728 1 98.25 31 GLY B N 1
ATOM 3043 C CA . GLY B 1 31 ? -11.875 24.906 1.49 1 98.25 31 GLY B CA 1
ATOM 3044 C C . GLY B 1 31 ? -11.188 23.562 1.404 1 98.25 31 GLY B C 1
ATOM 3045 O O . GLY B 1 31 ? -11.828 22.516 1.565 1 98.25 31 GLY B O 1
ATOM 3046 N N . PHE B 1 32 ? -9.867 23.656 1.13 1 98.81 32 PHE B N 1
ATOM 3047 C CA . PHE B 1 32 ? -9.18 22.391 0.931 1 98.81 32 PHE B CA 1
ATOM 3048 C C . PHE B 1 32 ? -7.863 22.359 1.699 1 98.81 32 PHE B C 1
ATOM 3050 O O . PHE B 1 32 ? -7.129 23.359 1.721 1 98.81 32 PHE B O 1
ATOM 3057 N N . ASP B 1 33 ? -7.703 21.312 2.4 1 98.25 33 ASP B N 1
ATOM 3058 C CA . ASP B 1 33 ? -6.449 20.938 3.045 1 98.25 33 ASP B CA 1
ATOM 3059 C C . ASP B 1 33 ? -5.609 20.047 2.133 1 98.25 33 ASP B C 1
ATOM 3061 O O . ASP B 1 33 ? -6.004 18.922 1.817 1 98.25 33 ASP B O 1
ATOM 3065 N N . CYS B 1 34 ? -4.426 20.547 1.71 1 98.62 34 CYS B N 1
ATOM 3066 C CA . CYS B 1 34 ? -3.574 19.859 0.753 1 98.62 34 CYS B CA 1
ATOM 3067 C C . CYS B 1 34 ? -2.229 19.5 1.376 1 98.62 34 CYS B C 1
ATOM 3069 O O . CYS B 1 34 ? -1.683 20.281 2.162 1 98.62 34 CYS B O 1
ATOM 3071 N N . ALA B 1 35 ? -1.703 18.391 0.942 1 97.44 35 ALA B N 1
ATOM 3072 C CA . ALA B 1 35 ? -0.479 17.891 1.569 1 97.44 35 ALA B CA 1
ATOM 3073 C C . ALA B 1 35 ? 0.716 18.047 0.633 1 97.44 35 ALA B C 1
ATOM 3075 O O . ALA B 1 35 ? 1.867 17.938 1.062 1 97.44 35 ALA B O 1
ATOM 3076 N N . SER B 1 36 ? 0.497 18.344 -0.623 1 98.12 36 SER B N 1
ATOM 3077 C CA . SER B 1 36 ? 1.568 18.328 -1.613 1 98.12 36 SER B CA 1
ATOM 3078 C C . SER B 1 36 ? 1.258 19.266 -2.781 1 98.12 36 SER B C 1
ATOM 3080 O O . SER B 1 36 ? 0.136 19.75 -2.904 1 98.12 36 SER B O 1
ATOM 3082 N N . MET B 1 37 ? 2.295 19.484 -3.574 1 98.38 37 MET B N 1
ATOM 3083 C CA . MET B 1 37 ? 2.125 20.234 -4.82 1 98.38 37 MET B CA 1
ATOM 3084 C C . MET B 1 37 ? 1.058 19.578 -5.695 1 98.38 37 MET B C 1
ATOM 3086 O O . MET B 1 37 ? 0.243 20.281 -6.305 1 98.38 37 MET B O 1
ATOM 3090 N N . GLY B 1 38 ? 1.087 18.266 -5.77 1 97.94 38 GLY B N 1
ATOM 3091 C CA . GLY B 1 38 ? 0.101 17.562 -6.57 1 97.94 38 GLY B CA 1
ATOM 3092 C C . GLY B 1 38 ? -1.328 17.844 -6.148 1 97.94 38 GLY B C 1
ATOM 3093 O O . GLY B 1 38 ? -2.189 18.094 -6.992 1 97.94 38 GLY B O 1
ATOM 3094 N N . GLU B 1 39 ? -1.596 17.812 -4.922 1 98.38 39 GLU B N 1
ATOM 3095 C CA . GLU B 1 39 ? -2.939 18.078 -4.414 1 98.38 39 GLU B CA 1
ATOM 3096 C C . GLU B 1 39 ? -3.332 19.531 -4.621 1 98.38 39 GLU B C 1
ATOM 3098 O O . GLU B 1 39 ? -4.473 19.828 -4.988 1 98.38 39 GLU B O 1
ATOM 3103 N N . ILE B 1 40 ? -2.363 20.438 -4.355 1 98.75 40 ILE B N 1
ATOM 3104 C CA . ILE B 1 40 ? -2.625 21.859 -4.57 1 98.75 40 ILE B CA 1
ATOM 3105 C C . ILE B 1 40 ? -3.008 22.094 -6.031 1 98.75 40 ILE B C 1
ATOM 3107 O O . ILE B 1 40 ? -3.998 22.781 -6.316 1 98.75 40 ILE B O 1
ATOM 3111 N N . ASP B 1 41 ? -2.242 21.484 -6.875 1 98.44 41 ASP B N 1
ATOM 3112 C CA . ASP B 1 41 ? -2.486 21.656 -8.305 1 98.44 41 ASP B CA 1
ATOM 3113 C C . ASP B 1 41 ? -3.873 21.141 -8.688 1 98.44 41 ASP B C 1
ATOM 3115 O O . ASP B 1 41 ? -4.594 21.781 -9.453 1 98.44 41 ASP B O 1
ATOM 3119 N N . MET B 1 42 ? -4.25 20.016 -8.156 1 97.25 42 MET B N 1
ATOM 3120 C CA . MET B 1 42 ? -5.555 19.422 -8.422 1 97.25 42 MET B CA 1
ATOM 3121 C C . MET B 1 42 ? -6.68 20.375 -8.023 1 97.25 42 MET B C 1
ATOM 3123 O O . MET B 1 42 ? -7.633 20.562 -8.781 1 97.25 42 MET B O 1
ATOM 3127 N N . VAL B 1 43 ? -6.559 20.953 -6.895 1 98.31 43 VAL B N 1
ATOM 3128 C CA . VAL B 1 43 ? -7.598 21.812 -6.336 1 98.31 43 VAL B CA 1
ATOM 3129 C C . VAL B 1 43 ? -7.641 23.141 -7.105 1 98.31 43 VAL B C 1
ATOM 3131 O O . VAL B 1 43 ? -8.719 23.625 -7.441 1 98.31 43 VAL B O 1
ATOM 3134 N N . LEU B 1 44 ? -6.477 23.703 -7.402 1 98.38 44 LEU B N 1
ATOM 3135 C CA . LEU B 1 44 ? -6.41 24.969 -8.148 1 98.38 44 LEU B CA 1
ATOM 3136 C C . LEU B 1 44 ? -7.043 24.812 -9.523 1 98.38 44 LEU B C 1
ATOM 3138 O O . LEU B 1 44 ? -7.738 25.719 -9.992 1 98.38 44 LEU B O 1
ATOM 3142 N N . ARG B 1 45 ? -6.84 23.703 -10.141 1 96.56 45 ARG B N 1
ATOM 3143 C CA . ARG B 1 45 ? -7.359 23.469 -11.477 1 96.56 45 ARG B CA 1
ATOM 3144 C C . ARG B 1 45 ? -8.883 23.438 -11.484 1 96.56 45 ARG B C 1
ATOM 3146 O O . ARG B 1 45 ? -9.508 23.625 -12.523 1 96.56 45 ARG B O 1
ATOM 3153 N N . MET B 1 46 ? -9.469 23.266 -10.375 1 96.12 46 MET B N 1
ATOM 3154 C CA . MET B 1 46 ? -10.922 23.234 -10.258 1 96.12 46 MET B CA 1
ATOM 3155 C C . MET B 1 46 ? -11.484 24.641 -10.055 1 96.12 46 MET B C 1
ATOM 3157 O O . MET B 1 46 ? -12.695 24.828 -9.953 1 96.12 46 MET B O 1
ATOM 3161 N N . GLY B 1 47 ? -10.602 25.625 -9.914 1 96.62 47 GLY B N 1
ATOM 3162 C CA . GLY B 1 47 ? -11.023 27 -9.781 1 96.62 47 GLY B CA 1
ATOM 3163 C C . GLY B 1 47 ? -11.125 27.453 -8.336 1 96.62 47 GLY B C 1
ATOM 3164 O O . GLY B 1 47 ? -11.633 28.547 -8.055 1 96.62 47 GLY B O 1
ATOM 3165 N N . VAL B 1 48 ? -10.703 26.672 -7.441 1 98.12 48 VAL B N 1
ATOM 3166 C CA . VAL B 1 48 ? -10.734 27.047 -6.031 1 98.12 48 VAL B CA 1
ATOM 3167 C C . VAL B 1 48 ? -9.75 28.188 -5.781 1 98.12 48 VAL B C 1
ATOM 3169 O O . VAL B 1 48 ? -8.594 28.125 -6.203 1 98.12 48 VAL B O 1
ATOM 3172 N N . PRO B 1 49 ? -10.211 29.266 -5.129 1 98.38 49 PRO B N 1
ATOM 3173 C CA . PRO B 1 49 ? -9.273 30.328 -4.793 1 98.38 49 PRO B CA 1
ATOM 3174 C C . PRO B 1 49 ? -8.125 29.859 -3.896 1 98.38 49 PRO B C 1
ATOM 3176 O O . PRO B 1 49 ? -8.344 29.047 -2.996 1 98.38 49 PRO B O 1
ATOM 3179 N N . ALA B 1 50 ? -6.902 30.375 -4.141 1 98.56 50 ALA B N 1
ATOM 3180 C CA . ALA B 1 50 ? -5.723 30.016 -3.355 1 98.56 50 ALA B CA 1
ATOM 3181 C C . ALA B 1 50 ? -5.953 30.281 -1.871 1 98.56 50 ALA B C 1
ATOM 3183 O O . ALA B 1 50 ? -5.438 29.562 -1.017 1 98.56 50 ALA B O 1
ATOM 3184 N N . ALA B 1 51 ? -6.762 31.266 -1.567 1 98.12 51 ALA B N 1
ATOM 3185 C CA . ALA B 1 51 ? -7.035 31.656 -0.188 1 98.12 51 ALA B CA 1
ATOM 3186 C C . ALA B 1 51 ? -7.809 30.562 0.549 1 98.12 51 ALA B C 1
ATOM 3188 O O . ALA B 1 51 ? -7.852 30.547 1.781 1 98.12 51 ALA B O 1
ATOM 3189 N N . ASP B 1 52 ? -8.453 29.672 -0.223 1 98.5 52 ASP B N 1
ATOM 3190 C CA . ASP B 1 52 ? -9.242 28.594 0.366 1 98.5 52 ASP B CA 1
ATOM 3191 C C . ASP B 1 52 ? -8.453 27.297 0.397 1 98.5 52 ASP B C 1
ATOM 3193 O O . ASP B 1 52 ? -9.039 26.203 0.506 1 98.5 52 ASP B O 1
ATOM 3197 N N . ILE B 1 53 ? -7.152 27.422 0.291 1 98.81 53 ILE B N 1
ATOM 3198 C CA . ILE B 1 53 ? -6.273 26.25 0.347 1 98.81 53 ILE B CA 1
ATOM 3199 C C . ILE B 1 53 ? -5.281 26.406 1.5 1 98.81 53 ILE B C 1
ATOM 3201 O O . ILE B 1 53 ? -4.684 27.484 1.67 1 98.81 53 ILE B O 1
ATOM 3205 N N . VAL B 1 54 ? -5.191 25.438 2.312 1 98.88 54 VAL B N 1
ATOM 3206 C CA . VAL B 1 54 ? -4.141 25.344 3.32 1 98.88 54 VAL B CA 1
ATOM 3207 C C . VAL B 1 54 ? -3.152 24.25 2.938 1 98.88 54 VAL B C 1
ATOM 3209 O O . VAL B 1 54 ? -3.549 23.094 2.699 1 98.88 54 VAL B O 1
ATOM 3212 N N . TYR B 1 55 ? -1.885 24.594 2.723 1 98.75 55 TYR B N 1
ATOM 3213 C CA . TYR B 1 55 ? -0.828 23.594 2.582 1 98.75 55 TYR B CA 1
ATOM 3214 C C . TYR B 1 55 ? -0.449 23.016 3.938 1 98.75 55 TYR B C 1
ATOM 3216 O O . TYR B 1 55 ? 0.435 23.531 4.621 1 98.75 55 TYR B O 1
ATOM 3224 N N . ALA B 1 56 ? -0.987 21.875 4.23 1 97.75 56 ALA B N 1
ATOM 3225 C CA . ALA B 1 56 ? -1.112 21.453 5.621 1 97.75 56 ALA B CA 1
ATOM 3226 C C . ALA B 1 56 ? 0.02 20.5 6.008 1 97.75 56 ALA B C 1
ATOM 3228 O O . ALA B 1 56 ? 0.143 20.109 7.172 1 97.75 56 ALA B O 1
ATOM 3229 N N . ASN B 1 57 ? 0.861 20.062 5.062 1 97.94 57 ASN B N 1
ATOM 3230 C CA . ASN B 1 57 ? 2.025 19.266 5.418 1 97.94 57 ASN B CA 1
ATOM 3231 C C . ASN B 1 57 ? 3.043 20.062 6.219 1 97.94 57 ASN B C 1
ATOM 3233 O O . ASN B 1 57 ? 3.559 21.078 5.73 1 97.94 57 ASN B O 1
ATOM 3237 N N . PRO B 1 58 ? 3.391 19.656 7.422 1 97.69 58 PRO B N 1
ATOM 3238 C CA . PRO B 1 58 ? 4.305 20.453 8.242 1 97.69 58 PRO B CA 1
ATOM 3239 C C . PRO B 1 58 ? 5.727 20.484 7.684 1 97.69 58 PRO B C 1
ATOM 3241 O O . PRO B 1 58 ? 6.496 21.391 8 1 97.69 58 PRO B O 1
ATOM 3244 N N . CYS B 1 59 ? 6.098 19.453 6.938 1 97.62 59 CYS B N 1
ATOM 3245 C CA . CYS B 1 59 ? 7.418 19.359 6.324 1 97.62 59 CYS B CA 1
ATOM 3246 C C . CYS B 1 59 ? 7.309 19.281 4.805 1 97.62 59 CYS B C 1
ATOM 3248 O O . CYS B 1 59 ? 6.676 18.375 4.273 1 97.62 59 CYS B O 1
ATOM 3250 N N . LYS B 1 60 ? 7.945 20.25 4.129 1 98.12 60 LYS B N 1
ATOM 3251 C CA . LYS B 1 60 ? 7.652 20.422 2.709 1 98.12 60 LYS B CA 1
ATOM 3252 C C . LYS B 1 60 ? 8.93 20.359 1.876 1 98.12 60 LYS B C 1
ATOM 3254 O O . LYS B 1 60 ? 9.992 20.797 2.33 1 98.12 60 LYS B O 1
ATOM 3259 N N . GLN B 1 61 ? 8.75 19.812 0.714 1 97.38 61 GLN B N 1
ATOM 3260 C CA . GLN B 1 61 ? 9.812 19.938 -0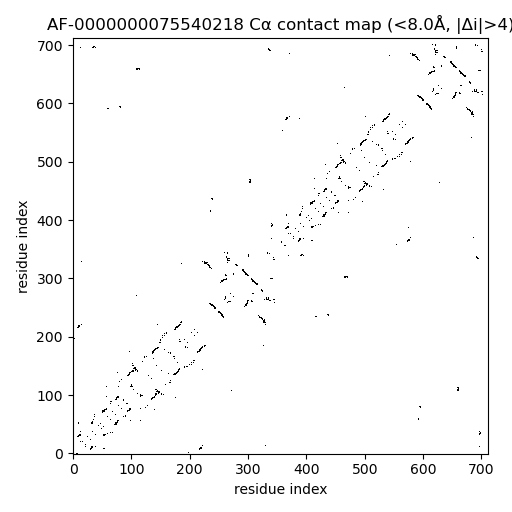.276 1 97.38 61 GLN B CA 1
ATOM 3261 C C . GLN B 1 61 ? 9.93 21.375 -0.79 1 97.38 61 GLN B C 1
ATOM 3263 O O . GLN B 1 61 ? 8.922 22.047 -1.008 1 97.38 61 GLN B O 1
ATOM 3268 N N . VAL B 1 62 ? 11.148 21.781 -1.042 1 97.88 62 VAL B N 1
ATOM 3269 C CA . VAL B 1 62 ? 11.398 23.141 -1.515 1 97.88 62 VAL B CA 1
ATOM 3270 C C . VAL B 1 62 ? 10.633 23.391 -2.814 1 97.88 62 VAL B C 1
ATOM 3272 O O . VAL B 1 62 ? 10.039 24.453 -2.998 1 97.88 62 VAL B O 1
ATOM 3275 N N . SER B 1 63 ? 10.617 22.406 -3.693 1 97.44 63 SER B N 1
ATOM 3276 C CA . SER B 1 63 ? 9.914 22.562 -4.961 1 97.44 63 SER B CA 1
ATOM 3277 C C . SER B 1 63 ? 8.422 22.797 -4.738 1 97.44 63 SER B C 1
ATOM 3279 O O . SER B 1 63 ? 7.793 23.562 -5.465 1 97.44 63 SER B O 1
ATOM 3281 N N . HIS B 1 64 ? 7.871 22.141 -3.727 1 98.31 64 HIS B N 1
ATOM 3282 C CA . HIS B 1 64 ? 6.457 22.328 -3.412 1 98.31 64 HIS B CA 1
ATOM 3283 C C . HIS B 1 64 ? 6.191 23.703 -2.834 1 98.31 64 HIS B C 1
ATOM 3285 O O . HIS B 1 64 ? 5.168 24.328 -3.133 1 98.31 64 HIS B O 1
ATOM 3291 N N . ILE B 1 65 ? 7.113 24.203 -2.031 1 98.62 65 ILE B N 1
ATOM 3292 C CA . ILE B 1 65 ? 7 25.547 -1.461 1 98.62 65 ILE B CA 1
ATOM 3293 C C . ILE B 1 65 ? 7.027 26.578 -2.578 1 98.62 65 ILE B C 1
ATOM 3295 O O . ILE B 1 65 ? 6.195 27.484 -2.609 1 98.62 65 ILE B O 1
ATOM 3299 N N . LYS B 1 66 ? 7.934 26.406 -3.49 1 98.75 66 LYS B N 1
ATOM 3300 C CA . LYS B 1 66 ? 8.047 27.328 -4.613 1 98.75 66 LYS B CA 1
ATOM 3301 C C . LYS B 1 66 ? 6.773 27.328 -5.453 1 98.75 66 LYS B C 1
ATOM 3303 O O . LYS B 1 66 ? 6.328 28.391 -5.914 1 98.75 66 LYS B O 1
ATOM 3308 N N . TYR B 1 67 ? 6.215 26.188 -5.629 1 98.75 67 TYR B N 1
ATOM 3309 C CA . TYR B 1 67 ? 4.973 26.078 -6.383 1 98.75 67 TYR B CA 1
ATOM 3310 C C . TYR B 1 67 ? 3.838 26.812 -5.672 1 98.75 67 TYR B C 1
ATOM 3312 O O . TYR B 1 67 ? 3.078 27.547 -6.297 1 98.75 67 TYR B O 1
ATOM 3320 N N . ALA B 1 68 ? 3.707 26.547 -4.383 1 98.81 68 ALA B N 1
ATOM 3321 C CA . ALA B 1 68 ? 2.688 27.234 -3.596 1 98.81 68 ALA B CA 1
ATOM 3322 C C . ALA B 1 68 ? 2.842 28.75 -3.697 1 98.81 68 ALA B C 1
ATOM 3324 O O . ALA B 1 68 ? 1.862 29.469 -3.912 1 98.81 68 ALA B O 1
ATOM 3325 N N . ALA B 1 69 ? 4.066 29.219 -3.58 1 98.81 69 ALA B N 1
ATOM 3326 C CA . ALA B 1 69 ? 4.359 30.641 -3.682 1 98.81 69 ALA B CA 1
ATOM 3327 C C . ALA B 1 69 ? 3.941 31.188 -5.043 1 98.81 69 ALA B C 1
ATOM 3329 O O . ALA B 1 69 ? 3.285 32.219 -5.125 1 98.81 69 ALA B O 1
ATOM 3330 N N . ALA B 1 70 ? 4.289 30.453 -6.055 1 98.75 70 ALA B N 1
ATOM 3331 C CA . ALA B 1 70 ? 4.023 30.875 -7.422 1 98.75 70 ALA B CA 1
ATOM 3332 C C . ALA B 1 70 ? 2.523 30.938 -7.703 1 98.75 70 ALA B C 1
ATOM 3334 O O . ALA B 1 70 ? 2.076 31.656 -8.602 1 98.75 70 ALA B O 1
ATOM 3335 N N . HIS B 1 71 ? 1.72 30.25 -6.922 1 98.62 71 HIS B N 1
ATOM 3336 C CA . HIS B 1 71 ? 0.291 30.156 -7.203 1 98.62 71 HIS B CA 1
ATOM 3337 C C . HIS B 1 71 ? -0.53 30.844 -6.109 1 98.62 71 HIS B C 1
ATOM 3339 O O . HIS B 1 71 ? -1.748 30.656 -6.043 1 98.62 71 HIS B O 1
ATOM 3345 N N . GLY B 1 72 ? 0.12 31.469 -5.195 1 98.5 72 GLY B N 1
ATOM 3346 C CA . GLY B 1 72 ? -0.552 32.312 -4.23 1 98.5 72 GLY B CA 1
ATOM 3347 C C . GLY B 1 72 ? -1.13 31.562 -3.053 1 98.5 72 GLY B C 1
ATOM 3348 O O . GLY B 1 72 ? -2.02 32.062 -2.361 1 98.5 72 GLY B O 1
ATOM 3349 N N . VAL B 1 73 ? -0.736 30.359 -2.896 1 98.81 73 VAL B N 1
ATOM 3350 C CA . VAL B 1 73 ? -1.134 29.609 -1.705 1 98.81 73 VAL B CA 1
ATOM 3351 C C . VAL B 1 73 ? -0.264 30.031 -0.521 1 98.81 73 VAL B C 1
ATOM 3353 O O . VAL B 1 73 ? 0.889 29.609 -0.411 1 98.81 73 VAL B O 1
ATOM 3356 N N . CYS B 1 74 ? -0.845 30.75 0.423 1 98.81 74 CYS B N 1
ATOM 3357 C CA . CYS B 1 74 ? -0.032 31.391 1.45 1 98.81 74 CYS B CA 1
ATOM 3358 C C . CYS B 1 74 ? -0.162 30.672 2.783 1 98.81 74 CYS B C 1
ATOM 3360 O O . CYS B 1 74 ? 0.8 30.594 3.549 1 98.81 74 CYS B O 1
ATOM 3362 N N . LYS B 1 75 ? -1.326 30.156 3.102 1 98.81 75 LYS B N 1
ATOM 3363 C CA . LYS B 1 75 ? -1.523 29.469 4.371 1 98.81 75 LYS B CA 1
ATOM 3364 C C . LYS B 1 75 ? -0.801 28.125 4.387 1 98.81 75 LYS B C 1
ATOM 3366 O O . LYS B 1 75 ? -1.108 27.25 3.584 1 98.81 75 LYS B O 1
ATOM 3371 N N . MET B 1 76 ? 0.141 27.984 5.289 1 98.56 76 MET B N 1
ATOM 3372 C CA . MET B 1 76 ? 0.924 26.75 5.379 1 98.56 76 MET B CA 1
ATOM 3373 C C . MET B 1 76 ? 1.213 26.406 6.836 1 98.56 76 MET B C 1
ATOM 3375 O O . MET B 1 76 ? 1.422 27.281 7.664 1 98.56 76 MET B O 1
ATOM 3379 N N . THR B 1 77 ? 1.357 25.141 7.109 1 98.75 77 THR B N 1
ATOM 3380 C CA . THR B 1 77 ? 1.653 24.719 8.477 1 98.75 77 THR B CA 1
ATOM 3381 C C . THR B 1 77 ? 3.148 24.469 8.648 1 98.75 77 THR B C 1
ATOM 3383 O O . THR B 1 77 ? 3.879 24.328 7.672 1 98.75 77 THR B O 1
ATOM 3386 N N . PHE B 1 78 ? 3.619 24.484 9.883 1 98.56 78 PHE B N 1
ATOM 3387 C CA . PHE B 1 78 ? 4.977 24.109 10.266 1 98.56 78 PHE B CA 1
ATOM 3388 C C . PHE B 1 78 ? 5.012 23.609 11.703 1 98.56 78 PHE B C 1
ATOM 3390 O O . PHE B 1 78 ? 4.074 23.828 12.469 1 98.56 78 PHE B O 1
ATOM 3397 N N . ASP B 1 79 ? 6.102 22.859 12.062 1 98.06 79 ASP B N 1
ATOM 3398 C CA . ASP B 1 79 ? 6.203 22.391 13.438 1 98.06 79 ASP B CA 1
ATOM 3399 C C . ASP B 1 79 ? 7.66 22.328 13.891 1 98.06 79 ASP B C 1
ATOM 3401 O O . ASP B 1 79 ? 7.965 21.734 14.93 1 98.06 79 ASP B O 1
ATOM 3405 N N . CYS B 1 80 ? 8.57 22.859 13.031 1 97.12 80 CYS B N 1
ATOM 3406 C CA . CYS B 1 80 ? 9.977 22.812 13.406 1 97.12 80 CYS B CA 1
ATOM 3407 C C . CYS B 1 80 ? 10.742 23.984 12.797 1 97.12 80 CYS B C 1
ATOM 3409 O O . CYS B 1 80 ? 10.227 24.672 11.906 1 97.12 80 CYS B O 1
ATOM 3411 N N . GLU B 1 81 ? 11.867 24.188 13.289 1 96.88 81 GLU B N 1
ATOM 3412 C CA . GLU B 1 81 ? 12.688 25.328 12.898 1 96.88 81 GLU B CA 1
ATOM 3413 C C . GLU B 1 81 ? 13.141 25.203 11.445 1 96.88 81 GLU B C 1
ATOM 3415 O O . GLU B 1 81 ? 13.195 26.203 10.719 1 96.88 81 GLU B O 1
ATOM 3420 N N . ALA B 1 82 ? 13.43 24.016 11 1 96.94 82 ALA B N 1
ATOM 3421 C CA . ALA B 1 82 ? 13.93 23.797 9.648 1 96.94 82 ALA B CA 1
ATOM 3422 C C . ALA B 1 82 ? 12.945 24.328 8.609 1 96.94 82 ALA B C 1
ATOM 3424 O O . ALA B 1 82 ? 13.359 24.859 7.57 1 96.94 82 ALA B O 1
ATOM 3425 N N . GLU B 1 83 ? 11.711 24.203 8.867 1 97.88 83 GLU B N 1
ATOM 3426 C CA . GLU B 1 83 ? 10.688 24.656 7.926 1 97.88 83 GLU B CA 1
ATOM 3427 C C . GLU B 1 83 ? 10.656 26.188 7.844 1 97.88 83 GLU B C 1
ATOM 3429 O O . GLU B 1 83 ? 10.375 26.75 6.785 1 97.88 83 GLU B O 1
ATOM 3434 N N . LEU B 1 84 ? 10.953 26.828 8.945 1 98.06 84 LEU B N 1
ATOM 3435 C CA . LEU B 1 84 ? 10.977 28.281 8.969 1 98.06 84 LEU B CA 1
ATOM 3436 C C . LEU B 1 84 ? 12.078 28.812 8.055 1 98.06 84 LEU B C 1
ATOM 3438 O O . LEU B 1 84 ? 11.859 29.766 7.305 1 98.06 84 LEU B O 1
ATOM 3442 N N . PHE B 1 85 ? 13.195 28.188 8.07 1 97.25 85 PHE B N 1
ATOM 3443 C CA . PHE B 1 85 ? 14.289 28.625 7.219 1 97.25 85 PHE B CA 1
ATOM 3444 C C . PHE B 1 85 ? 13.953 28.422 5.75 1 97.25 85 PHE B C 1
ATOM 3446 O O . PHE B 1 85 ? 14.281 29.25 4.906 1 97.25 85 PHE B O 1
ATOM 3453 N N . LYS B 1 86 ? 13.312 27.375 5.418 1 97.31 86 LYS B N 1
ATOM 3454 C CA . LYS B 1 86 ? 12.891 27.125 4.043 1 97.31 86 LYS B CA 1
ATOM 3455 C C . LYS B 1 86 ? 11.898 28.188 3.57 1 97.31 86 LYS B C 1
ATOM 3457 O O . LYS B 1 86 ? 12.023 28.703 2.461 1 97.31 86 LYS B O 1
ATOM 3462 N N . ILE B 1 87 ? 10.992 28.469 4.438 1 97.75 87 ILE B N 1
ATOM 3463 C CA . ILE B 1 87 ? 9.938 29.422 4.082 1 97.75 87 ILE B CA 1
ATOM 3464 C C . ILE B 1 87 ? 10.531 30.812 3.904 1 97.75 87 ILE B C 1
ATOM 3466 O O . ILE B 1 87 ? 10.172 31.531 2.973 1 97.75 87 ILE B O 1
ATOM 3470 N N . ALA B 1 88 ? 11.414 31.203 4.828 1 98 88 ALA B N 1
ATOM 3471 C CA . ALA B 1 88 ? 12.078 32.5 4.719 1 98 88 ALA B CA 1
ATOM 3472 C C . ALA B 1 88 ? 12.781 32.625 3.371 1 98 88 ALA B C 1
ATOM 3474 O O . ALA B 1 88 ? 12.781 33.719 2.779 1 98 88 ALA B O 1
ATOM 3475 N N . ALA B 1 89 ? 13.266 31.547 2.904 1 97.88 89 ALA B N 1
ATOM 3476 C CA . ALA B 1 89 ? 14.07 31.562 1.686 1 97.88 89 ALA B CA 1
ATOM 3477 C C . ALA B 1 89 ? 13.188 31.516 0.443 1 97.88 89 ALA B C 1
ATOM 3479 O O . ALA B 1 89 ? 13.508 32.125 -0.579 1 97.88 89 ALA B O 1
ATOM 3480 N N . PHE B 1 90 ? 12 30.828 0.503 1 98.31 90 PHE B N 1
ATOM 3481 C CA . PHE B 1 90 ? 11.383 30.469 -0.767 1 98.31 90 PHE B CA 1
ATOM 3482 C C . PHE B 1 90 ? 9.938 30.953 -0.828 1 98.31 90 PHE B C 1
ATOM 3484 O O . PHE B 1 90 ? 9.312 30.922 -1.887 1 98.31 90 PHE B O 1
ATOM 3491 N N . HIS B 1 91 ? 9.352 31.453 0.253 1 98.5 91 HIS B N 1
ATOM 3492 C CA . HIS B 1 91 ? 7.98 31.938 0.285 1 98.5 91 HIS B CA 1
ATOM 3493 C C . HIS B 1 91 ? 7.793 33 1.359 1 98.5 91 HIS B C 1
ATOM 3495 O O . HIS B 1 91 ? 7.027 32.812 2.307 1 98.5 91 HIS B O 1
ATOM 3501 N N . PRO B 1 92 ? 8.328 34.156 1.212 1 96.06 92 PRO B N 1
ATOM 3502 C CA . PRO B 1 92 ? 8.297 35.188 2.24 1 96.06 92 PRO B CA 1
ATOM 3503 C C . PRO B 1 92 ? 6.891 35.719 2.518 1 96.06 92 PRO B C 1
ATOM 3505 O O . PRO B 1 92 ? 6.656 36.375 3.547 1 96.06 92 PRO B O 1
ATOM 3508 N N . LYS B 1 93 ? 5.941 35.406 1.612 1 97.81 93 LYS B N 1
ATOM 3509 C CA . LYS B 1 93 ? 4.574 35.906 1.798 1 97.81 93 LYS B CA 1
ATOM 3510 C C . LYS B 1 93 ? 3.725 34.875 2.535 1 97.81 93 LYS B C 1
ATOM 3512 O O . LYS B 1 93 ? 2.529 35.062 2.75 1 97.81 93 LYS B O 1
ATOM 3517 N N . ALA B 1 94 ? 4.316 33.781 2.906 1 98.5 94 ALA B N 1
ATOM 3518 C CA . ALA B 1 94 ? 3.584 32.719 3.559 1 98.5 94 ALA B CA 1
ATOM 3519 C C . ALA B 1 94 ? 2.965 33.188 4.871 1 98.5 94 ALA B C 1
ATOM 3521 O O . ALA B 1 94 ? 3.545 34 5.578 1 98.5 94 ALA B O 1
ATOM 3522 N N . GLU B 1 95 ? 1.786 32.75 5.137 1 98.75 95 GLU B N 1
ATOM 3523 C CA . GLU B 1 95 ? 1.098 32.875 6.422 1 98.75 95 GLU B CA 1
ATOM 3524 C C . GLU B 1 95 ? 1.116 31.547 7.184 1 98.75 95 GLU B C 1
ATOM 3526 O O . GLU B 1 95 ? 0.273 30.688 6.953 1 98.75 95 GLU B O 1
ATOM 3531 N N . MET B 1 96 ? 1.983 31.531 8.133 1 98.81 96 MET B N 1
ATOM 3532 C CA . MET B 1 96 ? 2.324 30.234 8.719 1 98.81 96 MET B CA 1
ATOM 3533 C C . MET B 1 96 ? 1.402 29.906 9.891 1 98.81 96 MET B C 1
ATOM 3535 O O . MET B 1 96 ? 1.019 30.797 10.648 1 98.81 96 MET B O 1
ATOM 3539 N N . ILE B 1 97 ? 1.047 28.656 9.969 1 98.94 97 ILE B N 1
ATOM 3540 C CA . ILE B 1 97 ? 0.202 28.109 11.023 1 98.94 97 ILE B CA 1
ATOM 3541 C C . ILE B 1 97 ? 0.988 27.078 11.828 1 98.94 97 ILE B C 1
ATOM 3543 O O . ILE B 1 97 ? 1.425 26.062 11.281 1 98.94 97 ILE B O 1
ATOM 3547 N N . LEU B 1 98 ? 1.166 27.266 13.133 1 98.88 98 LEU B N 1
ATOM 3548 C CA . LEU B 1 98 ? 1.975 26.391 13.977 1 98.88 98 LEU B CA 1
ATOM 3549 C C . LEU B 1 98 ? 1.192 25.141 14.367 1 98.88 98 LEU B C 1
ATOM 3551 O O . LEU B 1 98 ? 0.193 25.219 15.078 1 98.88 98 LEU B O 1
ATOM 3555 N N . ARG B 1 99 ? 1.647 24.016 13.867 1 98.62 99 ARG B N 1
ATOM 3556 C CA . ARG B 1 99 ? 1.046 22.734 14.211 1 98.62 99 ARG B CA 1
ATOM 3557 C C . ARG B 1 99 ? 1.573 22.219 15.547 1 98.62 99 ARG B C 1
ATOM 3559 O O . ARG B 1 99 ? 2.783 22.062 15.727 1 98.62 99 ARG B O 1
ATOM 3566 N N . ILE B 1 100 ? 0.678 21.938 16.469 1 98.19 100 ILE B N 1
ATOM 3567 C CA . ILE B 1 100 ? 1.109 21.438 17.781 1 98.19 100 ILE B CA 1
ATOM 3568 C C . ILE B 1 100 ? 0.722 19.969 17.938 1 98.19 100 ILE B C 1
ATOM 3570 O O . ILE B 1 100 ? -0.221 19.5 17.281 1 98.19 100 ILE B O 1
ATOM 3574 N N . ALA B 1 101 ? 1.437 19.25 18.719 1 95.31 101 ALA B N 1
ATOM 3575 C CA . ALA B 1 101 ? 1.146 17.859 19.031 1 95.31 101 ALA B CA 1
ATOM 3576 C C . ALA B 1 101 ? 0.008 17.734 20.031 1 95.31 101 ALA B C 1
ATOM 3578 O O . ALA B 1 101 ? -0.155 18.609 20.891 1 95.31 101 ALA B O 1
ATOM 3579 N N . THR B 1 102 ? -0.771 16.766 19.844 1 93.31 102 THR B N 1
ATOM 3580 C CA . THR B 1 102 ? -1.859 16.469 20.781 1 93.31 102 THR B CA 1
ATOM 3581 C C . THR B 1 102 ? -1.831 15.008 21.203 1 93.31 102 THR B C 1
ATOM 3583 O O . THR B 1 102 ? -1.042 14.219 20.672 1 93.31 102 THR B O 1
ATOM 3586 N N . ASP B 1 103 ? -2.59 14.75 22.188 1 87.69 103 ASP B N 1
ATOM 3587 C CA . ASP B 1 103 ? -2.783 13.359 22.578 1 87.69 103 ASP B CA 1
ATOM 3588 C C . ASP B 1 103 ? -3.73 12.648 21.609 1 87.69 103 ASP B C 1
ATOM 3590 O O . ASP B 1 103 ? -4.945 12.852 21.656 1 87.69 103 ASP B O 1
ATOM 3594 N N . ASP B 1 104 ? -3.113 11.805 20.812 1 85.62 104 ASP B N 1
ATOM 3595 C CA . ASP B 1 104 ? -3.924 11.102 19.828 1 85.62 104 ASP B CA 1
ATOM 3596 C C . ASP B 1 104 ? -3.674 9.602 19.875 1 85.62 104 ASP B C 1
ATOM 3598 O O . ASP B 1 104 ? -3.885 8.891 18.891 1 85.62 104 ASP B O 1
ATOM 3602 N N . ARG B 1 105 ? -3.328 9.031 21 1 79.12 105 ARG B N 1
ATOM 3603 C CA . ARG B 1 105 ? -2.93 7.637 21.141 1 79.12 105 ARG B CA 1
ATOM 3604 C C . ARG B 1 105 ? -4.113 6.703 20.906 1 79.12 105 ARG B C 1
ATOM 3606 O O . ARG B 1 105 ? -3.932 5.551 20.5 1 79.12 105 ARG B O 1
ATOM 3613 N N . ASP B 1 106 ? -5.227 7.258 21.016 1 81.38 106 ASP B N 1
ATOM 3614 C CA . ASP B 1 106 ? -6.402 6.398 20.922 1 81.38 106 ASP B CA 1
ATOM 3615 C C . ASP B 1 106 ? -6.977 6.398 19.516 1 81.38 106 ASP B C 1
ATOM 3617 O O . ASP B 1 106 ? -7.953 5.699 19.234 1 81.38 106 ASP B O 1
ATOM 3621 N N . ALA B 1 107 ? -6.391 7.145 18.703 1 82.38 107 ALA B N 1
ATOM 3622 C CA . ALA B 1 107 ? -6.879 7.215 17.328 1 82.38 107 ALA B CA 1
ATOM 3623 C C . ALA B 1 107 ? -6.379 6.031 16.5 1 82.38 107 ALA B C 1
ATOM 3625 O O . ALA B 1 107 ? -5.391 5.387 16.859 1 82.38 107 ALA B O 1
ATOM 3626 N N . TRP B 1 108 ? -7.062 5.68 15.391 1 78.06 108 TRP B N 1
ATOM 3627 C CA . TRP B 1 108 ? -6.617 4.66 14.453 1 78.06 108 TRP B CA 1
ATOM 3628 C C . TRP B 1 108 ? -5.25 5.008 13.875 1 78.06 108 TRP B C 1
ATOM 3630 O O . TRP B 1 108 ? -4.391 4.137 13.719 1 78.06 108 TRP B O 1
ATOM 3640 N N . CYS B 1 109 ? -5.102 6.242 13.57 1 79.5 109 CYS B N 1
ATOM 3641 C CA . CYS B 1 109 ? -3.861 6.789 13.031 1 79.5 109 CYS B CA 1
ATOM 3642 C C . CYS B 1 109 ? -3.416 8.008 13.828 1 79.5 109 CYS B C 1
ATOM 3644 O O . CYS B 1 109 ? -3.949 9.102 13.648 1 79.5 109 CYS B O 1
ATOM 3646 N N . ALA B 1 110 ? -2.404 7.777 14.664 1 79.19 110 ALA B N 1
ATOM 3647 C CA . ALA B 1 110 ? -1.849 8.844 15.484 1 79.19 110 ALA B CA 1
ATOM 3648 C C . ALA B 1 110 ? -0.845 9.68 14.695 1 79.19 110 ALA B C 1
ATOM 3650 O O . ALA B 1 110 ? 0.141 9.148 14.18 1 79.19 110 ALA B O 1
ATOM 3651 N N . LEU B 1 111 ? -1.078 10.914 14.688 1 82.25 111 LEU B N 1
ATOM 3652 C CA . LEU B 1 111 ? -0.29 11.773 13.812 1 82.25 111 LEU B CA 1
ATOM 3653 C C . LEU B 1 111 ? 0.778 12.523 14.602 1 82.25 111 LEU B C 1
ATOM 3655 O O . LEU B 1 111 ? 1.749 13.016 14.023 1 82.25 111 LEU B O 1
ATOM 3659 N N . SER B 1 112 ? 0.618 12.562 15.883 1 86.69 112 SER B N 1
ATOM 3660 C CA . SER B 1 112 ? 1.497 13.398 16.688 1 86.69 112 SER B CA 1
ATOM 3661 C C . SER B 1 112 ? 2.85 12.727 16.906 1 86.69 112 SER B C 1
ATOM 3663 O O . SER B 1 112 ? 3.801 13.367 17.359 1 86.69 112 SER B O 1
ATOM 3665 N N . SER B 1 113 ? 2.973 11.5 16.531 1 85.75 113 SER B N 1
ATOM 3666 C CA . SER B 1 113 ? 4.266 10.828 16.609 1 85.75 113 SER B CA 1
ATOM 3667 C C . SER B 1 113 ? 5.211 11.312 15.523 1 85.75 113 SER B C 1
ATOM 3669 O O . SER B 1 113 ? 6.43 11.172 15.641 1 85.75 113 SER B O 1
ATOM 3671 N N . LYS B 1 114 ? 4.676 11.852 14.531 1 90.19 114 LYS B N 1
ATOM 3672 C CA . LYS B 1 114 ? 5.465 12.305 13.391 1 90.19 114 LYS B CA 1
ATOM 3673 C C . LYS B 1 114 ? 5.504 13.828 13.312 1 90.19 114 LYS B C 1
ATOM 3675 O O . LYS B 1 114 ? 6.535 14.414 12.984 1 90.19 114 LYS B O 1
ATOM 3680 N N . TYR B 1 115 ? 4.297 14.422 13.688 1 94.94 115 TYR B N 1
ATOM 3681 C CA . TYR B 1 115 ? 4.188 15.859 13.469 1 94.94 115 TYR B CA 1
ATOM 3682 C C . TYR B 1 115 ? 3.674 16.562 14.719 1 94.94 115 TYR B C 1
ATOM 3684 O O . TYR B 1 115 ? 3.004 15.945 15.555 1 94.94 115 TYR B O 1
ATOM 3692 N N . GLY B 1 116 ? 3.977 17.859 14.773 1 96.44 116 GLY B N 1
ATOM 3693 C CA . GLY B 1 116 ? 3.48 18.703 15.844 1 96.44 116 GLY B CA 1
ATOM 3694 C C . GLY B 1 116 ? 4.551 19.078 16.859 1 96.44 116 GLY B C 1
ATOM 3695 O O . GLY B 1 116 ? 5.277 18.203 17.344 1 96.44 116 GLY B O 1
ATOM 3696 N N . ALA B 1 117 ? 4.633 20.297 17.203 1 96.69 117 ALA B N 1
ATOM 3697 C CA . ALA B 1 117 ? 5.527 20.797 18.25 1 96.69 117 ALA B CA 1
ATOM 3698 C C . ALA B 1 117 ? 4.879 20.672 19.625 1 96.69 117 ALA B C 1
ATOM 3700 O O . ALA B 1 117 ? 3.674 20.875 19.766 1 96.69 117 ALA B O 1
ATOM 3701 N N . LEU B 1 118 ? 5.672 20.359 20.562 1 94.69 118 LEU B N 1
ATOM 3702 C CA . LEU B 1 118 ? 5.18 20.438 21.938 1 94.69 118 LEU B CA 1
ATOM 3703 C C . LEU B 1 118 ? 4.941 21.891 22.344 1 94.69 118 LEU B C 1
ATOM 3705 O O . LEU B 1 118 ? 5.645 22.797 21.891 1 94.69 118 LEU B O 1
ATOM 3709 N N . VAL B 1 119 ? 3.977 22.031 23.219 1 96.75 119 VAL B N 1
ATOM 3710 C CA . VAL B 1 119 ? 3.617 23.375 23.641 1 96.75 119 VAL B CA 1
ATOM 3711 C C . VAL B 1 119 ? 4.852 24.094 24.203 1 96.75 119 VAL B C 1
ATOM 3713 O O . VAL B 1 119 ? 5.051 25.281 23.938 1 96.75 119 VAL B O 1
ATOM 3716 N N . GLU B 1 120 ? 5.762 23.375 24.859 1 94.75 120 GLU B N 1
ATOM 3717 C CA . GLU B 1 120 ? 6.949 23.938 25.484 1 94.75 120 GLU B CA 1
ATOM 3718 C C . GLU B 1 120 ? 7.945 24.438 24.438 1 94.75 120 GLU B C 1
ATOM 3720 O O . GLU B 1 120 ? 8.82 25.25 24.75 1 94.75 120 GLU B O 1
ATOM 3725 N N . GLN B 1 121 ? 7.801 23.969 23.219 1 95.38 121 GLN B N 1
ATOM 3726 C CA . GLN B 1 121 ? 8.727 24.328 22.141 1 95.38 121 GLN B CA 1
ATOM 3727 C C . GLN B 1 121 ? 8.203 25.516 21.359 1 95.38 121 GLN B C 1
ATOM 3729 O O . GLN B 1 121 ? 8.945 26.141 20.578 1 95.38 121 GLN B O 1
ATOM 3734 N N . CYS B 1 122 ? 7.02 25.891 21.531 1 98.19 122 CYS B N 1
ATOM 3735 C CA . CYS B 1 122 ? 6.32 26.797 20.641 1 98.19 122 CYS B CA 1
ATOM 3736 C C . CYS B 1 122 ? 6.875 28.219 20.766 1 98.19 122 CYS B C 1
ATOM 3738 O O . CYS B 1 122 ? 6.984 28.938 19.766 1 98.19 122 CYS B O 1
ATOM 3740 N N . GLU B 1 123 ? 7.207 28.625 21.984 1 98.5 123 GLU B N 1
ATOM 3741 C CA . GLU B 1 123 ? 7.738 29.969 22.156 1 98.5 123 GLU B CA 1
ATOM 3742 C C . GLU B 1 123 ? 9.023 30.156 21.359 1 98.5 123 GLU B C 1
ATOM 3744 O O . GLU B 1 123 ? 9.195 31.172 20.672 1 98.5 123 GLU B O 1
ATOM 3749 N N . ASP B 1 124 ? 9.906 29.203 21.469 1 97.88 124 ASP B N 1
ATOM 3750 C CA . ASP B 1 124 ? 11.18 29.266 20.75 1 97.88 124 ASP B CA 1
ATOM 3751 C C . ASP B 1 124 ? 10.945 29.281 19.234 1 97.88 124 ASP B C 1
ATOM 3753 O O . ASP B 1 124 ? 11.625 30.016 18.5 1 97.88 124 ASP B O 1
ATOM 3757 N N . LEU B 1 125 ? 10.047 28.516 18.781 1 98.38 125 LEU B N 1
ATOM 3758 C CA . LEU B 1 125 ? 9.727 28.484 17.359 1 98.38 125 LEU B CA 1
ATOM 3759 C C . LEU B 1 125 ? 9.18 29.828 16.891 1 98.38 125 LEU B C 1
ATOM 3761 O O . LEU B 1 125 ? 9.547 30.312 15.82 1 98.38 125 LEU B O 1
ATOM 3765 N N . LEU B 1 126 ? 8.328 30.391 17.672 1 98.81 126 LEU B N 1
ATOM 3766 C CA . LEU B 1 126 ? 7.727 31.688 17.328 1 98.81 126 LEU B CA 1
ATOM 3767 C C . LEU B 1 126 ? 8.773 32.781 17.344 1 98.81 126 LEU B C 1
ATOM 3769 O O . LEU B 1 126 ? 8.742 33.688 16.484 1 98.81 126 LEU B O 1
ATOM 3773 N N . LYS B 1 127 ? 9.711 32.719 18.281 1 98.81 127 LYS B N 1
ATOM 3774 C CA . LYS B 1 127 ? 10.805 33.688 18.297 1 98.81 127 LYS B CA 1
ATOM 3775 C C . LYS B 1 127 ? 11.68 33.562 17.047 1 98.81 127 LYS B C 1
ATOM 3777 O O . LYS B 1 127 ? 12.086 34.562 16.453 1 98.81 127 LYS B O 1
ATOM 3782 N N . THR B 1 128 ? 11.922 32.312 16.719 1 98.5 128 THR B N 1
ATOM 3783 C CA . THR B 1 128 ? 12.695 32.094 15.5 1 98.5 128 THR B CA 1
ATOM 3784 C C . THR B 1 128 ? 11.977 32.656 14.281 1 98.5 128 THR B C 1
ATOM 3786 O O . THR B 1 128 ? 12.594 33.281 13.43 1 98.5 128 THR B O 1
ATOM 3789 N N . ALA B 1 129 ? 10.703 32.406 14.18 1 98.69 129 ALA B N 1
ATOM 3790 C CA . ALA B 1 129 ? 9.906 32.969 13.086 1 98.69 129 ALA B CA 1
ATOM 3791 C C . ALA B 1 129 ? 9.984 34.469 13.039 1 98.69 129 ALA B C 1
ATOM 3793 O O . ALA B 1 129 ? 10.117 35.062 11.969 1 98.69 129 ALA B O 1
ATOM 3794 N N . LYS B 1 130 ? 9.898 35.062 14.203 1 98.38 130 LYS B N 1
ATOM 3795 C CA . LYS B 1 130 ? 9.961 36.531 14.297 1 98.38 130 LYS B CA 1
ATOM 3796 C C . LYS B 1 130 ? 11.305 37.031 13.797 1 98.38 130 LYS B C 1
ATOM 3798 O O . LYS B 1 130 ? 11.352 38 13.031 1 98.38 130 LYS B O 1
ATOM 3803 N N . ASN B 1 131 ? 12.344 36.406 14.18 1 98.12 131 ASN B N 1
ATOM 3804 C CA . ASN B 1 131 ? 13.688 36.781 13.758 1 98.12 131 ASN B CA 1
ATOM 3805 C C . ASN B 1 131 ? 13.859 36.656 12.242 1 98.12 131 ASN B C 1
ATOM 3807 O O . ASN B 1 131 ? 14.633 37.406 11.641 1 98.12 131 ASN B O 1
ATOM 3811 N N . LEU B 1 132 ? 13.117 35.781 11.641 1 98.19 132 LEU B N 1
ATOM 3812 C CA . LEU B 1 132 ? 13.219 35.531 10.211 1 98.19 132 LEU B CA 1
ATOM 3813 C C . LEU B 1 132 ? 12.18 36.344 9.445 1 98.19 132 LEU B C 1
ATOM 3815 O O . LEU B 1 132 ? 12.047 36.219 8.227 1 98.19 132 LEU B O 1
ATOM 3819 N N . ASN B 1 133 ? 11.359 37.125 10.125 1 97.88 133 ASN B N 1
ATOM 3820 C CA . ASN B 1 133 ? 10.32 37.969 9.555 1 97.88 133 ASN B CA 1
ATOM 3821 C C . ASN B 1 133 ? 9.234 37.156 8.883 1 97.88 133 ASN B C 1
ATOM 3823 O O . ASN B 1 133 ? 8.781 37.469 7.781 1 97.88 133 ASN B O 1
ATOM 3827 N N . ILE B 1 134 ? 8.922 36.031 9.477 1 98.25 134 ILE B N 1
ATOM 3828 C CA . ILE B 1 134 ? 7.859 35.156 8.984 1 98.25 134 ILE B CA 1
ATOM 3829 C C . ILE B 1 134 ? 6.566 35.469 9.742 1 98.25 134 ILE B C 1
ATOM 3831 O O . ILE B 1 134 ? 6.566 35.562 10.969 1 98.25 134 ILE B O 1
ATOM 3835 N N . GLN B 1 135 ? 5.512 35.625 9.008 1 98.5 135 GLN B N 1
ATOM 3836 C CA . GLN B 1 135 ? 4.207 35.844 9.625 1 98.5 135 GLN B CA 1
ATOM 3837 C C . GLN B 1 135 ? 3.611 34.531 10.125 1 98.5 135 GLN B C 1
ATOM 3839 O O . GLN B 1 135 ? 3.475 33.562 9.352 1 98.5 135 GLN B O 1
ATOM 3844 N N . VAL B 1 136 ? 3.322 34.5 11.398 1 98.81 136 VAL B N 1
ATOM 3845 C CA . VAL B 1 136 ? 2.566 33.375 11.969 1 98.81 136 VAL B CA 1
ATOM 3846 C C . VAL B 1 136 ? 1.161 33.844 12.336 1 98.81 136 VAL B C 1
ATOM 3848 O O . VAL B 1 136 ? 0.999 34.812 13.102 1 98.81 136 VAL B O 1
ATOM 3851 N N . ILE B 1 137 ? 0.18 33.125 11.766 1 98.75 137 ILE B N 1
ATOM 3852 C CA . ILE B 1 137 ? -1.156 33.688 11.867 1 98.75 137 ILE B CA 1
ATOM 3853 C C . ILE B 1 137 ? -2.027 32.812 12.773 1 98.75 137 ILE B C 1
ATOM 3855 O O . ILE B 1 137 ? -3.156 33.188 13.102 1 98.75 137 ILE B O 1
ATOM 3859 N N . GLY B 1 138 ? -1.498 31.672 13.133 1 98.69 138 GLY B N 1
ATOM 3860 C CA . GLY B 1 138 ? -2.385 30.844 13.938 1 98.69 138 GLY B CA 1
ATOM 3861 C C . GLY B 1 138 ? -1.758 29.516 14.344 1 98.69 138 GLY B C 1
ATOM 3862 O O . GLY B 1 138 ? -0.532 29.375 14.344 1 98.69 138 GLY B O 1
ATOM 3863 N N . VAL B 1 139 ? -2.705 28.594 14.883 1 98.81 139 VAL B N 1
ATOM 3864 C CA . VAL B 1 139 ? -2.332 27.297 15.43 1 98.81 139 VAL B CA 1
ATOM 3865 C C . VAL B 1 139 ? -3.221 26.219 14.828 1 98.81 139 VAL B C 1
ATOM 3867 O O . VAL B 1 139 ? -4.402 26.438 14.57 1 98.81 139 VAL B O 1
ATOM 3870 N N . SER B 1 140 ? -2.582 25.141 14.547 1 98.69 140 SER B N 1
ATOM 3871 C CA . SER B 1 140 ? -3.33 23.969 14.086 1 98.69 140 SER B CA 1
ATOM 3872 C C . SER B 1 140 ? -3.016 22.734 14.938 1 98.69 140 SER B C 1
ATOM 3874 O O . SER B 1 140 ? -1.958 22.672 15.57 1 98.69 140 SER B O 1
ATOM 3876 N N . PHE B 1 141 ? -3.963 21.812 15.008 1 97.75 141 PHE B N 1
ATOM 3877 C CA . PHE B 1 141 ? -3.736 20.484 15.586 1 97.75 141 PHE B CA 1
ATOM 3878 C C . PHE B 1 141 ? -4.59 19.438 14.891 1 97.75 141 PHE B C 1
ATOM 3880 O O . PHE B 1 141 ? -5.457 19.766 14.078 1 97.75 141 PHE B O 1
ATOM 3887 N N . HIS B 1 142 ? -4.277 18.219 15.125 1 95.75 142 HIS B N 1
ATOM 3888 C CA . HIS B 1 142 ? -5.055 17.094 14.617 1 95.75 142 HIS B CA 1
ATOM 3889 C C . HIS B 1 142 ? -5.074 15.938 15.609 1 95.75 142 HIS B C 1
ATOM 3891 O O . HIS B 1 142 ? -4.023 15.508 16.094 1 95.75 142 HIS B O 1
ATOM 3897 N N . THR B 1 143 ? -6.215 15.453 15.852 1 92.94 143 THR B N 1
ATOM 3898 C CA . THR B 1 143 ? -6.352 14.461 16.906 1 92.94 143 THR B CA 1
ATOM 3899 C C . THR B 1 143 ? -6.246 13.047 16.328 1 92.94 143 THR B C 1
ATOM 3901 O O . THR B 1 143 ? -6.539 12.07 17.031 1 92.94 143 THR B O 1
ATOM 3904 N N . GLY B 1 144 ? -5.863 12.938 15.102 1 90.5 144 GLY B N 1
ATOM 3905 C CA . GLY B 1 144 ? -5.703 11.641 14.477 1 90.5 144 GLY B CA 1
ATOM 3906 C C . GLY B 1 144 ? -6.953 11.164 13.766 1 90.5 144 GLY B C 1
ATOM 3907 O O . GLY B 1 144 ? -8.062 11.594 14.086 1 90.5 144 GLY B O 1
ATOM 3908 N N . SER B 1 145 ? -6.777 10.258 12.844 1 88.12 145 SER B N 1
ATOM 3909 C CA . SER B 1 145 ? -7.914 9.68 12.141 1 88.12 145 SER B CA 1
ATOM 3910 C C . SER B 1 145 ? -8.68 8.703 13.039 1 88.12 145 SER B C 1
ATOM 3912 O O . SER B 1 145 ? -8.078 7.855 13.695 1 88.12 145 SER B O 1
ATOM 3914 N N . GLY B 1 146 ? -9.961 8.883 13.078 1 87.44 146 GLY B N 1
ATOM 3915 C CA . GLY B 1 146 ? -10.773 8.008 13.906 1 87.44 146 GLY B CA 1
ATOM 3916 C C . GLY B 1 146 ? -10.547 8.219 15.391 1 87.44 146 GLY B C 1
ATOM 3917 O O . GLY B 1 146 ? -10.297 7.262 16.125 1 87.44 146 GLY B O 1
ATOM 3918 N N . CYS B 1 147 ? -10.586 9.43 15.766 1 89.44 147 CYS B N 1
ATOM 3919 C CA . CYS B 1 147 ? -10.406 9.781 17.172 1 89.44 147 CYS B CA 1
ATOM 3920 C C . CYS B 1 147 ? -11.484 9.141 18.031 1 89.44 147 CYS B C 1
ATOM 3922 O O . CYS B 1 147 ? -12.672 9.234 17.719 1 89.44 147 CYS B O 1
ATOM 3924 N N . LYS B 1 148 ? -11.055 8.539 19.156 1 89 148 LYS B N 1
ATOM 3925 C CA . LYS B 1 148 ? -12.008 7.816 19.984 1 89 148 LYS B CA 1
ATOM 3926 C C . LYS B 1 148 ? -12.234 8.539 21.312 1 89 148 LYS B C 1
ATOM 3928 O O . LYS B 1 148 ? -12.93 8.031 22.188 1 89 148 LYS B O 1
ATOM 3933 N N . ASN B 1 149 ? -11.648 9.766 21.422 1 90.94 149 ASN B N 1
ATOM 3934 C CA . ASN B 1 149 ? -11.727 10.5 22.688 1 90.94 149 ASN B CA 1
ATOM 3935 C C . ASN B 1 149 ? -12.008 11.984 22.453 1 90.94 149 ASN B C 1
ATOM 3937 O O . ASN B 1 149 ? -11.156 12.711 21.938 1 90.94 149 ASN B O 1
ATOM 3941 N N . THR B 1 150 ? -13.172 12.43 22.984 1 91.12 150 THR B N 1
ATOM 3942 C CA . THR B 1 150 ? -13.555 13.82 22.797 1 91.12 150 THR B CA 1
ATOM 3943 C C . THR B 1 150 ? -12.648 14.742 23.625 1 91.12 150 THR B C 1
ATOM 3945 O O . THR B 1 150 ? -12.453 15.906 23.266 1 91.12 150 THR B O 1
ATOM 3948 N N . HIS B 1 151 ? -12.094 14.195 24.656 1 91.88 151 HIS B N 1
ATOM 3949 C CA . HIS B 1 151 ? -11.242 14.992 25.547 1 91.88 151 HIS B CA 1
ATOM 3950 C C . HIS B 1 151 ? -9.992 15.477 24.828 1 91.88 151 HIS B C 1
ATOM 3952 O O . HIS B 1 151 ? -9.438 16.516 25.172 1 91.88 151 HIS B O 1
ATOM 3958 N N . SER B 1 152 ? -9.57 14.734 23.875 1 93.19 152 SER B N 1
ATOM 3959 C CA . SER B 1 152 ? -8.406 15.133 23.094 1 93.19 152 SER B CA 1
ATOM 3960 C C . SER B 1 152 ? -8.617 16.469 22.422 1 93.19 152 SER B C 1
ATOM 3962 O O . SER B 1 152 ? -7.695 17.281 22.312 1 93.19 152 SER B O 1
ATOM 3964 N N . PHE B 1 153 ? -9.836 16.734 22.031 1 94.81 153 PHE B N 1
ATOM 3965 C CA . PHE B 1 153 ? -10.156 18.016 21.391 1 94.81 153 PHE B CA 1
ATOM 3966 C C . PHE B 1 153 ? -10.125 19.156 22.406 1 94.81 153 PHE B C 1
ATOM 3968 O O . PHE B 1 153 ? -9.602 20.234 22.125 1 94.81 153 PHE B O 1
ATOM 3975 N N . CYS B 1 154 ? -10.695 18.875 23.531 1 95.88 154 CYS B N 1
ATOM 3976 C CA . CYS B 1 154 ? -10.734 19.891 24.578 1 95.88 154 CYS B CA 1
ATOM 3977 C C . CYS B 1 154 ? -9.32 20.328 24.969 1 95.88 154 CYS B C 1
ATOM 3979 O O . CYS B 1 154 ? -9.016 21.516 24.969 1 95.88 154 CYS B O 1
ATOM 3981 N N . LYS B 1 155 ? -8.555 19.344 25.234 1 96.69 155 LYS B N 1
ATOM 3982 C CA . LYS B 1 155 ? -7.184 19.625 25.641 1 96.69 155 LYS B CA 1
ATOM 3983 C C . LYS B 1 155 ? -6.414 20.328 24.531 1 96.69 155 LYS B C 1
ATOM 3985 O O . LYS B 1 155 ? -5.637 21.25 24.797 1 96.69 155 LYS B O 1
ATOM 3990 N N . ALA B 1 156 ? -6.609 19.938 23.328 1 97.38 156 ALA B N 1
ATOM 3991 C CA . ALA B 1 156 ? -5.906 20.531 22.203 1 97.38 156 ALA B CA 1
ATOM 3992 C C . ALA B 1 156 ? -6.312 21.984 22 1 97.38 156 ALA B C 1
ATOM 3994 O O . ALA B 1 156 ? -5.473 22.844 21.703 1 97.38 156 ALA B O 1
ATOM 3995 N N . ILE B 1 157 ? -7.574 22.297 22.156 1 98.06 157 ILE B N 1
ATOM 3996 C CA . ILE B 1 157 ? -8.062 23.656 22.016 1 98.06 157 ILE B CA 1
ATOM 3997 C C . ILE B 1 157 ? -7.504 24.531 23.141 1 98.06 157 ILE B C 1
ATOM 3999 O O . ILE B 1 157 ? -7.082 25.672 22.906 1 98.06 157 ILE B O 1
ATOM 4003 N N . GLU B 1 158 ? -7.473 23.953 24.297 1 98.38 158 GLU B N 1
ATOM 4004 C CA . GLU B 1 158 ? -6.859 24.641 25.422 1 98.38 158 GLU B CA 1
ATOM 4005 C C . GLU B 1 158 ? -5.387 24.953 25.156 1 98.38 158 GLU B C 1
ATOM 4007 O O . GLU B 1 158 ? -4.93 26.078 25.375 1 98.38 158 GLU B O 1
ATOM 4012 N N . ASP B 1 159 ? -4.684 23.953 24.719 1 98.44 159 ASP B N 1
ATOM 4013 C CA . ASP B 1 159 ? -3.268 24.125 24.406 1 98.44 159 ASP B CA 1
ATOM 4014 C C . ASP B 1 159 ? -3.068 25.172 23.297 1 98.44 159 ASP B C 1
ATOM 4016 O O . ASP B 1 159 ? -2.133 25.969 23.344 1 98.44 159 ASP B O 1
ATOM 4020 N N . ALA B 1 160 ? -3.934 25.109 22.312 1 98.62 160 ALA B N 1
ATOM 4021 C CA . ALA B 1 160 ? -3.861 26.094 21.234 1 98.62 160 ALA B CA 1
ATOM 4022 C C . ALA B 1 160 ? -4.02 27.516 21.781 1 98.62 160 ALA B C 1
ATOM 4024 O O . ALA B 1 160 ? -3.336 28.438 21.328 1 98.62 160 ALA B O 1
ATOM 4025 N N . ARG B 1 161 ? -4.91 27.688 22.734 1 98.31 161 ARG B N 1
ATOM 4026 C CA . ARG B 1 161 ? -5.113 29 23.344 1 98.31 161 ARG B CA 1
ATOM 4027 C C . ARG B 1 161 ? -3.832 29.5 24 1 98.31 161 ARG B C 1
ATOM 4029 O O . ARG B 1 161 ? -3.473 30.672 23.859 1 98.31 161 ARG B O 1
ATOM 4036 N N . LYS B 1 162 ? -3.166 28.594 24.688 1 98.56 162 LYS B N 1
ATOM 4037 C CA . LYS B 1 162 ? -1.895 28.969 25.297 1 98.56 162 LYS B CA 1
ATOM 4038 C C . LYS B 1 162 ? -0.899 29.469 24.266 1 98.56 162 LYS B C 1
ATOM 4040 O O . LYS B 1 162 ? -0.22 30.469 24.469 1 98.56 162 LYS B O 1
ATOM 4045 N N . VAL B 1 163 ? -0.844 28.812 23.156 1 98.75 163 VAL B N 1
ATOM 4046 C CA . VAL B 1 163 ? 0.094 29.172 22.109 1 98.75 163 VAL B CA 1
ATOM 4047 C C . VAL B 1 163 ? -0.328 30.5 21.469 1 98.75 163 VAL B C 1
ATOM 4049 O O . VAL B 1 163 ? 0.518 31.312 21.109 1 98.75 163 VAL B O 1
ATOM 4052 N N . PHE B 1 164 ? -1.647 30.719 21.297 1 98.44 164 PHE B N 1
ATOM 4053 C CA . PHE B 1 164 ? -2.15 32 20.812 1 98.44 164 PHE B CA 1
ATOM 4054 C C . PHE B 1 164 ? -1.653 33.156 21.688 1 98.44 164 PHE B C 1
ATOM 4056 O O . PHE B 1 164 ? -1.208 34.188 21.172 1 98.44 164 PHE B O 1
ATOM 4063 N N . GLU B 1 165 ? -1.689 32.938 22.969 1 98.19 165 GLU B N 1
ATOM 4064 C CA . GLU B 1 165 ? -1.271 33.969 23.906 1 98.19 165 GLU B CA 1
ATOM 4065 C C . GLU B 1 165 ? 0.222 34.25 23.781 1 98.19 165 GLU B C 1
ATOM 4067 O O . GLU B 1 165 ? 0.644 35.406 23.828 1 98.19 165 GLU B O 1
ATOM 4072 N N . ILE B 1 166 ? 0.985 33.219 23.625 1 98.56 166 ILE B N 1
ATOM 4073 C CA . ILE B 1 166 ? 2.418 33.375 23.406 1 98.56 166 ILE B CA 1
ATOM 4074 C C . ILE B 1 166 ? 2.654 34.188 22.141 1 98.56 166 ILE B C 1
ATOM 4076 O O . ILE B 1 166 ? 3.467 35.125 22.125 1 98.56 166 ILE B O 1
ATOM 4080 N N . GLY B 1 167 ? 1.948 33.844 21.094 1 98.62 167 GLY B N 1
ATOM 4081 C CA . GLY B 1 167 ? 2.074 34.562 19.828 1 98.62 167 GLY B CA 1
ATOM 4082 C C . GLY B 1 167 ? 1.712 36.031 19.938 1 98.62 167 GLY B C 1
ATOM 4083 O O . GLY B 1 167 ? 2.434 36.906 19.438 1 98.62 167 GLY B O 1
ATOM 4084 N N . LYS B 1 168 ? 0.642 36.312 20.625 1 97.75 168 LYS B N 1
ATOM 4085 C CA . LYS B 1 168 ? 0.205 37.688 20.812 1 97.75 168 LYS B CA 1
ATOM 4086 C C . LYS B 1 168 ? 1.242 38.5 21.594 1 97.75 168 LYS B C 1
ATOM 4088 O O . LYS B 1 168 ? 1.532 39.656 21.25 1 97.75 168 LYS B O 1
ATOM 4093 N N . LYS B 1 169 ? 1.749 37.875 22.578 1 98.19 169 LYS B N 1
ATOM 4094 C CA . LYS B 1 169 ? 2.773 38.531 23.391 1 98.19 169 LYS B CA 1
ATOM 4095 C C . LYS B 1 169 ? 4.004 38.875 22.547 1 98.19 169 LYS B C 1
ATOM 4097 O O . LYS B 1 169 ? 4.668 39.875 22.797 1 98.19 169 LYS B O 1
ATOM 4102 N N . LEU B 1 170 ? 4.254 38.062 21.578 1 98.25 170 LEU B N 1
ATOM 4103 C CA . LEU B 1 170 ? 5.414 38.25 20.719 1 98.25 170 LEU B CA 1
ATOM 4104 C C . LEU B 1 170 ? 5.086 39.219 19.594 1 98.25 170 LEU B C 1
ATOM 4106 O O . LEU B 1 170 ? 5.961 39.594 18.797 1 98.25 170 LEU B O 1
ATOM 4110 N N . GLY B 1 171 ? 3.818 39.656 19.453 1 98 171 GLY B N 1
ATOM 4111 C CA . GLY B 1 171 ? 3.441 40.719 18.516 1 98 171 GLY B CA 1
ATOM 4112 C C . GLY B 1 171 ? 2.75 40.188 17.281 1 98 171 GLY B C 1
ATOM 4113 O O . GLY B 1 171 ? 2.445 40.938 16.359 1 98 171 GLY B O 1
ATOM 4114 N N . TYR B 1 172 ? 2.494 38.938 17.219 1 98.19 172 TYR B N 1
ATOM 4115 C CA . TYR B 1 172 ? 1.795 38.375 16.062 1 98.19 172 TYR B CA 1
ATOM 4116 C C . TYR B 1 172 ? 0.301 38.656 16.141 1 98.19 172 TYR B C 1
ATOM 4118 O O . TYR B 1 172 ? -0.275 38.719 17.234 1 98.19 172 TYR B O 1
ATOM 4126 N N . GLN B 1 173 ? -0.296 38.875 15 1 97.19 173 GLN B N 1
ATOM 4127 C CA . GLN B 1 173 ? -1.751 38.875 14.891 1 97.19 173 GLN B CA 1
ATOM 4128 C C . GLN B 1 173 ? -2.293 37.469 14.688 1 97.19 173 GLN B C 1
ATOM 4130 O O . GLN B 1 173 ? -2.537 37.031 13.555 1 97.19 173 GLN B O 1
ATOM 4135 N N . MET B 1 174 ? -2.469 36.781 15.75 1 97.88 174 MET B N 1
ATOM 4136 C CA . MET B 1 174 ? -2.996 35.406 15.703 1 97.88 174 MET B CA 1
ATOM 4137 C C . MET B 1 174 ? -4.484 35.406 15.367 1 97.88 174 MET B C 1
ATOM 4139 O O . MET B 1 174 ? -5.293 35.938 16.125 1 97.88 174 MET B O 1
ATOM 4143 N N . ARG B 1 175 ? -4.855 34.781 14.242 1 97.94 175 ARG B N 1
ATOM 4144 C CA . ARG B 1 175 ? -6.23 34.969 13.797 1 97.94 175 ARG B CA 1
ATOM 4145 C C . ARG B 1 175 ? -6.797 33.688 13.211 1 97.94 175 ARG B C 1
ATOM 4147 O O . ARG B 1 175 ? -7.902 33.688 12.672 1 97.94 175 ARG B O 1
ATOM 4154 N N . LEU B 1 176 ? -6.113 32.594 13.258 1 98.56 176 LEU B N 1
ATOM 4155 C CA . LEU B 1 176 ? -6.594 31.359 12.641 1 98.56 176 LEU B CA 1
ATOM 4156 C C . LEU B 1 176 ? -6.375 30.172 13.562 1 98.56 176 LEU B C 1
ATOM 4158 O O . LEU B 1 176 ? -5.262 29.953 14.047 1 98.56 176 LEU B O 1
ATOM 4162 N N . LEU B 1 177 ? -7.438 29.422 13.852 1 98.69 177 LEU B N 1
ATOM 4163 C CA . LEU B 1 177 ? -7.375 28.156 14.562 1 98.69 177 LEU B CA 1
ATOM 4164 C C . LEU B 1 177 ? -7.875 27.016 13.672 1 98.69 177 LEU B C 1
ATOM 4166 O O . LEU B 1 177 ? -9.023 27.031 13.227 1 98.69 177 LEU B O 1
ATOM 4170 N N . ASP B 1 178 ? -7.023 26.125 13.367 1 98.69 178 ASP B N 1
ATOM 4171 C CA . ASP B 1 178 ? -7.391 24.906 12.656 1 98.69 178 ASP B CA 1
ATOM 4172 C C . ASP B 1 178 ? -7.555 23.734 13.625 1 98.69 178 ASP B C 1
ATOM 4174 O O . ASP B 1 178 ? -6.57 23.219 14.156 1 98.69 178 ASP B O 1
ATOM 4178 N N . ILE B 1 179 ? -8.758 23.234 13.719 1 97.69 179 ILE B N 1
ATOM 4179 C CA . ILE B 1 179 ? -9.016 22.234 14.766 1 97.69 179 ILE B CA 1
ATOM 4180 C C . ILE B 1 179 ? -8.883 20.828 14.188 1 97.69 179 ILE B C 1
ATOM 4182 O O . ILE B 1 179 ? -9.359 19.859 14.781 1 97.69 179 ILE B O 1
ATOM 4186 N N . GLY B 1 180 ? -8.344 20.75 13.016 1 95.81 180 GLY B N 1
ATOM 4187 C CA . GLY B 1 180 ? -8.031 19.453 12.438 1 95.81 180 GLY B CA 1
ATOM 4188 C C . GLY B 1 180 ? -9.258 18.609 12.141 1 95.81 180 GLY B C 1
ATOM 4189 O O . GLY B 1 180 ? -10.266 19.125 11.641 1 95.81 180 GLY B O 1
ATOM 4190 N N . GLY B 1 181 ? -9.039 17.297 12.25 1 92.81 181 GLY B N 1
ATOM 4191 C CA . GLY B 1 181 ? -10.094 16.328 11.977 1 92.81 181 GLY B CA 1
ATOM 4192 C C . GLY B 1 181 ? -10.094 15.172 12.953 1 92.81 181 GLY B C 1
ATOM 4193 O O . GLY B 1 181 ? -9.805 15.352 14.141 1 92.81 181 GLY B O 1
ATOM 4194 N N . GLY B 1 182 ? -10.625 14.062 12.383 1 88.75 182 GLY B N 1
ATOM 4195 C CA . GLY B 1 182 ? -10.703 12.867 13.203 1 88.75 182 GLY B CA 1
ATOM 4196 C C . GLY B 1 182 ? -12.109 12.336 13.359 1 88.75 182 GLY B C 1
ATOM 4197 O O . GLY B 1 182 ? -12.328 11.289 13.977 1 88.75 182 GLY B O 1
ATOM 4198 N N . PHE B 1 183 ? -12.977 12.945 12.633 1 90.12 183 PHE B N 1
ATOM 4199 C CA . PHE B 1 183 ? -14.383 12.57 12.672 1 90.12 183 PHE B CA 1
ATOM 4200 C C . PHE B 1 183 ? -14.664 11.43 11.695 1 90.12 183 PHE B C 1
ATOM 4202 O O . PHE B 1 183 ? -14.031 11.328 10.648 1 90.12 183 PHE B O 1
ATOM 4209 N N . SER B 1 184 ? -15.57 10.617 12.172 1 90.12 184 SER B N 1
ATOM 4210 C CA . SER B 1 184 ? -16.031 9.578 11.258 1 90.12 184 SER B CA 1
ATOM 4211 C C . SER B 1 184 ? -17.406 9.922 10.68 1 90.12 184 SER B C 1
ATOM 4213 O O . SER B 1 184 ? -18.219 10.586 11.336 1 90.12 184 SER B O 1
ATOM 4215 N N . GLY B 1 185 ? -17.578 9.562 9.453 1 88.88 185 GLY B N 1
ATOM 4216 C CA . GLY B 1 185 ? -18.891 9.688 8.852 1 88.88 185 GLY B CA 1
ATOM 4217 C C . GLY B 1 185 ? -19.75 8.453 9.039 1 88.88 185 GLY B C 1
ATOM 4218 O O . GLY B 1 185 ? -20.906 8.414 8.586 1 88.88 185 GLY B O 1
ATOM 4219 N N . ASN B 1 186 ? -19.141 7.488 9.648 1 89.38 186 ASN B N 1
ATOM 4220 C CA . ASN B 1 186 ? -19.875 6.266 9.969 1 89.38 186 ASN B CA 1
ATOM 4221 C C . ASN B 1 186 ? -20.781 6.449 11.172 1 89.38 186 ASN B C 1
ATOM 4223 O O . ASN B 1 186 ? -20.312 6.754 12.273 1 89.38 186 ASN B O 1
ATOM 4227 N N . SER B 1 187 ? -22.047 6.156 11.008 1 86.56 187 SER B N 1
ATOM 4228 C CA . SER B 1 187 ? -23.047 6.391 12.055 1 86.56 187 SER B CA 1
ATOM 4229 C C . SER B 1 187 ? -22.828 5.453 13.234 1 86.56 187 SER B C 1
ATOM 4231 O O . SER B 1 187 ? -23.281 5.734 14.352 1 86.56 187 SER B O 1
ATOM 4233 N N . GLU B 1 188 ? -22.094 4.387 13.016 1 86.94 188 GLU B N 1
ATOM 4234 C CA . GLU B 1 188 ? -21.859 3.414 14.078 1 86.94 188 GLU B CA 1
ATOM 4235 C C . GLU B 1 188 ? -20.625 3.768 14.891 1 86.94 188 GLU B C 1
ATOM 4237 O O . GLU B 1 188 ? -20.391 3.195 15.953 1 86.94 188 GLU B O 1
ATOM 4242 N N . PHE B 1 189 ? -19.953 4.695 14.336 1 88.5 189 PHE B N 1
ATOM 4243 C CA . PHE B 1 189 ? -18.719 5.094 15.008 1 88.5 189 PHE B CA 1
ATOM 4244 C C . PHE B 1 189 ? -19.031 5.875 16.281 1 88.5 189 PHE B C 1
ATOM 4246 O O . PHE B 1 189 ? -19.969 6.676 16.312 1 88.5 189 PHE B O 1
ATOM 4253 N N . ARG B 1 190 ? -18.312 5.598 17.391 1 90.62 190 ARG B N 1
ATOM 4254 C CA . ARG B 1 190 ? -18.391 6.332 18.656 1 90.62 190 ARG B CA 1
ATOM 4255 C C . ARG B 1 190 ? -17.016 6.875 19.047 1 90.62 190 ARG B C 1
ATOM 4257 O O . ARG B 1 190 ? -16.016 6.176 18.922 1 90.62 190 ARG B O 1
ATOM 4264 N N . PRO B 1 191 ? -17.047 8.172 19.516 1 92.94 191 PRO B N 1
ATOM 4265 C CA . PRO B 1 191 ? -18.156 9.117 19.688 1 92.94 191 PRO B CA 1
ATOM 4266 C C . PRO B 1 191 ? -18.734 9.594 18.359 1 92.94 191 PRO B C 1
ATOM 4268 O O . PRO B 1 191 ? -18.047 9.57 17.328 1 92.94 191 PRO B O 1
ATOM 4271 N N . THR B 1 192 ? -20.031 9.93 18.453 1 93.38 192 THR B N 1
ATOM 4272 C CA . THR B 1 192 ? -20.672 10.477 17.25 1 93.38 192 THR B CA 1
ATOM 4273 C C . THR B 1 192 ? -20.109 11.859 16.938 1 93.38 192 THR B C 1
ATOM 4275 O O . THR B 1 192 ? -19.438 12.469 17.781 1 93.38 192 THR B O 1
ATOM 4278 N N . PHE B 1 193 ? -20.406 12.32 15.734 1 93.81 193 PHE B N 1
ATOM 4279 C CA . PHE B 1 193 ? -20 13.672 15.367 1 93.81 193 PHE B CA 1
ATOM 4280 C C . PHE B 1 193 ? -20.641 14.703 16.281 1 93.81 193 PHE B C 1
ATOM 4282 O O . PHE B 1 193 ? -20 15.688 16.656 1 93.81 193 PHE B O 1
ATOM 4289 N N . GLU B 1 194 ? -21.875 14.43 16.641 1 94.75 194 GLU B N 1
ATOM 4290 C CA . GLU B 1 194 ? -22.594 15.344 17.516 1 94.75 194 GLU B CA 1
ATOM 4291 C C . GLU B 1 194 ? -21.922 15.453 18.891 1 94.75 194 GLU B C 1
ATOM 4293 O O . GLU B 1 194 ? -21.859 16.531 19.469 1 94.75 194 GLU B O 1
ATOM 4298 N N . GLU B 1 195 ? -21.453 14.344 19.312 1 95 195 GLU B N 1
ATOM 4299 C CA . GLU B 1 195 ? -20.766 14.344 20.594 1 95 195 GLU B CA 1
ATOM 4300 C C . GLU B 1 195 ? -19.453 15.125 20.516 1 95 195 GLU B C 1
ATOM 4302 O O . GLU B 1 195 ? -19.125 15.898 21.422 1 95 195 GLU B O 1
ATOM 4307 N N . PHE B 1 196 ? -18.734 14.969 19.438 1 94.81 196 PHE B N 1
ATOM 4308 C CA . PHE B 1 196 ? -17.531 15.766 19.219 1 94.81 196 PHE B CA 1
ATOM 4309 C C . PHE B 1 196 ? -17.875 17.25 19.125 1 94.81 196 PHE B C 1
ATOM 4311 O O . PHE B 1 196 ? -17.203 18.078 19.75 1 94.81 196 PHE B O 1
ATOM 4318 N N . ALA B 1 197 ? -18.906 17.531 18.359 1 96.12 197 ALA B N 1
ATOM 4319 C CA . ALA B 1 197 ? -19.297 18.922 18.125 1 96.12 197 ALA B CA 1
ATOM 4320 C C . ALA B 1 197 ? -19.656 19.609 19.438 1 96.12 197 ALA B C 1
ATOM 4322 O O . ALA B 1 197 ? -19.312 20.781 19.641 1 96.12 197 ALA B O 1
ATOM 4323 N N . ASP B 1 198 ? -20.312 18.906 20.266 1 96.62 198 ASP B N 1
ATOM 4324 C CA . ASP B 1 198 ? -20.703 19.469 21.562 1 96.62 198 ASP B CA 1
ATOM 4325 C C . ASP B 1 198 ? -19.469 19.875 22.375 1 96.62 198 ASP B C 1
ATOM 4327 O O . ASP B 1 198 ? -19.406 21 22.875 1 96.62 198 ASP B O 1
ATOM 4331 N N . VAL B 1 199 ? -18.562 19.016 22.453 1 96.19 199 VAL B N 1
ATOM 4332 C CA . VAL B 1 199 ? -17.344 19.25 23.219 1 96.19 199 VAL B CA 1
ATOM 4333 C C . VAL B 1 199 ? -16.547 20.375 22.562 1 96.19 199 VAL B C 1
ATOM 4335 O O . VAL B 1 199 ? -15.984 21.234 23.266 1 96.19 199 VAL B O 1
ATOM 4338 N N . ILE B 1 200 ? -16.484 20.406 21.297 1 97 200 ILE B N 1
ATOM 4339 C CA . ILE B 1 200 ? -15.75 21.406 20.547 1 97 200 ILE B CA 1
ATOM 4340 C C . ILE B 1 200 ? -16.375 22.781 20.766 1 97 200 ILE B C 1
ATOM 4342 O O . ILE B 1 200 ? -15.68 23.75 21.078 1 97 200 ILE B O 1
ATOM 4346 N N . ARG B 1 201 ? -17.719 22.828 20.672 1 96.75 201 ARG B N 1
ATOM 4347 C CA . ARG B 1 201 ? -18.406 24.094 20.891 1 96.75 201 ARG B CA 1
ATOM 4348 C C . ARG B 1 201 ? -18.125 24.625 22.297 1 96.75 201 ARG B C 1
ATOM 4350 O O . ARG B 1 201 ? -17.844 25.812 22.469 1 96.75 201 ARG B O 1
ATOM 4357 N N . GLN B 1 202 ? -18.203 23.75 23.25 1 97.25 202 GLN B N 1
ATOM 4358 C CA . GLN B 1 202 ? -17.953 24.156 24.625 1 97.25 202 GLN B CA 1
ATOM 4359 C C . GLN B 1 202 ? -16.531 24.672 24.812 1 97.25 202 GLN B C 1
ATOM 4361 O O . GLN B 1 202 ? -16.297 25.688 25.453 1 97.25 202 GLN B O 1
ATOM 4366 N N . SER B 1 203 ? -15.617 23.969 24.281 1 97.81 203 SER B N 1
ATOM 4367 C CA . SER B 1 203 ? -14.211 24.344 24.391 1 97.81 203 SER B CA 1
ATOM 4368 C C . SER B 1 203 ? -13.938 25.656 23.672 1 97.81 203 SER B C 1
ATOM 4370 O O . SER B 1 203 ? -13.195 26.5 24.188 1 97.81 203 SER B O 1
ATOM 4372 N N . LEU B 1 204 ? -14.531 25.828 22.484 1 97.44 204 LEU B N 1
ATOM 4373 C CA . LEU B 1 204 ? -14.344 27.078 21.734 1 97.44 204 LEU B CA 1
ATOM 4374 C C . LEU B 1 204 ? -14.953 28.25 22.484 1 97.44 204 LEU B C 1
ATOM 4376 O O . LEU B 1 204 ? -14.391 29.344 22.484 1 97.44 204 LEU B O 1
ATOM 4380 N N . ASN B 1 205 ? -16.109 28.016 23.078 1 96.81 205 ASN B N 1
ATOM 4381 C CA . ASN B 1 205 ? -16.734 29.062 23.875 1 96.81 205 ASN B CA 1
ATOM 4382 C C . ASN B 1 205 ? -15.852 29.484 25.047 1 96.81 205 ASN B C 1
ATOM 4384 O O . ASN B 1 205 ? -15.812 30.656 25.422 1 96.81 205 ASN B O 1
ATOM 4388 N N . GLN B 1 206 ? -15.195 28.547 25.562 1 97.25 206 GLN B N 1
ATOM 4389 C CA . GLN B 1 206 ? -14.375 28.797 26.734 1 97.25 206 GLN B CA 1
ATOM 4390 C C . GLN B 1 206 ? -13.055 29.469 26.359 1 97.25 206 GLN B C 1
ATOM 4392 O O . GLN B 1 206 ? -12.641 30.438 27 1 97.25 206 GLN B O 1
ATOM 4397 N N . TYR B 1 207 ? -12.422 28.984 25.328 1 97.56 207 TYR B N 1
ATOM 4398 C CA . TYR B 1 207 ? -11.031 29.375 25.094 1 97.56 207 TYR B CA 1
ATOM 4399 C C . TYR B 1 207 ? -10.938 30.359 23.938 1 97.56 207 TYR B C 1
ATOM 4401 O O . TYR B 1 207 ? -9.938 31.078 23.797 1 97.56 207 TYR B O 1
ATOM 4409 N N . PHE B 1 208 ? -11.898 30.344 23.078 1 97.44 208 PHE B N 1
ATOM 4410 C CA . PHE B 1 208 ? -11.961 31.266 21.953 1 97.44 208 PHE B CA 1
ATOM 4411 C C . PHE B 1 208 ? -13.336 31.922 21.859 1 97.44 208 PHE B C 1
ATOM 4413 O O . PHE B 1 208 ? -14.016 31.797 20.844 1 97.44 208 PHE B O 1
ATOM 4420 N N . PRO B 1 209 ? -13.695 32.656 22.797 1 93.56 209 PRO B N 1
ATOM 4421 C CA . PRO B 1 209 ? -15.062 33.188 22.875 1 93.56 209 PRO B CA 1
ATOM 4422 C C . PRO B 1 209 ? -15.344 34.281 21.844 1 93.56 209 PRO B C 1
ATOM 4424 O O . PRO B 1 209 ? -16.5 34.5 21.469 1 93.56 209 PRO B O 1
ATOM 4427 N N . ASN B 1 210 ? -14.367 35 21.359 1 84.19 210 ASN B N 1
ATOM 4428 C CA . ASN B 1 210 ? -14.578 36.094 20.406 1 84.19 210 ASN B CA 1
ATOM 4429 C C . ASN B 1 210 ? -14.633 35.562 18.969 1 84.19 210 ASN B C 1
ATOM 4431 O O . ASN B 1 210 ? -13.602 35.25 18.375 1 84.19 210 ASN B O 1
ATOM 4435 N N . ASN B 1 211 ? -15.719 35.594 18.484 1 76.69 211 ASN B N 1
ATOM 4436 C CA . ASN B 1 211 ? -15.953 34.969 17.172 1 76.69 211 ASN B CA 1
ATOM 4437 C C . ASN B 1 211 ? -15.43 35.875 16.047 1 76.69 211 ASN B C 1
ATOM 4439 O O . ASN B 1 211 ? -15.188 35.375 14.938 1 76.69 211 ASN B O 1
ATOM 4443 N N . LYS B 1 212 ? -15.18 37 16.312 1 81.5 212 LYS B N 1
ATOM 4444 C CA . LYS B 1 212 ? -14.82 37.906 15.234 1 81.5 212 LYS B CA 1
ATOM 4445 C C . LYS B 1 212 ? -13.312 38 15.078 1 81.5 212 LYS B C 1
ATOM 4447 O O . LYS B 1 212 ? -12.812 38.406 14.023 1 81.5 212 LYS B O 1
ATOM 4452 N N . GLU B 1 213 ? -12.594 37.5 15.898 1 89.31 213 GLU B N 1
ATOM 4453 C CA . GLU B 1 213 ? -11.156 37.719 15.875 1 89.31 213 GLU B CA 1
ATOM 4454 C C . GLU B 1 213 ? -10.398 36.531 15.344 1 89.31 213 GLU B C 1
ATOM 4456 O O . GLU B 1 213 ? -9.297 36.656 14.812 1 89.31 213 GLU B O 1
ATOM 4461 N N . VAL B 1 214 ? -11.047 35.438 15.531 1 96.19 214 VAL B N 1
ATOM 4462 C CA . VAL B 1 214 ? -10.328 34.219 15.18 1 96.19 214 VAL B CA 1
ATOM 4463 C C . VAL B 1 214 ? -11.156 33.375 14.195 1 96.19 214 VAL B C 1
ATOM 4465 O O . VAL B 1 214 ? -12.305 33.031 14.477 1 96.19 214 VAL B O 1
ATOM 4468 N N . GLU B 1 215 ? -10.602 33.219 13.008 1 97.12 215 GLU B N 1
ATOM 4469 C CA . GLU B 1 215 ? -11.172 32.25 12.062 1 97.12 215 GLU B CA 1
ATOM 4470 C C . GLU B 1 215 ? -10.922 30.828 12.5 1 97.12 215 GLU B C 1
ATOM 4472 O O . GLU B 1 215 ? -9.789 30.453 12.797 1 97.12 215 GLU B O 1
ATOM 4477 N N . ILE B 1 216 ? -11.992 30.078 12.594 1 98 216 ILE B N 1
ATOM 4478 C CA . ILE B 1 216 ? -11.844 28.688 13 1 98 216 ILE B CA 1
ATOM 4479 C C . ILE B 1 216 ? -12.148 27.766 11.812 1 98 216 ILE B C 1
ATOM 4481 O O . ILE B 1 216 ? -13.195 27.891 11.18 1 98 216 ILE B O 1
ATOM 4485 N N . ILE B 1 217 ? -11.195 26.875 11.477 1 98.12 217 ILE B N 1
ATOM 4486 C CA . ILE B 1 217 ? -11.383 25.922 10.391 1 98.12 217 ILE B CA 1
ATOM 4487 C C . ILE B 1 217 ? -11.164 24.5 10.914 1 98.12 217 ILE B C 1
ATOM 4489 O O . ILE B 1 217 ? -10.703 24.312 12.039 1 98.12 217 ILE B O 1
ATOM 4493 N N . SER B 1 218 ? -11.586 23.5 10.18 1 97.56 218 SER B N 1
ATOM 4494 C CA . SER B 1 218 ? -11.367 22.078 10.438 1 97.56 218 SER B CA 1
ATOM 4495 C C . SER B 1 218 ? -10.906 21.359 9.18 1 97.56 218 SER B C 1
ATOM 4497 O O . SER B 1 218 ? -10.906 21.922 8.086 1 97.56 218 SER B O 1
ATOM 4499 N N . GLU B 1 219 ? -10.422 20.125 9.391 1 95.94 219 GLU B N 1
ATOM 4500 C CA . GLU B 1 219 ? -9.93 19.328 8.273 1 95.94 219 GLU B CA 1
ATOM 4501 C C . GLU B 1 219 ? -10.672 18 8.164 1 95.94 219 GLU B C 1
ATOM 4503 O O . GLU B 1 219 ? -10.055 16.938 8.156 1 95.94 219 GLU B O 1
ATOM 4508 N N . PRO B 1 220 ? -11.977 18.078 7.977 1 94.56 220 PRO B N 1
ATOM 4509 C CA . PRO B 1 220 ? -12.703 16.812 7.906 1 94.56 220 PRO B CA 1
ATOM 4510 C C . PRO B 1 220 ? -12.477 16.062 6.59 1 94.56 220 PRO B C 1
ATOM 4512 O O . PRO B 1 220 ? -12.734 16.609 5.516 1 94.56 220 PRO B O 1
ATOM 4515 N N . GLY B 1 221 ? -11.93 14.867 6.621 1 94.94 221 GLY B N 1
ATOM 4516 C CA . GLY B 1 221 ? -11.844 13.969 5.484 1 94.94 221 GLY B CA 1
ATOM 4517 C C . GLY B 1 221 ? -12.859 12.836 5.539 1 94.94 221 GLY B C 1
ATOM 4518 O O . GLY B 1 221 ? -13.93 12.93 4.938 1 94.94 221 GLY B O 1
ATOM 4519 N N . ARG B 1 222 ? -12.625 11.969 6.492 1 94.69 222 ARG B N 1
ATOM 4520 C CA . ARG B 1 222 ? -13.453 10.781 6.668 1 94.69 222 ARG B CA 1
ATOM 4521 C C . ARG B 1 222 ? -14.922 11.164 6.84 1 94.69 222 ARG B C 1
ATOM 4523 O O . ARG B 1 222 ? -15.805 10.492 6.297 1 94.69 222 ARG B O 1
ATOM 4530 N N . TYR B 1 223 ? -15.148 12.188 7.566 1 94.94 223 TYR B N 1
ATOM 4531 C CA . TYR B 1 223 ? -16.516 12.578 7.871 1 94.94 223 TYR B CA 1
ATOM 4532 C C . TYR B 1 223 ? -17.312 12.82 6.594 1 94.94 223 TYR B C 1
ATOM 4534 O O . TYR B 1 223 ? -18.484 12.43 6.504 1 94.94 223 TYR B O 1
ATOM 4542 N N . TYR B 1 224 ? -16.719 13.375 5.594 1 95.75 224 TYR B N 1
ATOM 4543 C CA . TYR B 1 224 ? -17.438 13.805 4.402 1 95.75 224 TYR B CA 1
ATOM 4544 C C . TYR B 1 224 ? -17.656 12.633 3.447 1 95.75 224 TYR B C 1
ATOM 4546 O O . TYR B 1 224 ? -18.672 12.586 2.744 1 95.75 224 TYR B O 1
ATOM 4554 N N . VAL B 1 225 ? -16.719 11.672 3.479 1 96.75 225 VAL B N 1
ATOM 4555 C CA . VAL B 1 225 ? -16.781 10.82 2.295 1 96.75 225 VAL B CA 1
ATOM 4556 C C . VAL B 1 225 ? -16.922 9.359 2.715 1 96.75 225 VAL B C 1
ATOM 4558 O O . VAL B 1 225 ? -17.266 8.5 1.897 1 96.75 225 VAL B O 1
ATOM 4561 N N . GLU B 1 226 ? -16.672 9.016 3.904 1 95.5 226 GLU B N 1
ATOM 4562 C CA . GLU B 1 226 ? -16.594 7.625 4.336 1 95.5 226 GLU B CA 1
ATOM 4563 C C . GLU B 1 226 ? -17.859 6.859 3.98 1 95.5 226 GLU B C 1
ATOM 4565 O O . GLU B 1 226 ? -17.797 5.828 3.309 1 95.5 226 GLU B O 1
ATOM 4570 N N . SER B 1 227 ? -19.031 7.383 4.332 1 94.75 227 SER B N 1
ATOM 4571 C CA . SER B 1 227 ? -20.297 6.68 4.141 1 94.75 227 SER B CA 1
ATOM 4572 C C . SER B 1 227 ? -20.859 6.91 2.738 1 94.75 227 SER B C 1
ATOM 4574 O O . SER B 1 227 ? -21.828 6.277 2.342 1 94.75 227 SER B O 1
ATOM 4576 N N . ALA B 1 228 ? -20.188 7.73 1.958 1 95.06 228 ALA B N 1
ATOM 4577 C CA . ALA B 1 228 ? -20.703 8.109 0.647 1 95.06 228 ALA B CA 1
ATOM 4578 C C . ALA B 1 228 ? -20.312 7.078 -0.413 1 95.06 228 ALA B C 1
ATOM 4580 O O . ALA B 1 228 ? -20.812 7.125 -1.541 1 95.06 228 ALA B O 1
ATOM 4581 N N . PHE B 1 229 ? -19.5 6.137 -0.109 1 96 229 PHE B N 1
ATOM 4582 C CA . PHE B 1 229 ? -19.031 5.164 -1.091 1 96 229 PHE B CA 1
ATOM 4583 C C . PHE B 1 229 ? -19.266 3.742 -0.593 1 96 229 PHE B C 1
ATOM 4585 O O . PHE B 1 229 ? -19.078 3.455 0.592 1 96 229 PHE B O 1
ATOM 4592 N N . THR B 1 230 ? -19.688 2.93 -1.475 1 95.62 230 THR B N 1
ATOM 4593 C CA . THR B 1 230 ? -19.844 1.491 -1.294 1 95.62 230 THR B CA 1
ATOM 4594 C C . THR B 1 230 ? -19.078 0.721 -2.371 1 95.62 230 THR B C 1
ATOM 4596 O O . THR B 1 230 ? -19.078 1.117 -3.537 1 95.62 230 THR B O 1
ATOM 4599 N N . VAL B 1 231 ? -18.406 -0.325 -1.9 1 96.44 231 VAL B N 1
ATOM 4600 C CA . VAL B 1 231 ? -17.672 -1.159 -2.846 1 96.44 231 VAL B CA 1
ATOM 4601 C C . VAL B 1 231 ? -18.375 -2.502 -3.008 1 96.44 231 VAL B C 1
ATOM 4603 O O . VAL B 1 231 ? -18.75 -3.137 -2.02 1 96.44 231 VAL B O 1
ATOM 4606 N N . ALA B 1 232 ? -18.625 -2.84 -4.234 1 96.69 232 ALA B N 1
ATOM 4607 C CA . ALA B 1 232 ? -19.156 -4.16 -4.578 1 96.69 232 ALA B CA 1
ATOM 4608 C C . ALA B 1 232 ? -18.109 -5 -5.297 1 96.69 232 ALA B C 1
ATOM 4610 O O . ALA B 1 232 ? -17.531 -4.562 -6.301 1 96.69 232 ALA B O 1
ATOM 4611 N N . LEU B 1 233 ? -17.875 -6.168 -4.734 1 96.88 233 LEU B N 1
ATOM 4612 C CA . LEU B 1 233 ? -16.875 -7.07 -5.316 1 96.88 233 LEU B CA 1
ATOM 4613 C C . LEU B 1 233 ? -17.547 -8.352 -5.809 1 96.88 233 LEU B C 1
ATOM 4615 O O . LEU B 1 233 ? -18.453 -8.883 -5.156 1 96.88 233 LEU B O 1
ATOM 4619 N N . ASN B 1 234 ? -17.062 -8.75 -6.867 1 96.5 234 ASN B N 1
ATOM 4620 C CA . ASN B 1 234 ? -17.516 -10.008 -7.449 1 96.5 234 ASN B CA 1
ATOM 4621 C C . ASN B 1 234 ? -16.625 -11.18 -7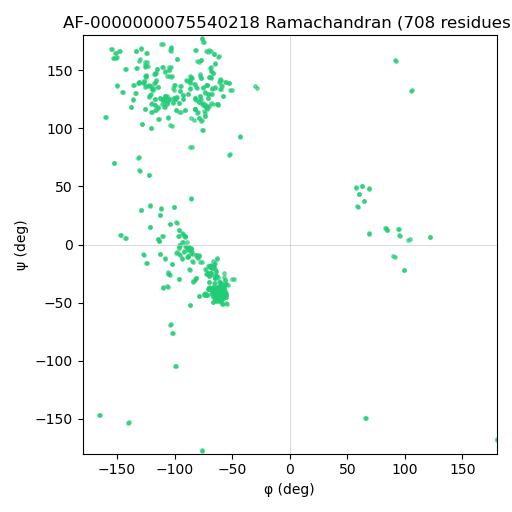.043 1 96.5 234 ASN B C 1
ATOM 4623 O O . ASN B 1 234 ? -15.406 -11.047 -7.016 1 96.5 234 ASN B O 1
ATOM 4627 N N . ILE B 1 235 ? -17.281 -12.352 -6.68 1 97.44 235 ILE B N 1
ATOM 4628 C CA . ILE B 1 235 ? -16.531 -13.562 -6.414 1 97.44 235 ILE B CA 1
ATOM 4629 C C . ILE B 1 235 ? -16.062 -14.188 -7.73 1 97.44 235 ILE B C 1
ATOM 4631 O O . ILE B 1 235 ? -16.891 -14.562 -8.57 1 97.44 235 ILE B O 1
ATOM 4635 N N . ILE B 1 236 ? -14.758 -14.328 -7.867 1 97.88 236 ILE B N 1
ATOM 4636 C CA . ILE B 1 236 ? -14.219 -14.836 -9.125 1 97.88 236 ILE B CA 1
ATOM 4637 C C . ILE B 1 236 ? -13.984 -16.344 -9.008 1 97.88 236 ILE B C 1
ATOM 4639 O O . ILE B 1 236 ? -14.031 -17.062 -10.008 1 97.88 236 ILE B O 1
ATOM 4643 N N . THR B 1 237 ? -13.695 -16.797 -7.781 1 98.19 237 THR B N 1
ATOM 4644 C CA . THR B 1 237 ? -13.453 -18.219 -7.574 1 98.19 237 THR B CA 1
ATOM 4645 C C . THR B 1 237 ? -13.867 -18.641 -6.168 1 98.19 237 THR B C 1
ATOM 4647 O O . THR B 1 237 ? -13.602 -17.922 -5.199 1 98.19 237 THR B O 1
ATOM 4650 N N . LYS B 1 238 ? -14.516 -19.766 -6.062 1 97.25 238 LYS B N 1
ATOM 4651 C CA . LYS B 1 238 ? -14.859 -20.422 -4.805 1 97.25 238 LYS B CA 1
ATOM 4652 C C . LYS B 1 238 ? -14.016 -21.672 -4.594 1 97.25 238 LYS B C 1
ATOM 4654 O O . LYS B 1 238 ? -13.906 -22.516 -5.488 1 97.25 238 LYS B O 1
ATOM 4659 N N . LYS B 1 239 ? -13.375 -21.781 -3.447 1 95.56 239 LYS B N 1
ATOM 4660 C CA . LYS B 1 239 ? -12.648 -22.984 -3.062 1 95.56 239 LYS B CA 1
ATOM 4661 C C . LYS B 1 239 ? -13.227 -23.594 -1.781 1 95.56 239 LYS B C 1
ATOM 4663 O O . LYS B 1 239 ? -13.492 -22.875 -0.818 1 95.56 239 LYS B O 1
ATOM 4668 N N . GLU B 1 240 ? -13.406 -24.828 -1.849 1 91.56 240 GLU B N 1
ATOM 4669 C CA . GLU B 1 240 ? -13.836 -25.562 -0.659 1 91.56 240 GLU B CA 1
ATOM 4670 C C . GLU B 1 240 ? -12.656 -26.266 -0 1 91.56 240 GLU B C 1
ATOM 4672 O O . GLU B 1 240 ? -11.852 -26.922 -0.679 1 91.56 240 GLU B O 1
ATOM 4677 N N . VAL B 1 241 ? -12.531 -25.953 1.286 1 81.88 241 VAL B N 1
ATOM 4678 C CA . VAL B 1 241 ? -11.461 -26.578 2.053 1 81.88 241 VAL B CA 1
ATOM 4679 C C . VAL B 1 241 ? -12.062 -27.359 3.23 1 81.88 241 VAL B C 1
ATOM 4681 O O . VAL B 1 241 ? -13.008 -26.891 3.865 1 81.88 241 VAL B O 1
ATOM 4684 N N . TYR B 1 242 ? -11.539 -28.516 3.42 1 82.56 242 TYR B N 1
ATOM 4685 C CA . TYR B 1 242 ? -11.977 -29.312 4.562 1 82.56 242 TYR B CA 1
ATOM 4686 C C . TYR B 1 242 ? -10.914 -29.328 5.652 1 82.56 242 TYR B C 1
ATOM 4688 O O . TYR B 1 242 ? -9.758 -29.688 5.395 1 82.56 242 TYR B O 1
ATOM 4696 N N . GLU B 1 243 ? -11.188 -28.688 6.695 1 78.12 243 GLU B N 1
ATOM 4697 C CA . GLU B 1 243 ? -10.258 -28.641 7.816 1 78.12 243 GLU B CA 1
ATOM 4698 C C . GLU B 1 243 ? -10.648 -29.656 8.898 1 78.12 243 GLU B C 1
ATOM 4700 O O . GLU B 1 243 ? -11.82 -29.781 9.234 1 78.12 243 GLU B O 1
ATOM 4705 N N . LYS B 1 244 ? -9.641 -30.438 9.219 1 75.81 244 LYS B N 1
ATOM 4706 C CA . LYS B 1 244 ? -9.898 -31.391 10.297 1 75.81 244 LYS B CA 1
ATOM 4707 C C . LYS B 1 244 ? -9.922 -30.688 11.648 1 75.81 244 LYS B C 1
ATOM 4709 O O . LYS B 1 244 ? -8.977 -29.984 12.008 1 75.81 244 LYS B O 1
ATOM 4714 N N . GLY B 1 245 ? -11.031 -30.672 12.281 1 65.75 245 GLY B N 1
ATOM 4715 C CA . GLY B 1 245 ? -11.148 -30.078 13.602 1 65.75 245 GLY B CA 1
ATOM 4716 C C . GLY B 1 245 ? -10.5 -30.906 14.695 1 65.75 245 GLY B C 1
ATOM 4717 O O . GLY B 1 245 ? -10.109 -32.062 14.461 1 65.75 245 GLY B O 1
ATOM 4718 N N . ALA B 1 246 ? -10.344 -30.234 15.875 1 68.19 246 ALA B N 1
ATOM 4719 C CA . ALA B 1 246 ? -9.781 -30.875 17.062 1 68.19 246 ALA B CA 1
ATOM 4720 C C . ALA B 1 246 ? -10.594 -32.125 17.438 1 68.19 246 ALA B C 1
ATOM 4722 O O . ALA B 1 246 ? -10.047 -33.062 18 1 68.19 246 ALA B O 1
ATOM 4723 N N . ASP B 1 247 ? -11.734 -32.188 17.156 1 71.94 247 ASP B N 1
ATOM 4724 C CA . ASP B 1 247 ? -12.633 -33.281 17.547 1 71.94 247 ASP B CA 1
ATOM 4725 C C . ASP B 1 247 ? -12.633 -34.406 16.516 1 71.94 247 ASP B C 1
ATOM 4727 O O . ASP B 1 247 ? -13.375 -35.375 16.656 1 71.94 247 ASP B O 1
ATOM 4731 N N . GLY B 1 248 ? -11.852 -34.219 15.555 1 73 248 GLY B N 1
ATOM 4732 C CA . GLY B 1 248 ? -11.758 -35.25 14.531 1 73 248 GLY B CA 1
ATOM 4733 C C . GLY B 1 248 ? -12.75 -35.062 13.398 1 73 248 GLY B C 1
ATOM 4734 O O . GLY B 1 248 ? -12.664 -35.719 12.367 1 73 248 GLY B O 1
ATOM 4735 N N . ASN B 1 249 ? -13.695 -34.094 13.641 1 75.12 249 ASN B N 1
ATOM 4736 C CA . ASN B 1 249 ? -14.672 -33.844 12.594 1 75.12 249 ASN B CA 1
ATOM 4737 C C . ASN B 1 249 ? -14.156 -32.812 11.586 1 75.12 249 ASN B C 1
ATOM 4739 O O . ASN B 1 249 ? -13.391 -31.922 11.945 1 75.12 249 ASN B O 1
ATOM 4743 N N . SER B 1 250 ? -14.5 -33.094 10.273 1 81.31 250 SER B N 1
ATOM 4744 C CA . SER B 1 250 ? -14.109 -32.188 9.203 1 81.31 250 SER B CA 1
ATOM 4745 C C . SER B 1 250 ? -15.078 -31.016 9.086 1 81.31 250 SER B C 1
ATOM 4747 O O . SER B 1 250 ? -16.297 -31.219 9.094 1 81.31 250 SER B O 1
ATOM 4749 N N . ARG B 1 251 ? -14.562 -29.875 9.32 1 85.25 251 ARG B N 1
ATOM 4750 C CA . ARG B 1 251 ? -15.367 -28.672 9.133 1 85.25 251 ARG B CA 1
ATOM 4751 C C . ARG B 1 251 ? -15.188 -28.109 7.727 1 85.25 251 ARG B C 1
ATOM 4753 O O . ARG B 1 251 ? -14.062 -28 7.234 1 85.25 251 ARG B O 1
ATOM 4760 N N . ARG B 1 252 ? -16.391 -27.906 7.156 1 90.69 252 ARG B N 1
ATOM 4761 C CA . ARG B 1 252 ? -16.422 -27.312 5.828 1 90.69 252 ARG B CA 1
ATOM 4762 C C . ARG B 1 252 ? -16.109 -25.812 5.891 1 90.69 252 ARG B C 1
ATOM 4764 O O . ARG B 1 252 ? -16.734 -25.078 6.664 1 90.69 252 ARG B O 1
ATOM 4771 N N . LYS B 1 253 ? -15.031 -25.438 5.164 1 94.12 253 LYS B N 1
ATOM 4772 C CA . LYS B 1 253 ? -14.633 -24.031 5.059 1 94.12 253 LYS B CA 1
ATOM 4773 C C . LYS B 1 253 ? -14.547 -23.594 3.598 1 94.12 253 LYS B C 1
ATOM 4775 O O . LYS B 1 253 ? -14.367 -24.422 2.705 1 94.12 253 LYS B O 1
ATOM 4780 N N . PHE B 1 254 ? -14.75 -22.266 3.447 1 95.44 254 PHE B N 1
ATOM 4781 C CA . PHE B 1 254 ? -14.68 -21.75 2.08 1 95.44 254 PHE B CA 1
ATOM 4782 C C . PHE B 1 254 ? -13.664 -20.625 1.971 1 95.44 254 PHE B C 1
AT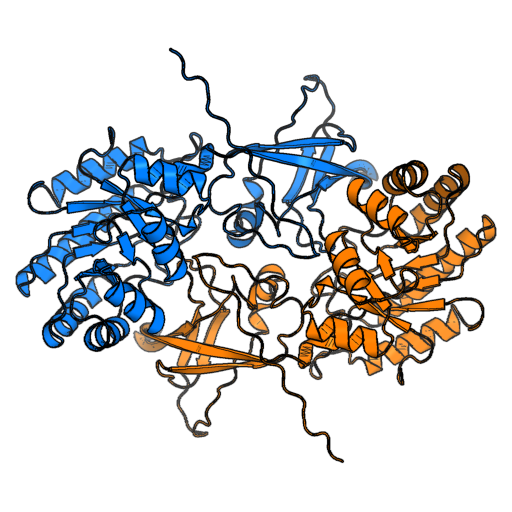OM 4784 O O . PHE B 1 254 ? -13.43 -19.891 2.938 1 95.44 254 PHE B O 1
ATOM 4791 N N . SER B 1 255 ? -13.016 -20.609 0.835 1 96.25 255 SER B N 1
ATOM 4792 C CA . SER B 1 255 ? -12.219 -19.453 0.403 1 96.25 255 SER B CA 1
ATOM 4793 C C . SER B 1 255 ? -12.781 -18.844 -0.876 1 96.25 255 SER B C 1
ATOM 4795 O O . SER B 1 255 ? -13 -19.547 -1.862 1 96.25 255 SER B O 1
ATOM 4797 N N . TYR B 1 256 ? -13.039 -17.594 -0.8 1 97.25 256 TYR B N 1
ATOM 4798 C CA . TYR B 1 256 ? -13.523 -16.859 -1.965 1 97.25 256 TYR B CA 1
ATOM 4799 C C . TYR B 1 256 ? -12.492 -15.859 -2.449 1 97.25 256 TYR B C 1
ATOM 4801 O O . TYR B 1 256 ? -11.984 -15.047 -1.666 1 97.25 256 TYR B O 1
ATOM 4809 N N . ILE B 1 257 ? -12.156 -15.953 -3.721 1 98.19 257 ILE B N 1
ATOM 4810 C CA . ILE B 1 257 ? -11.305 -14.953 -4.359 1 98.19 257 ILE B CA 1
ATOM 4811 C C . ILE B 1 257 ? -12.172 -13.875 -5.004 1 98.19 257 ILE B C 1
ATOM 4813 O O . ILE B 1 257 ? -13.062 -14.18 -5.805 1 98.19 257 ILE B O 1
ATOM 4817 N N . LEU B 1 258 ? -11.898 -12.633 -4.609 1 97.94 258 LEU B N 1
ATOM 4818 C CA . LEU B 1 258 ? -12.656 -11.492 -5.121 1 97.94 258 LEU B CA 1
ATOM 4819 C C . LEU B 1 258 ? -11.852 -10.742 -6.184 1 97.94 258 LEU B C 1
ATOM 4821 O O . LEU B 1 258 ? -10.664 -11 -6.367 1 97.94 258 LEU B O 1
ATOM 4825 N N . ASN B 1 259 ? -12.523 -9.805 -6.887 1 97.88 259 ASN B N 1
ATOM 4826 C CA . ASN B 1 259 ? -11.867 -9.117 -7.992 1 97.88 259 ASN B CA 1
ATOM 4827 C C . ASN B 1 259 ? -11.188 -7.832 -7.527 1 97.88 259 ASN B C 1
ATOM 4829 O O . ASN B 1 259 ? -10.758 -7.02 -8.344 1 97.88 259 ASN B O 1
ATOM 4833 N N . ASP B 1 260 ? -11.117 -7.543 -6.238 1 97.44 260 ASP B N 1
ATOM 4834 C CA . ASP B 1 260 ? -10.336 -6.492 -5.602 1 97.44 260 ASP B CA 1
ATOM 4835 C C . ASP B 1 260 ? -9.93 -6.887 -4.184 1 97.44 260 ASP B C 1
ATOM 4837 O O . ASP B 1 260 ? -10.453 -7.859 -3.633 1 97.44 260 ASP B O 1
ATOM 4841 N N . GLY B 1 261 ? -8.914 -6.207 -3.645 1 97.06 261 GLY B N 1
ATOM 4842 C CA . GLY B 1 261 ? -8.422 -6.605 -2.334 1 97.06 261 GLY B CA 1
ATOM 4843 C C . GLY B 1 261 ? -7.52 -5.566 -1.693 1 97.06 261 GLY B C 1
ATOM 4844 O O . GLY B 1 261 ? -7.727 -4.363 -1.869 1 97.06 261 GLY B O 1
ATOM 4845 N N . VAL B 1 262 ? -6.559 -6.039 -0.94 1 96.38 262 VAL B N 1
ATOM 4846 C CA . VAL B 1 262 ? -5.68 -5.211 -0.119 1 96.38 262 VAL B CA 1
ATOM 4847 C C . VAL B 1 262 ? -4.918 -4.227 -1.005 1 96.38 262 VAL B C 1
ATOM 4849 O O . VAL B 1 262 ? -4.824 -3.039 -0.685 1 96.38 262 VAL B O 1
ATOM 4852 N N . TYR B 1 263 ? -4.438 -4.633 -2.146 1 95.94 263 TYR B N 1
ATOM 4853 C CA . TYR B 1 263 ? -3.613 -3.795 -3.008 1 95.94 263 TYR B CA 1
ATOM 4854 C C . TYR B 1 263 ? -4.473 -2.834 -3.822 1 95.94 263 TYR B C 1
ATOM 4856 O O . TYR B 1 263 ? -3.951 -1.922 -4.469 1 95.94 263 TYR B O 1
ATOM 4864 N N . GLY B 1 264 ? -5.758 -3.066 -3.783 1 95.19 264 GLY B N 1
ATOM 4865 C CA . GLY B 1 264 ? -6.699 -2.146 -4.398 1 95.19 264 GLY B CA 1
ATOM 4866 C C . GLY B 1 264 ? -7.348 -1.203 -3.404 1 95.19 264 GLY B C 1
ATOM 4867 O O . GLY B 1 264 ? -6.664 -0.423 -2.742 1 95.19 264 GLY B O 1
ATOM 4868 N N . THR B 1 265 ? -8.633 -1.502 -3.076 1 95.69 265 THR B N 1
ATOM 4869 C CA . THR B 1 265 ? -9.445 -0.538 -2.346 1 95.69 265 THR B CA 1
ATOM 4870 C C . THR B 1 265 ? -9.273 -0.711 -0.84 1 95.69 265 THR B C 1
ATOM 4872 O O . THR B 1 265 ? -9.758 0.108 -0.055 1 95.69 265 THR B O 1
ATOM 4875 N N . PHE B 1 266 ? -8.477 -1.688 -0.369 1 96.75 266 PHE B N 1
ATOM 4876 C CA . PHE B 1 266 ? -8.531 -2.021 1.05 1 96.75 266 PHE B CA 1
ATOM 4877 C C . PHE B 1 266 ? -7.164 -1.849 1.7 1 96.75 266 PHE B C 1
ATOM 4879 O O . PHE B 1 266 ? -6.926 -2.352 2.801 1 96.75 266 PHE B O 1
ATOM 4886 N N . LEU B 1 267 ? -6.242 -1.183 1.064 1 95.88 267 LEU B N 1
ATOM 4887 C CA . LEU B 1 267 ? -4.867 -1.066 1.531 1 95.88 267 LEU B CA 1
ATOM 4888 C C . LEU B 1 267 ? -4.812 -0.43 2.916 1 95.88 267 LEU B C 1
ATOM 4890 O O . LEU B 1 267 ? -4.055 -0.875 3.779 1 95.88 267 LEU B O 1
ATOM 4894 N N . ASP B 1 268 ? -5.617 0.549 3.104 1 93.56 268 ASP B N 1
ATOM 4895 C CA . ASP B 1 268 ? -5.605 1.281 4.367 1 93.56 268 ASP B CA 1
ATOM 4896 C C . ASP B 1 268 ? -5.914 0.357 5.539 1 93.56 268 ASP B C 1
ATOM 4898 O O . ASP B 1 268 ? -5.312 0.475 6.609 1 93.56 268 ASP B O 1
ATOM 4902 N N . PHE B 1 269 ? -6.895 -0.546 5.375 1 92.69 269 PHE B N 1
ATOM 4903 C CA . PHE B 1 269 ? -7.297 -1.452 6.441 1 92.69 269 PHE B CA 1
ATOM 4904 C C . PHE B 1 269 ? -6.133 -2.334 6.875 1 92.69 269 PHE B C 1
ATOM 4906 O O . PHE B 1 269 ? -6.02 -2.693 8.047 1 92.69 269 PHE B O 1
ATOM 4913 N N . TYR B 1 270 ? -5.309 -2.648 5.93 1 92.81 270 TYR B N 1
ATOM 4914 C CA . TYR B 1 270 ? -4.121 -3.438 6.25 1 92.81 270 TYR B CA 1
ATOM 4915 C C . TYR B 1 270 ? -3.078 -2.59 6.965 1 92.81 270 TYR B C 1
ATOM 4917 O O . TYR B 1 270 ? -2.523 -3.008 7.984 1 92.81 270 TYR B O 1
ATOM 4925 N N . LEU B 1 271 ? -2.865 -1.397 6.504 1 91.44 271 LEU B N 1
ATOM 4926 C CA . LEU B 1 271 ? -1.774 -0.556 6.984 1 91.44 271 LEU B CA 1
ATOM 4927 C C . LEU B 1 271 ? -2.039 -0.088 8.414 1 91.44 271 LEU B C 1
ATOM 4929 O O . LEU B 1 271 ? -1.116 -0.016 9.227 1 91.44 271 LEU B O 1
ATOM 4933 N N . VAL B 1 272 ? -3.32 0.19 8.664 1 85.12 272 VAL B N 1
ATOM 4934 C CA . VAL B 1 272 ? -3.629 0.703 10 1 85.12 272 VAL B CA 1
ATOM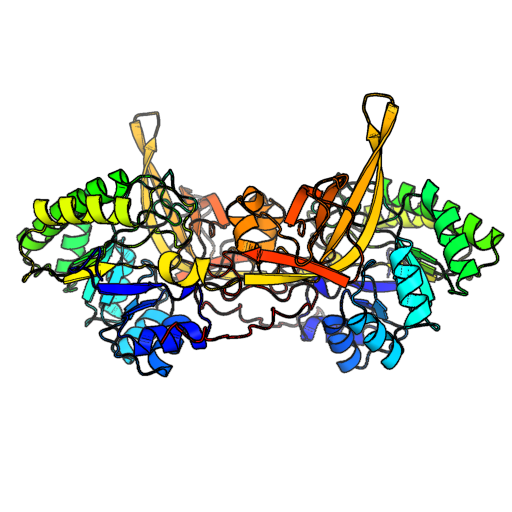 4935 C C . VAL B 1 272 ? -4.105 -0.438 10.898 1 85.12 272 VAL B C 1
ATOM 4937 O O . VAL B 1 272 ? -4.605 -0.203 12 1 85.12 272 VAL B O 1
ATOM 4940 N N . LYS B 1 273 ? -4.027 -1.716 10.43 1 80.31 273 LYS B N 1
ATOM 4941 C CA . LYS B 1 273 ? -4.32 -2.938 11.172 1 80.31 273 LYS B CA 1
ATOM 4942 C C . LYS B 1 273 ? -5.766 -2.949 11.664 1 80.31 273 LYS B C 1
ATOM 4944 O O . LYS B 1 273 ? -6.023 -3.232 12.836 1 80.31 273 LYS B O 1
ATOM 4949 N N . GLU B 1 274 ? -6.664 -2.545 10.812 1 79.56 274 GLU B N 1
ATOM 4950 C CA . GLU B 1 274 ? -8.078 -2.502 11.172 1 79.56 274 GLU B CA 1
ATOM 4951 C C . GLU B 1 274 ? -8.914 -3.375 10.234 1 79.56 274 GLU B C 1
ATOM 4953 O O . GLU B 1 274 ? -10.055 -3.043 9.922 1 79.56 274 GLU B O 1
ATOM 4958 N N . LYS B 1 275 ? -8.406 -4.422 9.797 1 78.88 275 LYS B N 1
ATOM 4959 C CA . LYS B 1 275 ? -9.133 -5.312 8.898 1 78.88 275 LYS B CA 1
ATOM 4960 C C . LYS B 1 275 ? -10.352 -5.914 9.586 1 78.88 275 LYS B C 1
ATOM 4962 O O . LYS B 1 275 ? -11.336 -6.27 8.93 1 78.88 275 LYS B O 1
ATOM 4967 N N . GLN B 1 276 ? -10.258 -6.023 10.836 1 78.44 276 GLN B N 1
ATOM 4968 C CA . GLN B 1 276 ? -11.344 -6.625 11.594 1 78.44 276 GLN B CA 1
ATOM 4969 C C . GLN B 1 276 ? -12.625 -5.797 11.477 1 78.44 276 GLN B C 1
ATOM 4971 O O . GLN B 1 276 ? -13.711 -6.281 11.789 1 78.44 276 GLN B O 1
ATOM 4976 N N . LYS B 1 277 ? -12.5 -4.637 10.969 1 79.31 277 LYS B N 1
ATOM 4977 C CA . LYS B 1 277 ? -13.648 -3.75 10.82 1 79.31 277 LYS B CA 1
ATOM 4978 C C . LYS B 1 277 ? -14.422 -4.051 9.539 1 79.31 277 LYS B C 1
ATOM 4980 O O . LYS B 1 277 ? -15.547 -3.588 9.367 1 79.31 277 LYS B O 1
ATOM 4985 N N . LEU B 1 278 ? -13.805 -4.797 8.672 1 88.75 278 LEU B N 1
ATOM 4986 C CA . LEU B 1 278 ? -14.469 -5.141 7.422 1 88.75 278 LEU B CA 1
ATOM 4987 C C . LEU B 1 278 ? -15.594 -6.148 7.664 1 88.75 278 LEU B C 1
ATOM 4989 O O . LEU B 1 278 ? -15.344 -7.25 8.156 1 88.75 278 LEU B O 1
ATOM 4993 N N . LYS B 1 279 ? -16.797 -5.727 7.371 1 88.62 279 LYS B N 1
ATOM 4994 C CA . LYS B 1 279 ? -17.984 -6.574 7.492 1 88.62 279 LYS B CA 1
ATOM 4995 C C . LYS B 1 279 ? -18.688 -6.73 6.148 1 88.62 279 LYS B C 1
ATOM 4997 O O . LYS B 1 279 ? -19.484 -5.875 5.754 1 88.62 279 LYS B O 1
ATOM 5002 N N . PRO B 1 280 ? -18.422 -7.844 5.555 1 91.88 280 PRO B N 1
ATOM 5003 C CA . PRO B 1 280 ? -19.047 -8.047 4.25 1 91.88 280 PRO B CA 1
ATOM 5004 C C . PRO B 1 280 ? -20.562 -8.203 4.344 1 91.88 280 PRO B C 1
ATOM 5006 O O . PRO B 1 280 ? -21.062 -8.844 5.27 1 91.88 280 PRO B O 1
ATOM 5009 N N . LEU B 1 281 ? -21.203 -7.504 3.475 1 91.62 281 LEU B N 1
ATOM 5010 C CA . LEU B 1 281 ? -22.641 -7.691 3.25 1 91.62 281 LEU B CA 1
ATOM 5011 C C . LEU B 1 281 ? -22.891 -8.445 1.947 1 91.62 281 LEU B C 1
ATOM 5013 O O . LEU B 1 281 ? -22.062 -8.422 1.039 1 91.62 281 LEU B O 1
ATOM 5017 N N . LEU B 1 282 ? -23.969 -9.141 2.025 1 88.75 282 LEU B N 1
ATOM 5018 C CA . LEU B 1 282 ? -24.266 -9.922 0.832 1 88.75 282 LEU B CA 1
ATOM 5019 C C . LEU B 1 282 ? -25.312 -9.227 -0.035 1 88.75 282 LEU B C 1
ATOM 5021 O O . LEU B 1 282 ? -26.266 -8.625 0.484 1 88.75 282 LEU B O 1
ATOM 5025 N N . GLY B 1 283 ? -25.062 -9.242 -1.307 1 76.19 283 GLY B N 1
ATOM 5026 C CA . GLY B 1 283 ? -25.938 -8.609 -2.27 1 76.19 283 GLY B CA 1
ATOM 5027 C C . GLY B 1 283 ? -27.281 -9.312 -2.396 1 76.19 283 GLY B C 1
ATOM 5028 O O . GLY B 1 283 ? -28.25 -8.734 -2.885 1 76.19 283 GLY B O 1
ATOM 5029 N N . LYS B 1 284 ? -27.281 -10.531 -2.059 1 77.19 284 LYS B N 1
ATOM 5030 C CA . LYS B 1 284 ? -28.516 -11.281 -2.189 1 77.19 284 LYS B CA 1
ATOM 5031 C C . LYS B 1 284 ? -29.047 -11.727 -0.826 1 77.19 284 LYS B C 1
ATOM 5033 O O . LYS B 1 284 ? -28.281 -11.789 0.145 1 77.19 284 LYS B O 1
ATOM 5038 N N . ASP B 1 285 ? -30.406 -11.844 -0.828 1 76.44 285 ASP B N 1
ATOM 5039 C CA . ASP B 1 285 ? -31.047 -12.273 0.406 1 76.44 285 ASP B CA 1
ATOM 5040 C C . ASP B 1 285 ? -30.906 -13.781 0.6 1 76.44 285 ASP B C 1
ATOM 5042 O O . ASP B 1 285 ? -30.984 -14.547 -0.364 1 76.44 285 ASP B O 1
ATOM 5046 N N . PHE B 1 286 ? -30.438 -14.086 1.741 1 72.5 286 PHE B N 1
ATOM 5047 C CA . PHE B 1 286 ? -30.391 -15.5 2.107 1 72.5 286 PHE B CA 1
ATOM 5048 C C . PHE B 1 286 ? -31.438 -15.812 3.178 1 72.5 286 PHE B C 1
ATOM 5050 O O . PHE B 1 286 ? -31.812 -14.93 3.953 1 72.5 286 PHE B O 1
ATOM 5057 N N . ALA B 1 287 ? -31.891 -17.094 3.053 1 66.81 287 ALA B N 1
ATOM 5058 C CA . ALA B 1 287 ? -32.844 -17.516 4.059 1 66.81 287 ALA B CA 1
ATOM 5059 C C . ALA B 1 287 ? -32.25 -17.422 5.461 1 66.81 287 ALA B C 1
ATOM 5061 O O . ALA B 1 287 ? -31.062 -17.625 5.648 1 66.81 287 ALA B O 1
ATOM 5062 N N . THR B 1 288 ? -33.062 -16.922 6.387 1 65 288 THR B N 1
ATOM 5063 C CA . THR B 1 288 ? -32.688 -16.766 7.785 1 65 288 THR B CA 1
ATOM 5064 C C . THR B 1 288 ? -32.094 -18.062 8.336 1 65 288 THR B C 1
ATOM 5066 O O . THR B 1 288 ? -31.156 -18.031 9.156 1 65 288 THR B O 1
ATOM 5069 N N . GLU B 1 289 ? -32.469 -19.188 7.855 1 74.5 289 GLU B N 1
ATOM 5070 C CA . GLU B 1 289 ? -32.062 -20.453 8.438 1 74.5 289 GLU B CA 1
ATOM 5071 C C . GLU B 1 289 ? -30.906 -21.078 7.645 1 74.5 289 GLU B C 1
ATOM 5073 O O . GLU B 1 289 ? -30.641 -22.281 7.758 1 74.5 289 GLU B O 1
ATOM 5078 N N . GLN B 1 290 ? -30.156 -20.172 7.148 1 82.06 290 GLN B N 1
ATOM 5079 C CA . GLN B 1 290 ? -29.094 -20.75 6.324 1 82.06 290 GLN B CA 1
ATOM 5080 C C . GLN B 1 290 ? -27.875 -21.109 7.164 1 82.06 290 GLN B C 1
ATOM 5082 O O . GLN B 1 290 ? -27.516 -20.359 8.078 1 82.06 290 GLN B O 1
ATOM 5087 N N . GLU B 1 291 ? -27.359 -22.188 6.828 1 91.25 291 GLU B N 1
ATOM 5088 C CA . GLU B 1 291 ? -26.109 -22.625 7.457 1 91.25 291 GLU B CA 1
ATOM 5089 C C . GLU B 1 291 ? -24.969 -21.672 7.113 1 91.25 291 GLU B C 1
ATOM 5091 O O . GLU B 1 291 ? -24.844 -21.234 5.969 1 91.25 291 GLU B O 1
ATOM 5096 N N . LEU B 1 292 ? -24.219 -21.344 8.148 1 93.56 292 LEU B N 1
ATOM 5097 C CA . LEU B 1 292 ? -23.062 -20.484 7.969 1 93.56 292 LEU B CA 1
ATOM 5098 C C . LEU B 1 292 ? -21.766 -21.281 8.047 1 93.56 292 LEU B C 1
ATOM 5100 O O . LEU B 1 292 ? -21.656 -22.234 8.82 1 93.56 292 LEU B O 1
ATOM 5104 N N . PHE B 1 293 ? -20.844 -20.859 7.258 1 94.31 293 PHE B N 1
ATOM 5105 C CA . PHE B 1 293 ? -19.547 -21.531 7.184 1 94.31 293 PHE B CA 1
ATOM 5106 C C . PHE B 1 293 ? -18.406 -20.531 7.402 1 94.31 293 PHE B C 1
ATOM 5108 O O . PHE B 1 293 ? -18.484 -19.391 6.938 1 94.31 293 PHE B O 1
ATOM 5115 N N . PRO B 1 294 ? -17.344 -20.984 8.164 1 94.56 294 PRO B N 1
ATOM 5116 C CA . PRO B 1 294 ? -16.156 -20.125 8.195 1 94.56 294 PRO B CA 1
ATOM 5117 C C . PRO B 1 294 ? -15.578 -19.875 6.805 1 94.56 294 PRO B C 1
ATOM 5119 O O . PRO B 1 294 ? -15.367 -20.828 6.039 1 94.56 294 PRO B O 1
ATOM 5122 N N . SER B 1 295 ? -15.391 -18.609 6.484 1 95.25 295 SER B N 1
ATOM 5123 C CA . SER B 1 295 ? -14.984 -18.25 5.133 1 95.25 295 SER B CA 1
ATOM 5124 C C . SER B 1 295 ? -13.875 -17.203 5.152 1 95.25 295 SER B C 1
ATOM 5126 O O . SER B 1 295 ? -13.883 -16.297 5.988 1 95.25 295 SER B O 1
ATOM 5128 N N . ASN B 1 296 ? -12.898 -17.438 4.27 1 95.75 296 ASN B N 1
ATOM 5129 C CA . ASN B 1 296 ? -11.875 -16.438 4 1 95.75 296 ASN B CA 1
ATOM 5130 C C . ASN B 1 296 ? -12.156 -15.672 2.707 1 95.75 296 ASN B C 1
ATOM 5132 O O . ASN B 1 296 ? -12.578 -16.266 1.712 1 95.75 296 ASN B O 1
ATOM 5136 N N . LEU B 1 297 ? -12.055 -14.383 2.721 1 97 297 LEU B N 1
ATOM 5137 C CA . LEU B 1 297 ? -12.148 -13.555 1.524 1 97 297 LEU B CA 1
ATOM 5138 C C . LEU B 1 297 ? -10.773 -13.031 1.113 1 97 297 LEU B C 1
ATOM 5140 O O . LEU B 1 297 ? -10.07 -12.422 1.92 1 97 297 LEU B O 1
ATOM 5144 N N . TRP B 1 298 ? -10.422 -13.352 -0.135 1 97.19 298 TRP B N 1
ATOM 5145 C CA . TRP B 1 298 ? -9.125 -12.969 -0.682 1 97.19 298 TRP B CA 1
ATOM 5146 C C . TRP B 1 298 ? -9.281 -12.016 -1.859 1 97.19 298 TRP B C 1
ATOM 5148 O O . TRP B 1 298 ? -10.258 -12.109 -2.613 1 97.19 298 TRP B O 1
ATOM 5158 N N . GLY B 1 299 ? -8.266 -11.086 -1.987 1 97.56 299 GLY B N 1
ATOM 5159 C CA . GLY B 1 299 ? -8.188 -10.32 -3.223 1 97.56 299 GLY B CA 1
ATOM 5160 C C . GLY B 1 299 ? -7.613 -11.117 -4.379 1 97.56 299 GLY B C 1
ATOM 5161 O O . GLY B 1 299 ? -7.285 -12.297 -4.227 1 97.56 299 GLY B O 1
ATOM 5162 N N . PRO B 1 300 ? -7.457 -10.484 -5.5 1 97.69 300 PRO B N 1
ATOM 5163 C CA . PRO B 1 300 ? -7.164 -11.211 -6.738 1 97.69 300 PRO B CA 1
ATOM 5164 C C . PRO B 1 300 ? -5.668 -11.414 -6.965 1 97.69 300 PRO B C 1
ATOM 5166 O O . PRO B 1 300 ? -5.273 -12.156 -7.863 1 97.69 300 PRO B O 1
ATOM 5169 N N . THR B 1 301 ? -4.801 -10.773 -6.168 1 96.75 301 THR B N 1
ATOM 5170 C CA . THR B 1 301 ? -3.373 -10.828 -6.449 1 96.75 301 THR B CA 1
ATOM 5171 C C . THR B 1 301 ? -2.801 -12.188 -6.059 1 96.75 301 THR B C 1
ATOM 5173 O O . THR B 1 301 ? -3.5 -13.016 -5.465 1 96.75 301 THR B O 1
ATOM 5176 N N . CYS B 1 302 ? -1.521 -12.438 -6.371 1 93.56 302 CYS B N 1
ATOM 5177 C CA . CYS B 1 302 ? -0.905 -13.742 -6.168 1 93.56 302 CYS B CA 1
ATOM 5178 C C . CYS B 1 302 ? -0.25 -13.828 -4.793 1 93.56 302 CYS B C 1
ATOM 5180 O O . CYS B 1 302 ? 0.415 -14.82 -4.48 1 93.56 302 CYS B O 1
ATOM 5182 N N . THR B 1 303 ? -0.488 -12.805 -4.008 1 92.19 303 THR B N 1
ATOM 5183 C CA . THR B 1 303 ? 0.173 -12.789 -2.709 1 92.19 303 THR B CA 1
ATOM 5184 C C . THR B 1 303 ? -0.811 -13.141 -1.597 1 92.19 303 THR B C 1
ATOM 5186 O O . THR B 1 303 ? -2.006 -12.859 -1.708 1 92.19 303 THR B O 1
ATOM 5189 N N . ASN B 1 304 ? -0.263 -13.688 -0.547 1 91.38 304 ASN B N 1
ATOM 5190 C CA . ASN B 1 304 ? -1.1 -14.055 0.59 1 91.38 304 ASN B CA 1
ATOM 5191 C C . ASN B 1 304 ? -1.397 -12.852 1.479 1 91.38 304 ASN B C 1
ATOM 5193 O O . ASN B 1 304 ? -2.268 -12.914 2.35 1 91.38 304 ASN B O 1
ATOM 5197 N N . VAL B 1 305 ? -0.743 -11.758 1.217 1 93.25 305 VAL B N 1
ATOM 5198 C CA . VAL B 1 305 ? -1.032 -10.516 1.93 1 93.25 305 VAL B CA 1
ATOM 5199 C C . VAL B 1 305 ? -2.441 -10.039 1.584 1 93.25 305 VAL B C 1
ATOM 5201 O O . VAL B 1 305 ? -3.062 -9.312 2.359 1 93.25 305 VAL B O 1
ATOM 5204 N N . ASP B 1 306 ? -2.926 -10.531 0.52 1 96.12 306 ASP B N 1
ATOM 5205 C CA . ASP B 1 306 ? -4.172 -10.039 -0.057 1 96.12 306 ASP B CA 1
ATOM 5206 C C . ASP B 1 306 ? -5.383 -10.719 0.577 1 96.12 306 ASP B C 1
ATOM 5208 O O . ASP B 1 306 ? -6.293 -11.164 -0.128 1 96.12 306 ASP B O 1
ATOM 5212 N N . LYS B 1 307 ? -5.371 -10.945 1.852 1 95.81 307 LYS B N 1
ATOM 5213 C CA . LYS B 1 307 ? -6.508 -11.477 2.598 1 95.81 307 LYS B CA 1
ATOM 5214 C C . LYS B 1 307 ? -7.312 -10.352 3.242 1 95.81 307 LYS B C 1
ATOM 5216 O O . LYS B 1 307 ? -6.781 -9.578 4.039 1 95.81 307 LYS B O 1
ATOM 5221 N N . LEU B 1 308 ? -8.555 -10.273 2.916 1 95.94 308 LEU B N 1
ATOM 5222 C CA . LEU B 1 308 ? -9.414 -9.227 3.447 1 95.94 308 LEU B CA 1
ATOM 5223 C C . LEU B 1 308 ? -10.008 -9.641 4.793 1 95.94 308 LEU B C 1
ATOM 5225 O O . LEU B 1 308 ? -10.008 -8.852 5.742 1 95.94 308 LEU B O 1
ATOM 5229 N N . VAL B 1 309 ? -10.578 -10.789 4.75 1 93.75 309 VAL B N 1
ATOM 5230 C CA . VAL B 1 309 ? -11.273 -11.281 5.934 1 93.75 309 VAL B CA 1
ATOM 5231 C C . VAL B 1 309 ? -10.844 -12.719 6.227 1 93.75 309 VAL B C 1
ATOM 5233 O O . VAL B 1 309 ? -10.656 -13.516 5.305 1 93.75 309 VAL B O 1
ATOM 5236 N N . ASN B 1 310 ? -10.664 -12.969 7.508 1 92.44 310 ASN B N 1
ATOM 5237 C CA . ASN B 1 310 ? -10.266 -14.297 7.961 1 92.44 310 ASN B CA 1
ATOM 5238 C C . ASN B 1 310 ? -11.367 -14.953 8.797 1 92.44 310 ASN B C 1
ATOM 5240 O O . ASN B 1 310 ? -11.781 -14.414 9.82 1 92.44 310 ASN B O 1
ATOM 5244 N N . GLU B 1 311 ? -11.891 -16.062 8.344 1 91.62 311 GLU B N 1
ATOM 5245 C CA . GLU B 1 311 ? -12.836 -16.922 9.047 1 91.62 311 GLU B CA 1
ATOM 5246 C C . GLU B 1 311 ? -14.094 -16.156 9.445 1 91.62 311 GLU B C 1
ATOM 5248 O O . GLU B 1 311 ? -14.5 -16.172 10.609 1 91.62 311 GLU B O 1
ATOM 5253 N N . PHE B 1 312 ? -14.625 -15.484 8.562 1 92.94 312 PHE B N 1
ATOM 5254 C CA . PHE B 1 312 ? -15.922 -14.844 8.719 1 92.94 312 PHE B CA 1
ATOM 5255 C C . PHE B 1 312 ? -17.047 -15.805 8.352 1 92.94 312 PHE B C 1
ATOM 5257 O O . PHE B 1 312 ? -16.953 -16.516 7.352 1 92.94 312 PHE B O 1
ATOM 5264 N N . TYR B 1 313 ? -18.031 -15.859 9.148 1 93.38 313 TYR B N 1
ATOM 5265 C CA . TYR B 1 313 ? -19.109 -16.828 8.906 1 93.38 313 TYR B CA 1
ATOM 5266 C C . TYR B 1 313 ? -20.094 -16.281 7.883 1 93.38 313 TYR B C 1
ATOM 5268 O O . TYR B 1 313 ? -20.75 -15.266 8.117 1 93.38 313 TYR B O 1
ATOM 5276 N N . LEU B 1 314 ? -20.188 -16.969 6.746 1 93.69 314 LEU B N 1
ATOM 5277 C CA . LEU B 1 314 ? -21.047 -16.625 5.621 1 93.69 314 LEU B CA 1
ATOM 5278 C C . LEU B 1 314 ? -21.812 -17.859 5.125 1 93.69 314 LEU B C 1
ATOM 5280 O O . LEU B 1 314 ? -21.359 -18.984 5.332 1 93.69 314 LEU B O 1
ATOM 5284 N N . PRO B 1 315 ? -23.016 -17.547 4.547 1 94.06 315 PRO B N 1
ATOM 5285 C CA . PRO B 1 315 ? -23.578 -18.672 3.787 1 94.06 315 PRO B CA 1
ATOM 5286 C C . PRO B 1 315 ? -22.703 -19.094 2.619 1 94.06 315 PRO B C 1
ATOM 5288 O O . PRO B 1 315 ? -21.75 -18.391 2.273 1 94.06 315 PRO B O 1
ATOM 5291 N N . GLU B 1 316 ? -22.969 -20.281 2.18 1 94.44 316 GLU B N 1
ATOM 5292 C CA . GLU B 1 316 ? -22.234 -20.703 0.998 1 94.44 316 GLU B CA 1
ATOM 5293 C C . GLU B 1 316 ? -22.531 -19.812 -0.198 1 94.44 316 GLU B C 1
ATOM 5295 O O . GLU B 1 316 ? -23.703 -19.656 -0.586 1 94.44 316 GLU B O 1
ATOM 5300 N N . LEU B 1 317 ? -21.516 -19.188 -0.714 1 95.31 317 LEU B N 1
ATOM 5301 C CA . LEU B 1 317 ? -21.609 -18.328 -1.889 1 95.31 317 LEU B CA 1
ATOM 5302 C C . LEU B 1 317 ? -21.078 -19.031 -3.129 1 95.31 317 LEU B C 1
ATOM 5304 O O . LEU B 1 317 ? -20.484 -20.109 -3.027 1 95.31 317 LEU B O 1
ATOM 5308 N N . GLU B 1 318 ? -21.391 -18.438 -4.242 1 94.81 318 GLU B N 1
ATOM 5309 C CA . GLU B 1 318 ? -20.953 -19.016 -5.508 1 94.81 318 GLU B CA 1
ATOM 5310 C C . GLU B 1 318 ? -20.156 -18.016 -6.332 1 94.81 318 GLU B C 1
ATOM 5312 O O . GLU B 1 318 ? -20.266 -16.812 -6.125 1 94.81 318 GLU B O 1
ATOM 5317 N N . THR B 1 319 ? -19.328 -18.578 -7.25 1 95.44 319 THR B N 1
ATOM 5318 C CA . THR B 1 319 ? -18.703 -17.703 -8.242 1 95.44 319 THR B CA 1
ATOM 5319 C C . THR B 1 319 ? -19.75 -16.844 -8.93 1 95.44 319 THR B C 1
ATOM 5321 O O . THR B 1 319 ? -20.812 -17.328 -9.312 1 95.44 319 THR B O 1
ATOM 5324 N N . GLY B 1 320 ? -19.453 -15.523 -9.039 1 94.62 320 GLY B N 1
ATOM 5325 C CA . GLY B 1 320 ? -20.391 -14.602 -9.648 1 94.62 320 GLY B CA 1
ATOM 5326 C C . GLY B 1 320 ? -21.203 -13.82 -8.641 1 94.62 320 GLY B C 1
ATOM 5327 O O . GLY B 1 320 ? -21.781 -12.773 -8.969 1 94.62 320 GLY B O 1
ATOM 5328 N N . ASP B 1 321 ? -21.312 -14.359 -7.379 1 95.88 321 ASP B N 1
ATOM 5329 C CA . ASP B 1 321 ? -22 -13.602 -6.336 1 95.88 321 ASP B CA 1
ATOM 5330 C C . ASP B 1 321 ? -21.234 -12.328 -5.988 1 95.88 321 ASP B C 1
ATOM 5332 O O . ASP B 1 321 ? -20.078 -12.18 -6.355 1 95.88 321 ASP B O 1
ATOM 5336 N N . TRP B 1 322 ? -21.969 -11.477 -5.312 1 96.19 322 TRP B N 1
ATOM 5337 C CA . TRP B 1 322 ? -21.391 -10.18 -4.965 1 96.19 322 TRP B CA 1
ATOM 5338 C C . TRP B 1 322 ? -21.312 -10.016 -3.453 1 96.19 322 TRP B C 1
ATOM 5340 O O . TRP B 1 322 ? -22.203 -10.445 -2.719 1 96.19 322 TRP B O 1
ATOM 5350 N N . VAL B 1 323 ? -20.219 -9.477 -3.07 1 96.25 323 VAL B N 1
ATOM 5351 C CA . VAL B 1 323 ? -19.984 -9.078 -1.686 1 96.25 323 VAL B CA 1
ATOM 5352 C C . VAL B 1 323 ? -19.859 -7.562 -1.602 1 96.25 323 VAL B C 1
ATOM 5354 O O . VAL B 1 323 ? -19.125 -6.953 -2.387 1 96.25 323 VAL B O 1
ATOM 5357 N N . ILE B 1 324 ? -20.516 -6.969 -0.607 1 96.38 324 ILE B N 1
ATOM 5358 C CA . ILE B 1 324 ? -20.625 -5.516 -0.539 1 96.38 324 ILE B CA 1
ATOM 5359 C C . ILE B 1 324 ? -19.984 -5.008 0.744 1 96.38 324 ILE B C 1
ATOM 5361 O O . ILE B 1 324 ? -20.156 -5.594 1.814 1 96.38 324 ILE B O 1
ATOM 5365 N N . PHE B 1 325 ? -19.203 -3.99 0.616 1 95.62 325 PHE B N 1
ATOM 5366 C CA . PHE B 1 325 ? -18.594 -3.312 1.75 1 95.62 325 PHE B CA 1
ATOM 5367 C C . PHE B 1 325 ? -19.016 -1.849 1.802 1 95.62 325 PHE B C 1
ATOM 5369 O O . PHE B 1 325 ? -18.625 -1.052 0.95 1 95.62 325 PHE B O 1
ATOM 5376 N N . PRO B 1 326 ? -19.75 -1.471 2.818 1 94.38 326 PRO B N 1
ATOM 5377 C CA . PRO B 1 326 ? -20.125 -0.063 2.979 1 94.38 326 PRO B CA 1
ATOM 5378 C C . PRO B 1 326 ? -19.016 0.77 3.619 1 94.38 326 PRO B C 1
ATOM 5380 O O . PRO B 1 326 ? -18 0.222 4.055 1 94.38 326 PRO B O 1
ATOM 5383 N N . ASN B 1 327 ? -19.109 2.07 3.598 1 94.25 327 ASN B N 1
ATOM 5384 C CA . ASN B 1 327 ? -18.219 3.018 4.266 1 94.25 327 ASN B CA 1
ATOM 5385 C C . ASN B 1 327 ? -16.797 2.922 3.727 1 94.25 327 ASN B C 1
ATOM 5387 O O . ASN B 1 327 ? -15.844 2.795 4.5 1 94.25 327 ASN B O 1
ATOM 5391 N N . MET B 1 328 ? -16.75 2.973 2.35 1 95.69 328 MET B N 1
ATOM 5392 C CA . MET B 1 328 ? -15.461 2.754 1.702 1 95.69 328 MET B CA 1
ATOM 5393 C C . MET B 1 328 ? -14.969 4.027 1.021 1 95.69 328 MET B C 1
ATOM 5395 O O . MET B 1 328 ? -14.156 3.967 0.096 1 95.69 328 MET B O 1
ATOM 5399 N N . GLY B 1 329 ? -15.422 5.148 1.512 1 96.25 329 GLY B N 1
ATOM 5400 C CA . GLY B 1 329 ? -15.062 6.379 0.824 1 96.25 329 GLY B CA 1
ATOM 5401 C C . GLY B 1 329 ? -13.75 6.965 1.297 1 96.25 329 GLY B C 1
ATOM 5402 O O . GLY B 1 329 ? -13.141 7.785 0.602 1 96.25 329 GLY B O 1
ATOM 5403 N N . ALA B 1 330 ? -13.305 6.613 2.488 1 95.94 330 ALA B N 1
ATOM 5404 C CA . ALA B 1 330 ? -12.125 7.234 3.088 1 95.94 330 ALA B CA 1
ATOM 5405 C C . ALA B 1 330 ? -10.898 6.336 2.945 1 95.94 330 ALA B C 1
ATOM 5407 O O . ALA B 1 330 ? -10.898 5.191 3.412 1 95.94 330 ALA B O 1
ATOM 5408 N N . TYR B 1 331 ? -9.82 6.898 2.273 1 95.12 331 TYR B N 1
ATOM 5409 C CA . TYR B 1 331 ? -8.508 6.27 2.186 1 95.12 331 TYR B CA 1
ATOM 5410 C C . TYR B 1 331 ? -8.602 4.902 1.522 1 95.12 331 TYR B C 1
ATOM 5412 O O . TYR B 1 331 ? -7.941 3.953 1.948 1 95.12 331 TYR B O 1
ATOM 5420 N N . SER B 1 332 ? -9.523 4.742 0.604 1 95 332 SER B N 1
ATOM 5421 C CA . SER B 1 332 ? -9.695 3.516 -0.167 1 95 332 SER B CA 1
ATOM 5422 C C . SER B 1 332 ? -9.094 3.654 -1.565 1 95 332 SER B C 1
ATOM 5424 O O . SER B 1 332 ? -7.918 3.365 -1.775 1 95 332 SER B O 1
ATOM 5426 N N . ILE B 1 333 ? -9.828 4.379 -2.418 1 94.56 333 ILE B N 1
ATOM 5427 C CA . ILE B 1 333 ? -9.391 4.512 -3.803 1 94.56 333 ILE B CA 1
ATOM 5428 C C . ILE B 1 333 ? -8.141 5.391 -3.863 1 94.56 333 ILE B C 1
ATOM 5430 O O . ILE B 1 333 ? -7.285 5.207 -4.734 1 94.56 333 ILE B O 1
ATOM 5434 N N . SER B 1 334 ? -7.98 6.285 -2.914 1 94.5 334 SER B N 1
ATOM 5435 C CA . SER B 1 334 ? -6.859 7.223 -2.92 1 94.5 334 SER B CA 1
ATOM 5436 C C . SER B 1 334 ? -5.539 6.504 -2.67 1 94.5 334 SER B C 1
ATOM 5438 O O . SER B 1 334 ? -4.469 7.039 -2.98 1 94.5 334 SER B O 1
ATOM 5440 N N . MET B 1 335 ? -5.586 5.32 -2.15 1 94.62 335 MET B N 1
ATOM 5441 C CA . MET B 1 335 ? -4.371 4.578 -1.815 1 94.62 335 MET B CA 1
ATOM 5442 C C . MET B 1 335 ? -4.234 3.338 -2.691 1 94.62 335 MET B C 1
ATOM 5444 O O . MET B 1 335 ? -3.303 2.549 -2.514 1 94.62 335 MET B O 1
ATOM 5448 N N . SER B 1 336 ? -5.102 3.148 -3.59 1 94.69 336 SER B N 1
ATOM 5449 C CA . SER B 1 336 ? -5.141 1.929 -4.391 1 94.69 336 SER B CA 1
ATOM 5450 C C . SER B 1 336 ? -3.936 1.839 -5.32 1 94.69 336 SER B C 1
ATOM 5452 O O . SER B 1 336 ? -3.439 2.859 -5.801 1 94.69 336 SER B O 1
ATOM 5454 N N . THR B 1 337 ? -3.422 0.617 -5.523 1 94.38 337 THR B N 1
ATOM 5455 C CA . THR B 1 337 ? -2.342 0.32 -6.457 1 94.38 337 THR B CA 1
ATOM 5456 C C . THR B 1 337 ? -2.854 -0.517 -7.629 1 94.38 337 THR B C 1
ATOM 5458 O O . THR B 1 337 ? -4.016 -0.924 -7.645 1 94.38 337 THR B O 1
ATOM 5461 N N . THR B 1 338 ? -1.984 -0.7 -8.609 1 93.88 338 THR B N 1
ATOM 5462 C CA . THR B 1 338 ? -2.264 -1.601 -9.719 1 93.88 338 THR B CA 1
ATOM 5463 C C . THR B 1 338 ? -1.349 -2.822 -9.672 1 93.88 338 THR B C 1
ATOM 5465 O O . THR B 1 338 ? -0.988 -3.377 -10.711 1 93.88 338 THR B O 1
ATOM 5468 N N . PHE B 1 339 ? -0.984 -3.199 -8.492 1 95.19 339 PHE B N 1
ATOM 5469 C CA . PHE B 1 339 ? -0.105 -4.344 -8.297 1 95.19 339 PHE B CA 1
ATOM 5470 C C . PHE B 1 339 ? -0.646 -5.57 -9.023 1 95.19 339 PHE B C 1
ATOM 5472 O O . PHE B 1 339 ? -1.857 -5.801 -9.047 1 95.19 339 PHE B O 1
ATOM 5479 N N . ASN B 1 340 ? 0.195 -6.375 -9.672 1 95.94 340 ASN B N 1
ATOM 5480 C CA . ASN B 1 340 ? -0.114 -7.57 -10.445 1 95.94 340 ASN B CA 1
ATOM 5481 C C . ASN B 1 340 ? -0.866 -7.227 -11.727 1 95.94 340 ASN B C 1
ATOM 5483 O O . ASN B 1 340 ? -1.417 -8.109 -12.391 1 95.94 340 ASN B O 1
ATOM 5487 N N . GLY B 1 341 ? -0.935 -5.941 -12.023 1 95.06 341 GLY B N 1
ATOM 5488 C CA . GLY B 1 341 ? -1.562 -5.527 -13.273 1 95.06 341 GLY B CA 1
ATOM 5489 C C . GLY B 1 341 ? -3.072 -5.414 -13.172 1 95.06 341 GLY B C 1
ATOM 5490 O O . GLY B 1 341 ? -3.766 -5.355 -14.188 1 95.06 341 GLY B O 1
ATOM 5491 N N . PHE B 1 342 ? -3.602 -5.438 -11.977 1 96.31 342 PHE B N 1
ATOM 5492 C CA . PHE B 1 342 ? -5.035 -5.266 -11.797 1 96.31 342 PHE B CA 1
ATOM 5493 C C . PHE B 1 342 ? -5.41 -3.789 -11.797 1 96.31 342 PHE B C 1
ATOM 5495 O O . PHE B 1 342 ? -4.715 -2.969 -11.195 1 96.31 342 PHE B O 1
ATOM 5502 N N . PRO B 1 343 ? -6.488 -3.488 -12.461 1 93.19 343 PRO B N 1
ATOM 5503 C CA . PRO B 1 343 ? -6.867 -2.074 -12.539 1 93.19 343 PRO B CA 1
ATOM 5504 C C . PRO B 1 343 ? -7.504 -1.565 -11.25 1 93.19 343 PRO B C 1
ATOM 5506 O O . PRO B 1 343 ? -8 -2.359 -10.445 1 93.19 343 PRO B O 1
ATOM 5509 N N . GLN B 1 344 ? -7.469 -0.247 -11.086 1 91.62 344 GLN B N 1
ATOM 5510 C CA . GLN B 1 344 ? -8.25 0.376 -10.023 1 91.62 344 GLN B CA 1
ATOM 5511 C C . GLN B 1 344 ? -9.75 0.194 -10.258 1 91.62 344 GLN B C 1
ATOM 5513 O O . GLN B 1 344 ? -10.188 0.039 -11.406 1 91.62 344 GLN B O 1
ATOM 5518 N N . PRO B 1 345 ? -10.484 0.241 -9.234 1 91.19 345 PRO B N 1
ATOM 5519 C CA . PRO B 1 345 ? -11.93 0.048 -9.391 1 91.19 345 PRO B CA 1
ATOM 5520 C C . PRO B 1 345 ? -12.594 1.181 -10.172 1 91.19 345 PRO B C 1
ATOM 5522 O O . PRO B 1 345 ? -12.156 2.332 -10.086 1 91.19 345 PRO B O 1
ATOM 5525 N N . LYS B 1 346 ? -13.625 0.776 -10.898 1 92.19 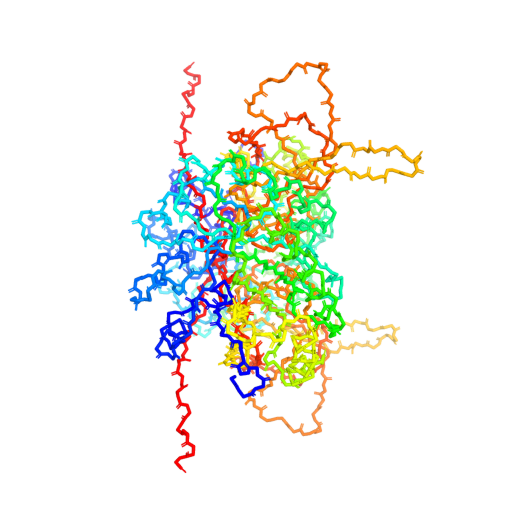346 LYS B N 1
ATOM 5526 C CA . LYS B 1 346 ? -14.477 1.774 -11.531 1 92.19 346 LYS B CA 1
ATOM 5527 C C . LYS B 1 346 ? -15.398 2.439 -10.516 1 92.19 346 LYS B C 1
ATOM 5529 O O . LYS B 1 346 ? -15.938 1.773 -9.625 1 92.19 346 LYS B O 1
ATOM 5534 N N . VAL B 1 347 ? -15.516 3.729 -10.578 1 95 347 VAL B N 1
ATOM 5535 C CA . VAL B 1 347 ? -16.375 4.465 -9.664 1 95 347 VAL B CA 1
ATOM 5536 C C . VAL B 1 347 ? -17.625 4.941 -10.414 1 95 347 VAL B C 1
ATOM 5538 O O . VAL B 1 347 ? -17.531 5.586 -11.461 1 95 347 VAL B O 1
ATOM 5541 N N . TYR B 1 348 ? -18.781 4.523 -9.922 1 95.44 348 TYR B N 1
ATOM 5542 C CA . TYR B 1 348 ? -20.062 4.973 -10.438 1 95.44 348 TYR B CA 1
ATOM 5543 C C . TYR B 1 348 ? -20.719 5.977 -9.492 1 95.44 348 TYR B C 1
ATOM 5545 O O . TYR B 1 348 ? -20.828 5.719 -8.289 1 95.44 348 TYR B O 1
ATOM 5553 N N . PHE B 1 349 ? -21.047 7.117 -10.023 1 93.88 349 PHE B N 1
ATOM 5554 C CA . PHE B 1 349 ? -21.672 8.148 -9.203 1 93.88 349 PHE B CA 1
ATOM 5555 C C . PHE B 1 349 ? -23.188 8.148 -9.398 1 93.88 349 PHE B C 1
ATOM 5557 O O . PHE B 1 349 ? -23.672 8.141 -10.523 1 93.88 349 PHE B O 1
ATOM 5564 N N . VAL B 1 350 ? -23.844 8.031 -8.297 1 91.56 350 VAL B N 1
ATOM 5565 C CA . VAL B 1 350 ? -25.312 8 -8.32 1 91.56 350 VAL B CA 1
ATOM 5566 C C . VAL B 1 350 ? -25.859 9.125 -7.449 1 91.56 350 VAL B C 1
ATOM 5568 O O . VAL B 1 350 ? -25.328 9.398 -6.367 1 91.56 350 VAL B O 1
ATOM 5571 N N . LEU B 1 351 ? -26.75 9.953 -7.977 1 84 351 LEU B N 1
ATOM 5572 C CA . LEU B 1 351 ? -27.453 10.961 -7.191 1 84 351 LEU B CA 1
ATOM 5573 C C . LEU B 1 351 ? -28.812 10.453 -6.742 1 84 351 LEU B C 1
ATOM 5575 O O . LEU B 1 351 ? -29.609 10.008 -7.566 1 84 351 LEU B O 1
ATOM 5579 N N . SER B 1 352 ? -28.875 10.312 -5.438 1 74.12 352 SER B N 1
ATOM 5580 C CA . SER B 1 352 ? -30.188 9.898 -4.938 1 74.12 352 SER B CA 1
ATOM 5581 C C . SER B 1 352 ? -31.25 10.945 -5.242 1 74.12 352 SER B C 1
ATOM 5583 O O . SER B 1 352 ? -30.969 12.148 -5.207 1 74.12 352 SER B O 1
ATOM 5585 N N . LYS B 1 353 ? -32.344 10.57 -6.02 1 63.28 353 LYS B N 1
ATOM 5586 C CA . LYS B 1 353 ? -33.469 11.469 -6.195 1 63.28 353 LYS B CA 1
ATOM 5587 C C . LYS B 1 353 ? -34 11.953 -4.852 1 63.28 353 LYS B C 1
ATOM 5589 O O . LYS B 1 353 ? -34.25 11.148 -3.951 1 63.28 353 LYS B O 1
ATOM 5594 N N . GLY B 1 354 ? -33.344 12.805 -4.309 1 47.88 354 GLY B N 1
ATOM 5595 C CA . GLY B 1 354 ? -33.844 13.336 -3.051 1 47.88 354 GLY B CA 1
ATOM 5596 C C . GLY B 1 354 ? -35.344 13.312 -2.955 1 47.88 354 GLY B C 1
ATOM 5597 O O . GLY B 1 354 ? -36.031 13.227 -3.973 1 47.88 354 GLY B O 1
ATOM 5598 N N . ASP B 1 355 ? -35.875 12.891 -1.793 1 43.41 355 ASP B N 1
ATOM 5599 C CA . ASP B 1 355 ? -37.281 13.227 -1.521 1 43.41 355 ASP B CA 1
ATOM 5600 C C . ASP B 1 355 ? -37.594 14.68 -1.903 1 43.41 355 ASP B C 1
ATOM 5602 O O . ASP B 1 355 ? -36.875 15.594 -1.479 1 43.41 355 ASP B O 1
ATOM 5606 N N . GLU B 1 356 ? -38.094 14.984 -3.182 1 34.22 356 GLU B N 1
ATOM 5607 C CA . GLU B 1 356 ? -38.812 16.25 -3.23 1 34.22 356 GLU B CA 1
ATOM 5608 C C . GLU B 1 356 ? -39.656 16.438 -1.979 1 34.22 356 GLU B C 1
ATOM 5610 O O . GLU B 1 356 ? -40.312 15.5 -1.509 1 34.22 356 GLU B O 1
#

Foldseek 3Di:
DVLAPLAAEAAECLFFVPLVLLLVCVVVVHAHEYAFLVSLVSNVVSVRQLDSYANEHQDYDLVRLLSNQVRVNAHYEHADQVVLVSCLVRPQSHAYAYEAAFAQVQALFHDNVPDHYHLVCLLVSLVSNVVSNHAYAAYEYANYAQGQDLVRLLVVLVSRLSSVVSNVVVPHQHAEYESEEHAALDPPRPPHPSVSSVSNVVSCCVRVVDSPRHRHYYHYHNNSFQQVDKDKWFFADKDWDWDQDPVRDTAIEIETETAAFCQAQNVVCLVSVNLVPWDKDWPDDDDPPAFWGQYWYAYDDPDPSRTRDGGDIDGDDDGGTMIMTGRRGTSGRSRHDCPPNRDHDDDDDDDDPPDD/DVLAVLAAEAAECLFFVPLVLLLVCVVVPHAHEYAFLVSLVSNVVSVRQLCSYANEHQDYDLVRLLSNQVRVNAHYEHADQVVLVSCLVRPQSHAYAYEAAFAQVQALFHDNVPDHYHLVCLLVSLVSNVVSNHAYAAYEYANYAQGQDLVRLLVVLVSRLSSVVSNVVVPHQHAEYESEEHAALDPPRPPHPSVSSVSNVVSCCVRPVDSPRHRHYYHYHNNSFQQVDKDKWFFADKDWDWDQDPVRDTAIEIETETAAFCQAQNVVCLVSVNLVPWDKDWPDDDDPPAFWGQYWYAYDDPDPSRTRDGGDTDGDDDGGTMIMTGRRGTSGRSRHDCPPNRDHDDDDDDDDPPDD

Organism: Xenopus tropicalis (NCBI:txid8364)

Nearest PDB structures (foldseek):
  4zgy-assembly1_A  TM=9.585E-01  e=1.000E-46  Homo sapiens
  1njj-assembly2_C  TM=9.670E-01  e=1.865E-44  Trypanosoma brucei gambiense
  1njj-assembly1_A  TM=9.594E-01  e=9.274E-44  Trypanosoma brucei gambiense
  5gjo-assembly1_B  TM=9.377E-01  e=1.578E-35  Selenomonas ruminantium
  5gjm-assembly1_A  TM=9.214E-01  e=6.278E-34  Selenomonas ruminantium

Secondary structure (DSSP, 8-state):
--S-TTEEEEEEGGG---HHHHHHHHHTT-EEEE-SHHHHHHHHHTT--GGGEEE--SS--HHHHHHHHHTT--EEEE-SHHHHHHHHHH-TT-EEEEEB----TTSSB--TTTS-B-HHHHHHHHHHHHHTT-EEEEEE----BT---THHHHHHHHHHHHHHHHHHHTT----EEE--------TTSSS-HHHHHHHHHHHHHHH---TTT-EEEE--SHHHHGGG--EEEEEEEEEEEEEE-TTSPEEEEEEEEES--TTTTTHHHHHTT-GGG---EESS---TT---EEEEEE-SSSSTT-EEEEEEEE----TT-EEEE----SSSGGG---GGGPPPPP----------/--S-TTEEEEEEGGG---HHHHHHHHHTT-EEEE-SHHHHHHHHTTT--GGGEEE--SS--HHHHHHHHHTT--EEEE-SHHHHHHHHHH-TT-EEEEEB----TTSSB--TTTS-B-HHHHHHHHHHHHHTT-EEEEEE----BT---THHHHHHHHHHHHHHHHHHHTT----EEE--------TTSSS-HHHHHHHHHHHHHHH---TTT-EEEE--SHHHHGGG--EEEEEEEEEEEEEE-TTSPEEEEEEEEES--TTTTTHHHHHTT-GGG---EESS---TT---EEEEEE-SSSSTT-EEEEEEEEPPP-TT-EEEE----SSSGGG---GGGPPPPP----------

pLDDT: mean 93.36, std 8.19, range [34.22, 98.94]

Solvent-accessible surface area (backbone atoms only — not comparable to full-atom values): 36603 Å² total; per-residue (Å²): 96,86,72,41,72,73,45,47,53,16,35,28,40,55,27,43,64,50,64,70,57,50,50,52,41,46,73,73,67,43,26,33,30,21,62,32,52,48,36,44,51,56,46,44,74,74,66,49,58,36,86,44,32,33,42,56,34,45,65,60,48,67,71,37,44,42,48,32,46,75,59,55,39,30,38,29,33,28,46,53,66,55,46,50,56,51,35,54,73,53,30,66,75,34,37,29,24,44,27,33,44,44,70,17,84,69,16,66,42,37,31,40,87,72,41,41,26,50,78,88,50,44,61,61,50,51,50,51,31,53,77,59,65,45,49,49,30,30,37,30,37,47,38,14,45,49,34,56,53,63,62,40,53,42,53,42,52,50,51,44,40,54,51,46,51,52,40,43,75,72,66,36,71,57,32,37,38,31,65,23,37,22,47,55,37,45,88,85,43,66,64,42,59,66,56,42,30,51,48,48,52,52,39,36,54,71,61,53,62,59,70,85,60,40,48,34,33,30,31,44,28,34,38,74,31,12,58,74,27,69,45,79,34,42,27,51,34,53,43,82,41,76,42,74,40,96,83,69,47,70,42,70,30,38,39,34,30,23,74,52,23,29,59,24,53,37,33,46,32,61,76,59,69,45,39,85,71,67,63,80,38,65,74,63,91,69,69,89,84,54,67,66,29,44,24,32,37,26,17,57,56,86,51,52,80,23,54,56,41,77,62,43,73,34,60,88,78,51,61,70,39,49,41,30,35,70,55,44,26,42,38,8,70,40,50,32,22,47,45,46,39,41,77,68,81,86,84,83,88,79,80,76,78,63,86,124,96,87,71,41,69,72,46,47,52,16,36,29,41,55,26,45,65,51,64,68,56,50,52,52,42,47,73,73,67,44,27,33,30,22,62,31,52,48,36,45,50,57,46,45,74,71,65,51,58,36,86,43,32,33,41,56,34,45,66,59,48,68,70,37,46,42,49,31,44,76,60,54,37,31,38,29,34,27,45,52,65,56,47,49,57,50,34,56,73,52,30,67,77,34,38,29,24,44,26,34,45,44,70,17,85,67,16,65,43,38,32,41,87,71,40,39,24,51,78,88,50,45,61,61,48,52,50,51,29,53,77,57,67,47,48,49,30,30,36,29,38,47,38,14,45,50,34,55,54,64,63,41,54,41,53,43,50,50,52,43,41,54,50,46,51,53,40,42,74,74,67,37,71,56,33,37,38,32,64,22,38,23,48,56,36,46,87,84,45,67,64,43,58,68,56,41,30,52,46,49,51,52,40,37,53,70,62,52,61,59,70,85,60,40,48,36,34,30,32,44,28,35,39,75,31,13,57,75,26,70,46,78,35,41,28,53,34,54,42,82,42,75,43,75,40,95,84,70,49,70,42,69,30,39,38,35,29,22,74,52,24,29,56,25,53,38,34,47,34,62,75,58,70,45,40,85,70,66,64,80,38,66,76,62,90,69,67,89,85,56,66,65,29,43,22,30,37,26,17,57,55,86,51,52,78,22,54,56,41,76,63,42,73,37,59,89,77,52,61,70,38,48,41,30,36,69,58,43,26,42,39,8,71,40,48,33,23,47,45,43,38,40,75,69,82,85,84,83,86,78,79,77,78,64,87,125

Sequence (712 aa):
MKELPRVKPFYAVKCNSTNEVLQMLATLGTGFDCASMGEIDMVLRMGVPAADIVYANPCKQVSHIKYAAAHGVCKMTFDCEAELFKIAAFHPKAEMILRIATDDRDAWCALSSKYGALVEQCEDLLKTAKNLNIQVIGVSFHTGSGCKNTHSFCKAIEDARKVFEIGKKLGYQMRLLDIGGGFSGNSEFRPTFEEFADVIRQSLNQYFPNNKEVEIISEPGRYYVESAFTVALNIITKKEVYEKGADGNSRRKFSYILNDGVYGTFLDFYLVKEKQKLKPLLGKDFATEQELFPSNLWGPTCTNVDKLVNEFYLPELETGDWVIFPNMGAYSISMSTTFNGFPQPKVYFVLSKGDEMKELPRVKPFYAVKCNSTNEVLQMLATLGTGFDCASMGEIDMVLRMGVPAADIVYANPCKQVSHIKYAAAHGVCKMTFDCEAELFKIAAFHPKAEMILRIATDDRDAWCALSSKYGALVEQCEDLLKTAKNLNIQVIGVSFHTGSGCKNTHSFCKAIEDARKVFEIGKKLGYQMRLLDIGGGFSGNSEFRPTFEEFADVIRQSLNQYFPNNKEVEIISEPGRYYVESAFTVALNIITKKEVYEKGADGNSRRKFSYILNDGVYGTFLDFYLVKEKQKLKPLLGKDFATEQELFPSNLWGPTCTNVDKLVNEFYLPELETGDWVIFPNMGAYSISMSTTFNGFPQPKVYFVLSKGDE